Protein AF-A0A9E1UYY5-F1 (afdb_monomer)

Secondary structure (DSSP, 8-state):
-HHHHHHHHHHHHHHHHHHHHHHHHHHHHSSSPPPHHHHHHHHHHHHHHHHHHHTT-HHHHHHHHHHHHHHHHHHHHHHHHHHHHHHHHHHHHHHHHHHHTT-HHHHHHHHHHHHHSTT-TT-HHHHHHHHHHHHHHHHHHHHTS---TT-B-STTTTS--EETTEETTBPPP-SSSEEEEEEETTEEEEEEE--SBHHHHHHHHHSTTS--PPPPP-TT-TTBHHHHT-EEEEBPPEE--TT-EEEEEEEEEESB--EEEEEEEEEPPGGGHHHH-EEEEE-SSSSS--EEESS--SSS-EEEE--TTPEEEEEEEEEE--BS-SSS-EEEEEEEE--GGG---EEEEEEEE-SSSSEEEEEEEEEEEE-HHHHHHHHHHHHHHGGGGGS-EEP-

Sequence (396 aa):
VEAERESEGRQAAESARDAYARQLQDVREAAIKAKPTALAEAEKKGQAAKLLLGKREWRRATEAWRDGSAILAKAYAEATEEKRQQTYAEALAQGRKLFQAGNYAGAESAFARALAEPGRGGDALAMQLYEKARTTRVARESGKAWRAADGNLVFNSDFEKGKDKAPAGWTKPDNLTVYWEKSGVKGMCIRMDTDVYRSEWEEHRKHPDTPMVKTPTTGTRYNTVGGTAGVAVYSRPIPVEPDGYYLVDFDVRGKGEPFMFIKGFWKCGPQDLHKMGKKMFFKPFKPGPSYSLMAMGTSGEEKRDAHPGDYIQCYRRRLVARISDREEWRHFRTVLHFEAARHIEVVLLELYAFWPPGDFYFDNVRMKLVTKAEADAHEAWRKKLGAEANFGTSVR

Structure (mmCIF, N/CA/C/O backbone):
data_AF-A0A9E1UYY5-F1
#
_entry.id   AF-A0A9E1UYY5-F1
#
loop_
_atom_site.group_PDB
_atom_site.id
_atom_site.type_symbol
_atom_site.label_atom_id
_atom_site.label_alt_id
_atom_site.label_comp_id
_atom_site.label_asym_id
_atom_site.label_entity_id
_atom_site.label_seq_id
_atom_site.pdbx_PDB_ins_code
_atom_site.Cartn_x
_atom_site.Cartn_y
_atom_site.Cartn_z
_atom_site.occupancy
_atom_site.B_iso_or_equiv
_atom_site.auth_seq_id
_atom_site.auth_comp_id
_atom_site.auth_asym_id
_atom_site.auth_atom_id
_atom_site.pdbx_PDB_model_num
ATOM 1 N N . VAL A 1 1 ? 0.615 14.033 71.514 1.00 67.69 1 VAL A N 1
ATOM 2 C CA . VAL A 1 1 ? 0.001 12.701 71.281 1.00 67.69 1 VAL A CA 1
ATOM 3 C C . VAL A 1 1 ? -1.483 12.772 70.921 1.00 67.69 1 VAL A C 1
ATOM 5 O O . VAL A 1 1 ? -1.814 12.423 69.799 1.00 67.69 1 VAL A O 1
ATOM 8 N N . GLU A 1 2 ? -2.394 13.202 71.805 1.00 72.00 2 GLU A N 1
ATOM 9 C CA . GLU A 1 2 ? -3.844 13.204 71.494 1.00 72.00 2 GLU A CA 1
ATOM 10 C C . GLU A 1 2 ? -4.236 14.302 70.486 1.00 72.00 2 GLU A C 1
ATOM 12 O O . GLU A 1 2 ? -4.852 14.005 69.468 1.00 72.00 2 GLU A O 1
ATOM 17 N N . ALA A 1 3 ? -3.741 15.531 70.679 1.00 74.88 3 ALA A N 1
ATOM 18 C CA . ALA A 1 3 ? -3.930 16.639 69.735 1.00 74.88 3 ALA A CA 1
ATOM 19 C C . ALA A 1 3 ? -3.302 16.385 68.345 1.00 74.88 3 ALA A C 1
ATOM 21 O O . ALA A 1 3 ? -3.842 16.807 67.325 1.00 74.88 3 ALA A O 1
ATOM 22 N N . GLU A 1 4 ? -2.178 15.663 68.284 1.00 76.62 4 GLU A N 1
ATOM 23 C CA . GLU A 1 4 ? -1.544 15.268 67.015 1.00 76.62 4 GLU A CA 1
ATOM 24 C C . GLU A 1 4 ? -2.382 14.220 66.276 1.00 76.62 4 GLU A C 1
ATOM 26 O O . GLU A 1 4 ? -2.630 14.376 65.085 1.00 76.62 4 GLU A O 1
ATOM 31 N N . ARG A 1 5 ? -2.910 13.210 66.985 1.00 77.06 5 ARG A N 1
ATOM 32 C CA . ARG A 1 5 ? -3.817 12.205 66.400 1.00 77.06 5 ARG A CA 1
ATOM 33 C C . ARG A 1 5 ? -5.115 12.821 65.880 1.00 77.06 5 ARG A C 1
ATOM 35 O O . ARG A 1 5 ? -5.626 12.385 64.848 1.00 77.06 5 ARG A O 1
ATOM 42 N N . GLU A 1 6 ? -5.655 13.824 66.570 1.00 79.44 6 GLU A N 1
ATOM 43 C CA . GLU A 1 6 ? -6.818 14.575 66.085 1.00 79.44 6 GLU A CA 1
ATOM 44 C C . GLU A 1 6 ? -6.493 15.390 64.827 1.00 79.44 6 GLU A C 1
ATOM 46 O O . GLU A 1 6 ? -7.274 15.376 63.873 1.00 79.44 6 GLU A O 1
ATOM 51 N N . SER A 1 7 ? -5.336 16.057 64.799 1.00 84.75 7 SER A N 1
ATOM 52 C CA . SER A 1 7 ? -4.864 16.827 63.642 1.00 84.75 7 SER A CA 1
ATOM 53 C C . SER A 1 7 ? -4.664 15.942 62.405 1.00 84.75 7 SER A C 1
ATOM 55 O O . SER A 1 7 ? -5.209 16.229 61.336 1.00 84.75 7 SER A O 1
ATOM 57 N N . GLU A 1 8 ? -3.972 14.811 62.559 1.00 86.62 8 GLU A N 1
ATOM 58 C CA . GLU A 1 8 ? -3.741 13.835 61.486 1.00 86.62 8 GLU A CA 1
ATOM 59 C C . GLU A 1 8 ? -5.052 13.229 60.969 1.00 86.62 8 GLU A C 1
ATOM 61 O O . GLU A 1 8 ? -5.276 13.143 59.757 1.00 86.62 8 GLU A O 1
ATOM 66 N N . GLY A 1 9 ? -5.952 12.844 61.881 1.00 87.12 9 GLY A N 1
ATOM 67 C CA . GLY A 1 9 ? -7.264 12.308 61.526 1.00 87.12 9 GLY A CA 1
ATOM 68 C C . GLY A 1 9 ? -8.088 13.309 60.718 1.00 87.12 9 GLY A C 1
ATOM 69 O O . GLY A 1 9 ? -8.681 12.950 59.697 1.00 87.12 9 GLY A O 1
ATOM 70 N N . ARG A 1 10 ? -8.086 14.578 61.136 1.00 90.31 10 ARG A N 1
ATOM 71 C CA . ARG A 1 10 ? -8.780 15.661 60.438 1.00 90.31 10 ARG A CA 1
ATOM 72 C C . ARG A 1 10 ? -8.206 15.906 59.043 1.00 90.31 10 ARG A C 1
ATOM 74 O O . ARG A 1 10 ? -8.976 15.983 58.087 1.00 90.31 10 ARG A O 1
ATOM 81 N N . GLN A 1 11 ? -6.883 15.965 58.905 1.00 92.88 11 GLN A N 1
ATOM 82 C CA . GLN A 1 11 ? -6.227 16.179 57.612 1.00 92.88 11 GLN A CA 1
ATOM 83 C C . GLN A 1 11 ? -6.507 15.031 56.626 1.00 92.88 11 GLN A C 1
ATOM 85 O O . GLN A 1 11 ? -6.783 15.269 55.445 1.00 92.88 11 GLN A O 1
ATOM 90 N N . ALA A 1 12 ? -6.488 13.782 57.103 1.00 92.12 12 ALA A N 1
ATOM 91 C CA . ALA A 1 12 ? -6.833 12.613 56.294 1.00 92.12 12 ALA A CA 1
ATOM 92 C C . ALA A 1 12 ? -8.301 12.638 55.833 1.00 92.12 12 ALA A C 1
ATOM 94 O O . ALA A 1 12 ? -8.594 12.335 54.672 1.00 92.12 12 ALA A O 1
ATOM 95 N N . ALA A 1 13 ? -9.209 13.043 56.723 1.00 92.06 13 ALA A N 1
ATOM 96 C CA . ALA A 1 13 ? -10.631 13.174 56.439 1.00 92.06 13 ALA A CA 1
ATOM 97 C C . ALA A 1 13 ? -10.900 14.275 55.393 1.00 92.06 13 ALA A C 1
ATOM 99 O O . ALA A 1 13 ? -11.592 14.029 54.407 1.00 92.06 13 ALA A O 1
ATOM 100 N N . GLU A 1 14 ? -10.305 15.460 55.550 1.00 92.38 14 GLU A N 1
ATOM 101 C CA . GLU A 1 14 ? -10.407 16.560 54.579 1.00 92.38 14 GLU A CA 1
ATOM 102 C C . GLU A 1 14 ? -9.851 16.155 53.203 1.00 92.38 14 GLU A C 1
ATOM 104 O O . GLU A 1 14 ? -10.520 16.340 52.185 1.00 92.38 14 GLU A O 1
ATOM 109 N N . SER A 1 15 ? -8.696 15.484 53.170 1.00 94.75 15 SER A N 1
ATOM 110 C CA . SER A 1 15 ? -8.104 14.980 51.922 1.00 94.75 15 SER A CA 1
ATOM 111 C C . SER A 1 15 ? -9.009 13.965 51.212 1.00 94.75 15 SER A C 1
ATOM 113 O O . SER A 1 15 ? -9.199 14.040 49.996 1.00 94.75 15 SER A O 1
ATOM 115 N N . ALA A 1 16 ? -9.603 13.023 51.956 1.00 95.00 16 ALA A N 1
ATOM 116 C CA . ALA A 1 16 ? -10.518 12.027 51.397 1.00 95.00 16 ALA A CA 1
ATOM 117 C C . ALA A 1 16 ? -11.821 12.655 50.884 1.00 95.00 16 ALA A C 1
ATOM 119 O O . ALA A 1 16 ? -12.311 12.267 49.823 1.00 95.00 16 ALA A O 1
ATOM 120 N N . ARG A 1 17 ? -12.355 13.659 51.590 1.00 96.75 17 ARG A N 1
ATOM 121 C CA . ARG A 1 17 ? -13.519 14.436 51.145 1.00 96.75 17 ARG A CA 1
ATOM 122 C C . ARG A 1 17 ? -13.255 15.121 49.813 1.00 96.75 17 ARG A C 1
ATOM 124 O O . ARG A 1 17 ? -14.091 15.042 48.917 1.00 96.75 17 ARG A O 1
ATOM 131 N N . ASP A 1 18 ? -12.121 15.801 49.690 1.00 95.50 18 ASP A N 1
ATOM 132 C CA . ASP A 1 18 ? -11.798 16.585 48.500 1.00 95.50 18 ASP A CA 1
ATOM 133 C C . ASP A 1 18 ? -11.496 15.681 47.296 1.00 95.50 18 ASP A C 1
ATOM 135 O O . ASP A 1 18 ? -11.798 16.043 46.159 1.00 95.50 18 ASP A O 1
ATOM 139 N N . ALA A 1 19 ? -10.928 14.492 47.527 1.00 94.69 19 ALA A N 1
ATOM 140 C CA . ALA A 1 19 ? -10.784 13.461 46.500 1.00 94.69 19 ALA A CA 1
ATOM 141 C C . ALA A 1 19 ? -12.151 12.920 46.044 1.00 94.69 19 ALA A C 1
ATOM 143 O O . ALA A 1 19 ? -12.429 12.881 44.847 1.00 94.69 19 ALA A O 1
ATOM 144 N N . TYR A 1 20 ? -13.029 12.578 46.992 1.00 97.25 20 TYR A N 1
ATOM 145 C CA . TYR A 1 20 ? -14.390 12.120 46.706 1.00 97.25 20 TYR A CA 1
ATOM 146 C C . TYR A 1 20 ? -15.207 13.168 45.936 1.00 97.25 20 TYR A C 1
ATOM 148 O O . TYR A 1 20 ? -15.861 12.839 44.949 1.00 97.25 20 TYR A O 1
ATOM 156 N N . ALA A 1 21 ? -15.159 14.435 46.359 1.00 95.88 21 ALA A N 1
ATOM 157 C CA . ALA A 1 21 ? -15.908 15.520 45.729 1.00 95.88 21 ALA A CA 1
ATOM 158 C C . ALA A 1 21 ? -15.476 15.748 44.274 1.00 95.88 21 ALA A C 1
ATOM 160 O O . ALA A 1 21 ? -16.337 15.855 43.402 1.00 95.88 21 ALA A O 1
ATOM 161 N N . ARG A 1 22 ? -14.160 15.753 44.016 1.00 95.62 22 ARG A N 1
ATOM 162 C CA . ARG A 1 22 ? -13.605 15.836 42.658 1.00 95.62 22 ARG A CA 1
ATOM 163 C C . ARG A 1 22 ? -14.074 14.672 41.795 1.00 95.62 22 ARG A C 1
ATOM 165 O O . ARG A 1 22 ? -14.672 14.888 40.752 1.00 95.62 22 ARG A O 1
ATOM 172 N N . GLN A 1 23 ? -13.923 13.446 42.286 1.00 95.06 23 GLN A N 1
ATOM 173 C CA . GLN A 1 23 ? -14.324 12.260 41.535 1.00 95.06 23 GLN A CA 1
ATOM 174 C C . GLN A 1 23 ? -15.835 12.218 41.244 1.00 95.06 23 GLN A C 1
ATOM 176 O O . GLN A 1 23 ? -16.250 11.795 40.167 1.00 95.06 23 GLN A O 1
ATOM 181 N N . LEU A 1 24 ? -16.676 12.660 42.184 1.00 94.12 24 LEU A N 1
ATOM 182 C CA . LEU A 1 24 ? -18.121 12.760 41.968 1.00 94.12 24 LEU A CA 1
ATOM 183 C C . LEU A 1 24 ? -18.457 13.777 40.872 1.00 94.12 24 LEU A C 1
ATOM 185 O O . LEU A 1 24 ? -19.346 13.525 40.058 1.00 94.12 24 LEU A O 1
ATOM 189 N N . GLN A 1 25 ? -17.762 14.916 40.854 1.00 93.88 25 GLN A N 1
ATOM 190 C CA . GLN A 1 25 ? -17.917 15.920 39.807 1.00 93.88 25 GLN A CA 1
ATOM 191 C C . GLN A 1 25 ? -17.478 15.366 38.447 1.00 93.88 25 GLN A C 1
ATOM 193 O O . GLN A 1 25 ? -18.264 15.419 37.502 1.00 93.88 25 GLN A O 1
ATOM 198 N N . ASP A 1 26 ? -16.303 14.738 38.378 1.00 92.25 26 ASP A N 1
ATOM 199 C CA . ASP A 1 26 ? -15.776 14.135 37.150 1.00 92.25 26 ASP A CA 1
ATOM 200 C C . ASP A 1 26 ? -16.764 13.120 36.553 1.00 92.25 26 ASP A C 1
ATOM 202 O O . ASP A 1 26 ? -17.080 13.173 35.367 1.00 92.25 26 ASP A O 1
ATOM 206 N N . VAL A 1 27 ? -17.328 12.227 37.376 1.00 91.00 27 VAL A N 1
ATOM 207 C CA . VAL A 1 27 ? -18.313 11.227 36.921 1.00 91.00 27 VAL A CA 1
ATOM 208 C C . VAL A 1 27 ? -19.617 11.875 36.439 1.00 91.00 27 VAL A C 1
ATOM 210 O O . VAL A 1 27 ? -20.251 11.371 35.508 1.00 91.00 27 VAL A O 1
ATOM 213 N N . ARG A 1 28 ? -20.041 12.994 37.041 1.00 89.81 28 ARG A N 1
ATOM 214 C CA . ARG A 1 28 ? -21.249 13.725 36.618 1.00 89.81 28 ARG A CA 1
ATOM 215 C C . ARG A 1 28 ? -21.045 14.441 35.290 1.00 89.81 28 ARG A C 1
ATOM 217 O O . ARG A 1 28 ? -21.960 14.451 34.462 1.00 89.81 28 ARG A O 1
ATOM 224 N N . GLU A 1 29 ? -19.871 15.018 35.080 1.00 91.50 29 GLU A N 1
ATOM 225 C CA . GLU A 1 29 ? -19.530 15.775 33.875 1.00 91.50 29 GLU A CA 1
ATOM 226 C C . GLU A 1 29 ? -19.075 14.874 32.720 1.00 91.50 29 GLU A C 1
ATOM 228 O O . GLU A 1 29 ? -19.218 15.254 31.558 1.00 91.50 29 GLU A O 1
ATOM 233 N N . ALA A 1 30 ? -18.631 13.646 33.007 1.00 89.44 30 ALA A N 1
ATOM 234 C CA . ALA A 1 30 ? -18.178 12.701 31.997 1.00 89.44 30 ALA A CA 1
ATOM 235 C C . ALA A 1 30 ? -19.213 12.464 30.885 1.00 89.44 30 ALA A C 1
ATOM 237 O O . ALA A 1 30 ? -20.426 12.392 31.117 1.00 89.44 30 ALA A O 1
ATOM 238 N N . ALA A 1 31 ? -18.720 12.293 29.656 1.00 88.44 31 ALA A N 1
ATOM 239 C CA . ALA A 1 31 ? -19.558 11.982 28.498 1.00 88.44 31 ALA A CA 1
ATOM 2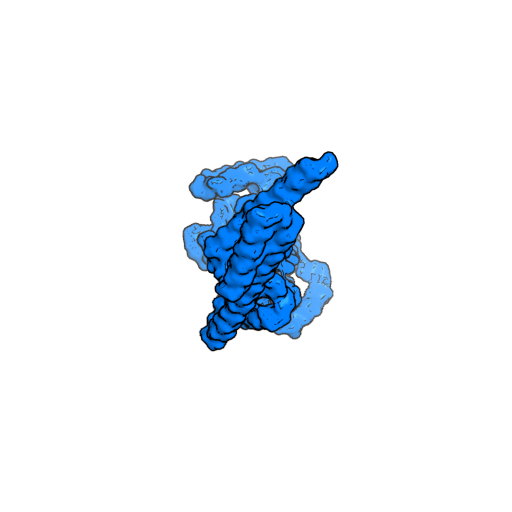40 C C . ALA A 1 31 ? -20.272 10.625 28.648 1.00 88.44 31 ALA A C 1
ATOM 242 O O . ALA A 1 31 ? -21.412 10.469 28.212 1.00 88.44 31 ALA A O 1
ATOM 243 N N . ILE A 1 32 ? -19.616 9.657 29.295 1.00 88.31 32 ILE A N 1
ATOM 244 C CA . ILE A 1 32 ? -20.185 8.348 29.629 1.00 88.31 32 ILE A CA 1
ATOM 245 C C . ILE A 1 32 ? -20.803 8.440 31.024 1.00 88.31 32 ILE A C 1
ATOM 247 O O . ILE A 1 32 ? -20.104 8.690 32.004 1.00 88.31 32 ILE A O 1
ATOM 251 N N . LYS A 1 33 ? -22.122 8.246 31.116 1.00 89.38 33 LYS A N 1
ATOM 252 C CA . LYS A 1 33 ? -22.857 8.379 32.377 1.00 89.38 33 LYS A CA 1
ATOM 253 C C . LYS A 1 33 ? -22.836 7.075 33.169 1.00 89.38 33 LYS A C 1
ATOM 255 O O . LYS A 1 33 ? -23.240 6.031 32.663 1.00 89.38 33 LYS A O 1
ATOM 260 N N . ALA A 1 34 ? -22.405 7.158 34.427 1.00 89.75 34 ALA A N 1
ATOM 261 C CA . ALA A 1 34 ? -22.529 6.062 35.381 1.00 89.75 34 ALA A CA 1
ATOM 262 C C . ALA A 1 34 ? -24.003 5.784 35.725 1.00 89.75 34 ALA A C 1
ATOM 264 O O . ALA A 1 34 ? -24.863 6.663 35.619 1.00 89.75 34 ALA A O 1
ATOM 265 N N . LYS A 1 35 ? -24.296 4.557 36.175 1.00 91.12 35 LYS A N 1
ATOM 266 C CA . LYS A 1 35 ? -25.653 4.154 36.566 1.00 91.12 35 LYS A CA 1
ATOM 267 C C . LYS A 1 35 ? -26.169 5.035 37.718 1.00 91.12 35 LYS A C 1
ATOM 269 O O . LYS A 1 35 ? -25.465 5.171 38.723 1.00 91.12 35 LYS A O 1
ATOM 274 N N . PRO A 1 36 ? -27.404 5.570 37.636 1.00 92.69 36 PRO A N 1
ATOM 275 C CA . PRO A 1 36 ? -27.967 6.425 38.684 1.00 92.69 36 PRO A CA 1
ATOM 276 C C . PRO A 1 36 ? -27.981 5.779 40.075 1.00 92.69 36 PRO A C 1
ATOM 278 O O . PRO A 1 36 ? -27.786 6.458 41.077 1.00 92.69 36 PRO A O 1
ATOM 281 N N . THR A 1 37 ? -28.163 4.458 40.145 1.00 94.06 37 THR A N 1
ATOM 282 C CA . THR A 1 37 ? -28.171 3.697 41.402 1.00 94.06 37 THR A CA 1
ATOM 283 C C . THR A 1 37 ? -26.818 3.714 42.113 1.00 94.06 37 THR A C 1
ATOM 285 O O . THR A 1 37 ? -26.773 3.916 43.323 1.00 94.06 37 THR A O 1
ATOM 288 N N . ALA A 1 38 ? -25.715 3.574 41.375 1.00 92.75 38 ALA A N 1
ATOM 289 C CA . ALA A 1 38 ? -24.369 3.617 41.942 1.00 92.75 38 ALA A CA 1
ATOM 290 C C . ALA A 1 38 ? -23.967 5.041 42.366 1.00 92.75 38 ALA A C 1
ATOM 292 O O . ALA A 1 38 ? -23.323 5.223 43.398 1.00 92.75 38 ALA A O 1
ATOM 293 N N . LEU A 1 39 ? -24.401 6.058 41.611 1.00 93.31 39 LEU A N 1
ATOM 294 C CA . LEU A 1 39 ? -24.272 7.467 42.004 1.00 93.31 39 LEU A CA 1
ATOM 295 C C . LEU A 1 39 ? -24.995 7.739 43.330 1.00 93.31 39 LEU A C 1
ATOM 297 O O . LEU A 1 39 ? -24.397 8.296 44.249 1.00 93.31 39 LEU A O 1
ATOM 301 N N . ALA A 1 40 ? -26.242 7.281 43.461 1.00 95.12 40 ALA A N 1
ATOM 302 C CA . ALA A 1 40 ? -27.012 7.426 44.694 1.00 95.12 40 ALA A CA 1
ATOM 303 C C . ALA A 1 40 ? -26.357 6.697 45.884 1.00 95.12 40 ALA A C 1
ATOM 305 O O . ALA A 1 40 ? -26.341 7.213 47.003 1.00 95.12 40 ALA A O 1
ATOM 306 N N . GLU A 1 41 ? -25.780 5.513 45.660 1.00 96.06 41 GLU A N 1
ATOM 307 C CA . GLU A 1 41 ? -25.067 4.763 46.699 1.00 96.06 41 GLU A CA 1
ATOM 308 C C . GLU A 1 41 ? -23.788 5.480 47.163 1.00 96.06 41 GLU A C 1
ATOM 310 O O . GLU A 1 41 ? -23.552 5.617 48.368 1.00 96.06 41 GLU A O 1
ATOM 315 N N . ALA A 1 42 ? -22.994 6.007 46.226 1.00 95.94 42 ALA A N 1
ATOM 316 C CA . ALA A 1 42 ? -21.815 6.809 46.538 1.00 95.94 42 ALA A CA 1
ATOM 317 C C . ALA A 1 42 ? -22.185 8.091 47.302 1.00 95.94 42 ALA A C 1
ATOM 319 O O . ALA A 1 42 ? -21.562 8.418 48.314 1.00 95.94 42 ALA A O 1
ATOM 320 N N . GLU A 1 43 ? -23.250 8.778 46.887 1.00 95.69 43 GLU A N 1
ATOM 321 C CA . GLU A 1 43 ? -23.763 9.963 47.576 1.00 95.69 43 GLU A CA 1
ATOM 322 C C . GLU A 1 43 ? -24.224 9.654 48.999 1.00 95.69 43 GLU A C 1
ATOM 324 O O . GLU A 1 43 ? -23.922 10.422 49.916 1.00 95.69 43 GLU A O 1
ATOM 329 N N . LYS A 1 44 ? -24.866 8.500 49.218 1.00 97.38 44 LYS A N 1
ATOM 330 C CA . LYS A 1 44 ? -25.230 8.023 50.558 1.00 97.38 44 LYS A CA 1
ATOM 331 C C . LYS A 1 44 ? -23.992 7.822 51.438 1.00 97.38 44 LYS A C 1
ATOM 333 O O . LYS A 1 44 ? -24.008 8.210 52.607 1.00 97.38 44 LYS A O 1
ATOM 338 N N . LYS A 1 45 ? -22.899 7.276 50.890 1.00 97.06 45 LYS A N 1
ATOM 339 C CA . LYS A 1 45 ? -21.608 7.164 51.597 1.00 97.06 45 LYS A CA 1
ATOM 340 C C . LYS A 1 45 ? -21.013 8.538 51.913 1.00 97.06 45 LYS A C 1
ATOM 342 O O . LYS A 1 45 ? -20.607 8.775 53.050 1.00 97.06 45 LYS A O 1
ATOM 347 N N . GLY A 1 46 ? -21.051 9.474 50.965 1.00 95.75 46 GLY A N 1
ATOM 348 C CA . GLY A 1 46 ? -20.616 10.856 51.178 1.00 95.75 46 GLY A CA 1
ATOM 349 C C . GLY A 1 46 ? -21.436 11.597 52.245 1.00 95.75 46 GLY A C 1
ATOM 350 O O . GLY A 1 46 ? -20.875 12.350 53.042 1.00 95.75 46 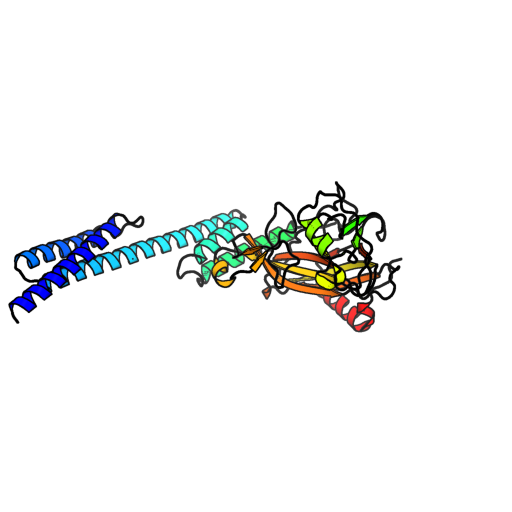GLY A O 1
ATOM 351 N N . GLN A 1 47 ? -22.751 11.368 52.309 1.00 96.56 47 GLN A N 1
ATOM 352 C CA . GLN A 1 47 ? -23.624 11.900 53.362 1.00 96.56 47 GLN A CA 1
ATOM 353 C C . GLN A 1 47 ? -23.308 11.278 54.729 1.00 96.56 47 GLN A C 1
ATOM 355 O O . GLN A 1 47 ? -23.179 12.005 55.714 1.00 96.56 47 GLN A O 1
ATOM 360 N N . ALA A 1 48 ? -23.111 9.957 54.791 1.00 96.06 48 ALA A N 1
ATOM 361 C CA . ALA A 1 48 ? -22.704 9.271 56.017 1.00 96.06 48 ALA A CA 1
ATOM 362 C C . ALA A 1 48 ? -21.353 9.792 56.540 1.00 96.06 48 ALA A C 1
ATOM 364 O O . ALA A 1 48 ? -21.212 10.046 57.735 1.00 96.06 48 ALA A O 1
ATOM 365 N N . ALA A 1 49 ? -20.390 10.038 55.647 1.00 95.88 49 ALA A N 1
ATOM 366 C CA . ALA A 1 49 ? -19.100 10.624 55.994 1.00 95.88 49 ALA A CA 1
ATOM 367 C C . ALA A 1 49 ? -19.237 12.030 56.606 1.00 95.88 49 ALA A C 1
ATOM 369 O O . ALA A 1 49 ? -18.602 12.317 57.618 1.00 95.88 49 ALA A O 1
ATOM 370 N N . LYS A 1 50 ? -20.117 12.888 56.062 1.00 94.75 50 LYS A N 1
ATOM 371 C CA . LYS A 1 50 ? -20.411 14.218 56.636 1.00 94.75 50 LYS A CA 1
ATOM 372 C C . LYS A 1 50 ? -20.985 14.126 58.053 1.00 94.75 50 LYS A C 1
ATOM 374 O O . LYS A 1 50 ? -20.597 14.910 58.915 1.00 94.75 50 LYS A O 1
ATOM 379 N N . LEU A 1 51 ? -21.874 13.162 58.307 1.00 95.62 51 LEU A N 1
ATOM 380 C CA . LEU A 1 51 ? -22.433 12.927 59.644 1.00 95.62 51 LEU A CA 1
ATOM 381 C C . LEU A 1 51 ? -21.358 12.458 60.637 1.00 95.62 51 LEU A C 1
ATOM 383 O O . LEU A 1 51 ? -21.320 12.940 61.767 1.00 95.62 51 LEU A O 1
ATOM 387 N N . LEU A 1 52 ? -20.469 11.554 60.215 1.00 94.94 52 LEU A N 1
ATOM 388 C CA . LEU A 1 52 ? -19.343 11.067 61.023 1.00 94.94 52 LEU A CA 1
ATOM 389 C C . LEU A 1 52 ? -18.328 12.181 61.318 1.00 94.94 52 LEU A C 1
ATOM 391 O O . LEU A 1 52 ? -17.833 12.285 62.440 1.00 94.94 52 LEU A O 1
ATOM 395 N N . LEU A 1 53 ? -18.080 13.062 60.345 1.00 92.12 53 LEU A N 1
ATOM 396 C CA . LEU A 1 53 ? -17.233 14.242 60.512 1.00 92.12 53 LEU A CA 1
ATOM 397 C C . LEU A 1 53 ? -17.773 15.179 61.602 1.00 92.12 53 LEU A C 1
ATOM 399 O O . LEU A 1 53 ? -17.014 15.630 62.455 1.00 92.12 53 LEU A O 1
ATOM 403 N N . GLY A 1 54 ? -19.090 15.424 61.618 1.00 90.44 54 GLY A N 1
ATOM 404 C CA . GLY A 1 54 ? -19.749 16.242 62.645 1.00 90.44 54 GLY A CA 1
ATOM 405 C C . GLY A 1 54 ? -19.623 15.672 64.063 1.00 90.44 54 GLY A C 1
ATOM 406 O O . GLY A 1 54 ? -19.636 16.426 65.032 1.00 90.44 54 GLY A O 1
ATOM 407 N N . LYS A 1 55 ? -19.432 14.352 64.184 1.00 94.25 55 LYS A N 1
ATOM 408 C CA . LYS A 1 55 ? -19.173 13.642 65.448 1.00 94.25 55 LYS A CA 1
ATOM 409 C C . LYS A 1 55 ? -17.686 13.520 65.795 1.00 94.25 55 LYS A C 1
ATOM 411 O O . LYS A 1 55 ? -17.357 12.868 66.779 1.00 94.25 55 LYS A O 1
ATOM 416 N N . ARG A 1 56 ? -16.789 14.120 65.000 1.00 92.00 56 ARG A N 1
ATOM 417 C CA . ARG A 1 56 ? -15.324 13.978 65.115 1.00 92.00 56 ARG A CA 1
ATOM 418 C C . ARG A 1 56 ? -14.828 12.529 64.960 1.00 92.00 56 ARG A C 1
ATOM 420 O O . ARG A 1 56 ? -13.735 12.187 65.396 1.00 92.00 56 ARG A O 1
ATOM 427 N N . GLU A 1 57 ? -15.594 11.666 64.287 1.00 93.62 57 GLU A N 1
ATOM 428 C CA . GLU A 1 57 ? -15.201 10.282 63.982 1.00 93.62 57 GLU A CA 1
ATOM 429 C C . GLU A 1 57 ? -14.343 10.224 62.700 1.00 93.62 57 GLU A C 1
ATOM 431 O O . GLU A 1 57 ? -14.715 9.615 61.692 1.00 93.62 57 GLU A O 1
ATOM 436 N N . TRP A 1 58 ? -13.182 10.888 62.719 1.00 93.00 58 TRP A N 1
ATOM 437 C CA . TRP A 1 58 ? -12.369 11.190 61.529 1.00 93.00 58 TRP A CA 1
ATOM 438 C C . TRP A 1 58 ? -11.999 9.965 60.681 1.00 93.00 58 TRP A C 1
ATOM 440 O O . TRP A 1 58 ? -12.095 9.993 59.451 1.00 93.00 58 TRP A O 1
ATOM 450 N N . ARG A 1 59 ? -11.618 8.859 61.332 1.00 93.81 59 ARG A N 1
ATOM 451 C CA . ARG A 1 59 ? -11.240 7.612 60.652 1.00 93.81 59 ARG A CA 1
ATOM 452 C C . ARG A 1 59 ? -12.415 7.003 59.885 1.00 93.81 59 ARG A C 1
ATOM 454 O O . ARG A 1 59 ? -12.271 6.671 58.713 1.00 93.81 59 ARG A O 1
ATOM 461 N N . ARG A 1 60 ? -13.589 6.924 60.516 1.00 95.00 60 ARG A N 1
ATOM 462 C CA . ARG A 1 60 ? -14.798 6.367 59.892 1.00 95.00 60 ARG A CA 1
ATOM 463 C C . ARG A 1 60 ? -15.325 7.277 58.783 1.00 95.00 60 ARG A C 1
ATOM 465 O O . ARG A 1 60 ? -15.794 6.779 57.765 1.00 95.00 60 ARG A O 1
ATOM 472 N N . ALA A 1 61 ? -15.210 8.599 58.943 1.00 95.06 61 ALA A N 1
ATOM 473 C CA . ALA A 1 61 ? -15.517 9.552 57.873 1.00 95.06 61 ALA A CA 1
ATOM 474 C C . ALA A 1 61 ? -14.599 9.349 56.652 1.00 95.06 61 ALA A C 1
ATOM 476 O O . ALA A 1 61 ? -15.077 9.292 55.520 1.00 95.06 61 ALA A O 1
ATOM 477 N N . THR A 1 62 ? -13.296 9.160 56.888 1.00 96.75 62 THR A N 1
ATOM 478 C CA . THR A 1 62 ? -12.300 8.858 55.844 1.00 96.75 62 THR A CA 1
ATOM 479 C C . THR A 1 62 ? -12.636 7.563 55.101 1.00 96.75 62 THR A C 1
ATOM 481 O O . THR A 1 62 ? -12.634 7.544 53.872 1.00 96.75 62 THR A O 1
ATOM 484 N N . GLU A 1 63 ? -12.949 6.489 55.830 1.00 96.94 63 GLU A N 1
ATOM 485 C CA . GLU A 1 63 ? -13.358 5.199 55.256 1.00 96.94 63 GLU A CA 1
ATOM 486 C C . GLU A 1 63 ? -14.633 5.343 54.412 1.00 96.94 63 GLU A C 1
ATOM 488 O O . GLU A 1 63 ? -14.666 4.884 53.274 1.00 96.94 63 GLU A O 1
ATOM 493 N N . ALA A 1 64 ? -15.641 6.074 54.895 1.00 96.69 64 ALA A N 1
ATOM 494 C CA . ALA A 1 64 ? -16.877 6.300 54.150 1.00 96.69 64 ALA A CA 1
ATOM 495 C C . ALA A 1 64 ? -16.669 7.100 52.846 1.00 96.69 64 ALA A C 1
ATOM 497 O O . ALA A 1 64 ? -17.278 6.767 51.829 1.00 96.69 64 ALA A O 1
ATOM 498 N N . TRP A 1 65 ? -15.799 8.119 52.823 1.00 97.88 65 TRP A N 1
ATOM 499 C CA . TRP A 1 65 ? -15.452 8.800 51.565 1.00 97.88 65 TRP A CA 1
ATOM 500 C C . TRP A 1 65 ? -14.662 7.906 50.610 1.00 97.88 65 TRP A C 1
ATOM 502 O O . TRP A 1 65 ? -14.940 7.920 49.412 1.00 97.88 65 TRP A O 1
ATOM 512 N N . ARG A 1 66 ? -13.729 7.091 51.121 1.00 97.31 66 ARG A N 1
ATOM 513 C CA . ARG A 1 66 ? -12.989 6.115 50.304 1.00 97.31 66 ARG A CA 1
ATOM 514 C C . ARG A 1 66 ? -13.918 5.068 49.689 1.00 97.31 66 ARG A C 1
ATOM 516 O O . ARG A 1 66 ? -13.789 4.793 48.499 1.00 97.31 66 ARG A O 1
ATOM 523 N N . ASP A 1 67 ? -14.884 4.559 50.451 1.00 97.31 67 ASP A N 1
ATOM 524 C CA . ASP A 1 67 ? -15.937 3.670 49.948 1.00 97.31 67 ASP A CA 1
ATOM 525 C C . ASP A 1 67 ? -16.731 4.334 48.817 1.00 97.31 67 ASP A C 1
ATOM 527 O O . ASP A 1 67 ? -16.918 3.742 47.755 1.00 97.31 67 ASP A O 1
ATOM 531 N N . GLY A 1 68 ? -17.179 5.579 49.023 1.00 97.06 68 GLY A N 1
ATOM 532 C CA . GLY A 1 68 ? -17.897 6.345 48.002 1.00 97.06 68 GLY A CA 1
ATOM 533 C C . GLY A 1 68 ? -17.073 6.522 46.723 1.00 97.06 68 GLY A C 1
ATOM 534 O O . GLY A 1 68 ? -17.576 6.291 45.625 1.00 97.06 68 GLY A O 1
ATOM 535 N N . SER A 1 69 ? -15.788 6.853 46.856 1.00 96.19 69 SER A N 1
ATOM 536 C CA . SER A 1 69 ? -14.844 6.944 45.736 1.00 96.19 69 SER A CA 1
ATOM 537 C C . SER A 1 69 ? -14.655 5.611 45.008 1.00 96.19 69 SER A C 1
ATOM 539 O O . SER A 1 69 ? -14.621 5.578 43.776 1.00 96.19 69 SER A O 1
ATOM 541 N N . ALA A 1 70 ? -14.573 4.495 45.733 1.00 96.00 70 ALA A N 1
ATOM 542 C CA . ALA A 1 70 ? -14.460 3.169 45.131 1.00 96.00 70 ALA A CA 1
ATOM 543 C C . ALA A 1 70 ? -15.721 2.795 44.331 1.00 96.00 70 ALA A C 1
ATOM 545 O O . ALA A 1 70 ? -15.609 2.274 43.219 1.00 96.00 70 ALA A O 1
ATOM 546 N N . ILE A 1 71 ? -16.913 3.122 44.849 1.00 96.25 71 ILE A N 1
ATOM 547 C CA . ILE A 1 71 ? -18.189 2.935 44.139 1.00 96.25 71 ILE A CA 1
ATOM 548 C C . ILE A 1 71 ? -18.205 3.751 42.843 1.00 96.25 71 ILE A C 1
ATOM 550 O O . ILE A 1 71 ? -18.520 3.206 41.786 1.00 96.25 71 ILE A O 1
ATOM 554 N N . LEU A 1 72 ? -17.812 5.029 42.894 1.00 94.31 72 LEU A N 1
ATOM 555 C CA . LEU A 1 72 ? -17.749 5.895 41.710 1.00 94.31 72 LEU A CA 1
ATOM 556 C C . LEU A 1 72 ? -16.776 5.361 40.653 1.00 94.31 72 LEU A C 1
ATOM 558 O O . LEU A 1 72 ? -17.119 5.314 39.472 1.00 94.31 72 LEU A O 1
ATOM 562 N N . ALA A 1 73 ? -15.582 4.923 41.067 1.00 93.25 73 ALA A N 1
ATOM 563 C CA . ALA A 1 73 ? -14.579 4.362 40.160 1.00 93.25 73 ALA A CA 1
ATOM 564 C C . ALA A 1 73 ? -15.104 3.104 39.458 1.00 93.25 73 ALA A C 1
ATOM 566 O O . ALA A 1 73 ? -15.005 2.984 38.236 1.00 93.25 73 ALA A O 1
ATOM 567 N N . LYS A 1 74 ? -15.708 2.190 40.226 1.00 94.12 74 LYS A N 1
ATOM 568 C CA . LYS A 1 74 ? -16.305 0.961 39.699 1.00 94.12 74 LYS A CA 1
ATOM 569 C C . LYS A 1 74 ? -17.445 1.265 38.727 1.00 94.12 74 LYS A C 1
ATOM 571 O O . LYS A 1 74 ? -17.450 0.740 37.618 1.00 94.12 74 LYS A O 1
ATOM 576 N N . ALA A 1 75 ? -18.368 2.146 39.107 1.00 91.75 75 ALA A N 1
ATOM 577 C CA . ALA A 1 75 ? -19.520 2.498 38.283 1.00 91.75 75 ALA A CA 1
ATOM 578 C C . ALA A 1 75 ? -19.113 3.141 36.950 1.00 91.75 75 ALA A C 1
ATOM 580 O O . ALA A 1 75 ? -19.699 2.848 35.908 1.00 91.75 75 ALA A O 1
ATOM 581 N N . TYR A 1 76 ? -18.089 3.997 36.971 1.00 90.25 76 TYR A N 1
ATOM 582 C CA . TYR A 1 76 ? -17.555 4.607 35.760 1.00 90.25 76 TYR A CA 1
ATOM 583 C C . TYR A 1 76 ? -16.847 3.585 34.860 1.00 90.25 76 TYR A C 1
ATOM 585 O O . TYR A 1 76 ? -17.042 3.593 33.642 1.00 90.25 76 TYR A O 1
ATOM 593 N N . ALA A 1 77 ? -16.070 2.667 35.444 1.00 90.75 77 ALA A N 1
ATOM 594 C CA . ALA A 1 77 ? -15.423 1.589 34.701 1.00 90.75 77 ALA A CA 1
ATOM 595 C C . ALA A 1 77 ? -16.449 0.663 34.024 1.00 90.75 77 ALA A C 1
ATOM 597 O O . ALA A 1 77 ? -16.298 0.355 32.842 1.00 90.75 77 ALA A O 1
ATOM 598 N N . GLU A 1 78 ? -17.514 0.284 34.737 1.00 92.00 78 GLU A N 1
ATOM 599 C CA . GLU A 1 78 ? -18.619 -0.521 34.199 1.00 92.00 78 GLU A CA 1
ATOM 600 C C . GLU A 1 78 ? -19.337 0.192 33.049 1.00 92.00 78 GLU A C 1
ATOM 602 O O . GLU A 1 78 ? -19.497 -0.390 31.980 1.00 92.00 78 GLU A O 1
ATOM 607 N N . ALA A 1 79 ? -19.707 1.465 33.221 1.00 90.50 79 ALA A N 1
ATOM 608 C CA . ALA A 1 79 ? -20.365 2.237 32.165 1.00 90.50 79 ALA A CA 1
ATOM 609 C C . ALA A 1 79 ? -19.473 2.398 30.921 1.00 90.50 79 ALA A C 1
ATOM 611 O O . ALA A 1 79 ? -19.947 2.353 29.784 1.00 90.50 79 ALA A O 1
ATOM 612 N N . THR A 1 80 ? -18.162 2.552 31.125 1.00 91.38 80 THR A N 1
ATOM 613 C CA . THR A 1 80 ? -17.194 2.628 30.025 1.00 91.38 80 THR A CA 1
ATOM 614 C C . THR A 1 80 ? -17.089 1.293 29.284 1.00 91.38 80 THR A C 1
ATOM 616 O O . THR A 1 80 ? -17.059 1.283 28.054 1.00 91.38 80 THR A O 1
ATOM 619 N N . GLU A 1 81 ? -17.063 0.167 30.000 1.00 91.81 81 GLU A N 1
ATOM 620 C CA . GLU A 1 81 ? -17.050 -1.166 29.387 1.00 91.81 81 GLU A CA 1
ATOM 621 C C . GLU A 1 81 ? -18.355 -1.471 28.642 1.00 91.81 81 GLU A C 1
ATOM 623 O O . GLU A 1 81 ? -18.306 -1.935 27.505 1.00 91.81 81 GLU A O 1
ATOM 628 N N . GLU A 1 82 ? -19.515 -1.135 29.213 1.00 92.12 82 GLU A N 1
ATOM 629 C CA . GLU A 1 82 ? -20.812 -1.259 28.534 1.00 92.12 82 GLU A CA 1
ATOM 630 C C . GLU A 1 82 ? -20.827 -0.462 27.224 1.00 92.12 82 GLU A C 1
ATOM 632 O O . GLU A 1 82 ? -21.265 -0.969 26.186 1.00 92.12 82 GLU A O 1
ATOM 637 N N . LYS A 1 83 ? -20.279 0.762 27.231 1.00 92.62 83 LYS A N 1
ATOM 638 C CA . LYS A 1 83 ? -20.193 1.571 26.015 1.00 92.62 83 LYS A CA 1
ATOM 639 C C . LYS A 1 83 ? -19.257 0.960 24.971 1.00 92.62 83 LYS A C 1
ATOM 641 O O . LYS A 1 83 ? -19.616 0.940 23.795 1.00 92.62 83 LYS A O 1
ATOM 646 N N . ARG A 1 84 ? -18.093 0.434 25.373 1.00 92.12 84 ARG A N 1
ATOM 647 C CA . ARG A 1 84 ? -17.177 -0.287 24.466 1.00 92.12 84 ARG A CA 1
ATOM 648 C C . ARG A 1 84 ? -17.844 -1.517 23.856 1.00 92.12 84 ARG A C 1
ATOM 650 O O . ARG A 1 84 ? -17.776 -1.717 22.645 1.00 92.12 84 ARG A O 1
ATOM 657 N N . GLN A 1 85 ? -18.542 -2.303 24.676 1.00 93.56 85 GLN A N 1
ATOM 658 C CA . GLN A 1 85 ? -19.289 -3.479 24.234 1.00 93.56 85 GLN A CA 1
ATOM 659 C C . GLN A 1 85 ? -20.348 -3.112 23.188 1.00 93.56 85 GLN A C 1
ATOM 661 O O . GLN A 1 85 ? -20.484 -3.799 22.172 1.00 93.56 85 GLN A O 1
ATOM 666 N N . GLN A 1 86 ? -21.068 -2.011 23.414 1.00 94.69 86 GLN A N 1
ATOM 667 C CA . GLN A 1 86 ? -22.045 -1.486 22.468 1.00 94.69 86 GLN A CA 1
ATOM 668 C C . GLN A 1 86 ? -21.381 -1.072 21.147 1.00 94.69 86 GLN A C 1
ATOM 670 O O . GLN A 1 86 ? -21.816 -1.524 20.090 1.00 94.69 86 GLN A O 1
ATOM 675 N N . THR A 1 87 ? -20.316 -0.265 21.191 1.00 94.44 87 THR A N 1
ATOM 676 C CA . THR A 1 87 ? -19.601 0.189 19.985 1.00 94.44 87 THR A CA 1
ATOM 677 C C . THR A 1 87 ? -19.064 -0.990 19.171 1.00 94.44 87 THR A C 1
ATOM 679 O O . THR A 1 87 ? -19.220 -1.025 17.949 1.00 94.44 87 THR A O 1
ATOM 682 N N . TYR A 1 88 ? -18.495 -1.997 19.840 1.00 95.44 88 TYR A N 1
ATOM 683 C CA . TYR A 1 88 ? -18.052 -3.240 19.209 1.00 95.44 88 TYR A CA 1
ATOM 684 C C . TYR A 1 88 ? -19.211 -3.969 18.506 1.00 95.44 88 TYR A C 1
ATOM 686 O O . TYR A 1 88 ? -19.101 -4.327 17.329 1.00 95.44 88 TYR A O 1
ATOM 694 N N . ALA A 1 89 ? -20.345 -4.153 19.190 1.00 96.81 89 ALA A N 1
ATOM 695 C CA . ALA A 1 89 ? -21.509 -4.840 18.632 1.00 96.81 89 ALA A CA 1
ATOM 696 C C . ALA A 1 89 ? -22.110 -4.087 17.431 1.00 96.81 89 ALA A C 1
ATOM 698 O O . ALA A 1 89 ? -22.423 -4.698 16.406 1.00 96.81 89 ALA A O 1
ATOM 699 N N . GLU A 1 90 ? -22.218 -2.760 17.522 1.00 97.44 90 GLU A N 1
ATOM 700 C CA . GLU A 1 90 ? -22.680 -1.892 16.435 1.00 97.44 90 GLU A CA 1
ATOM 701 C C . GLU A 1 90 ? -21.746 -1.968 15.222 1.00 97.44 90 GLU A C 1
ATOM 703 O O . GLU A 1 90 ? -22.208 -2.099 14.085 1.00 97.44 90 GLU A O 1
ATOM 708 N N . ALA A 1 91 ? -20.430 -1.953 15.449 1.00 96.88 91 ALA A N 1
ATOM 709 C CA . ALA A 1 91 ? -19.434 -2.080 14.394 1.00 96.88 91 ALA A CA 1
ATOM 710 C C . ALA A 1 91 ? -19.527 -3.439 13.677 1.00 96.88 91 ALA A C 1
ATOM 712 O O . ALA A 1 91 ? -19.520 -3.482 12.442 1.00 96.88 91 ALA A O 1
ATOM 713 N N . LEU A 1 92 ? -19.706 -4.540 14.418 1.00 97.94 92 LEU A N 1
ATOM 714 C CA . LEU A 1 92 ? -19.937 -5.864 13.832 1.00 97.94 92 LEU A CA 1
ATOM 715 C C . LEU A 1 92 ? -21.243 -5.937 13.033 1.00 97.94 92 LEU A C 1
ATOM 717 O O . LEU A 1 92 ? -21.253 -6.463 11.916 1.00 97.94 92 LEU A O 1
ATOM 721 N N . ALA A 1 93 ? -22.344 -5.428 13.586 1.00 98.12 93 ALA A N 1
ATOM 722 C CA . ALA A 1 93 ? -23.644 -5.431 12.921 1.00 98.12 93 ALA A CA 1
ATOM 723 C C . ALA A 1 93 ? -23.598 -4.619 11.618 1.00 98.12 93 ALA A C 1
ATOM 725 O O . ALA A 1 93 ? -24.026 -5.097 10.562 1.00 98.12 93 ALA A O 1
ATOM 726 N N . GLN A 1 94 ? -22.990 -3.432 11.668 1.00 98.31 94 GLN A N 1
ATOM 727 C CA . GLN A 1 94 ? -22.787 -2.587 10.498 1.00 98.31 94 GLN A CA 1
ATOM 728 C C . GLN A 1 94 ? -21.904 -3.276 9.453 1.00 98.31 94 GLN A C 1
ATOM 730 O O . GLN A 1 94 ? -22.228 -3.244 8.265 1.00 98.31 94 GLN A O 1
ATOM 735 N N . GLY A 1 95 ? -20.819 -3.932 9.872 1.00 97.88 95 GLY A N 1
ATOM 736 C CA . GLY A 1 95 ? -19.948 -4.673 8.963 1.00 97.88 95 GLY A CA 1
ATOM 737 C C . GLY A 1 95 ? -20.684 -5.795 8.235 1.00 97.88 95 GLY A C 1
ATOM 738 O O . GLY A 1 95 ? -20.587 -5.902 7.013 1.00 97.88 95 GLY A O 1
ATOM 739 N N . ARG A 1 96 ? -21.508 -6.576 8.944 1.00 98.44 96 ARG A N 1
ATOM 740 C CA . ARG A 1 96 ? -22.336 -7.637 8.340 1.00 98.44 96 ARG A CA 1
ATOM 741 C C . ARG A 1 96 ? -23.343 -7.078 7.337 1.00 98.44 96 ARG A C 1
ATOM 743 O O . ARG A 1 96 ? -23.449 -7.610 6.233 1.00 98.44 96 ARG A O 1
ATOM 750 N N . LYS A 1 97 ? -24.027 -5.986 7.690 1.00 98.50 97 LYS A N 1
ATOM 751 C CA . LYS A 1 97 ? -24.973 -5.295 6.803 1.00 98.50 97 LYS A CA 1
ATOM 752 C C . LYS A 1 97 ? -24.291 -4.819 5.517 1.00 98.50 97 LYS A C 1
ATOM 754 O O . LYS A 1 97 ? -24.793 -5.061 4.423 1.00 98.50 97 LYS A O 1
ATOM 759 N N . LEU A 1 98 ? -23.125 -4.182 5.636 1.00 98.31 98 LEU A N 1
ATOM 760 C CA . LEU A 1 98 ? -22.346 -3.715 4.485 1.00 98.31 98 LEU A CA 1
ATOM 761 C C . LEU A 1 98 ? -21.835 -4.876 3.627 1.00 98.31 98 LEU A C 1
ATOM 763 O O . LEU A 1 98 ? -21.856 -4.781 2.401 1.00 98.31 98 LEU A O 1
ATOM 767 N N . PHE A 1 99 ? -21.429 -5.983 4.255 1.00 97.81 99 PHE A N 1
ATOM 768 C CA . PHE A 1 99 ? -20.974 -7.177 3.549 1.00 97.81 99 PHE A CA 1
ATOM 769 C C . PHE A 1 99 ? -22.102 -7.787 2.706 1.00 97.81 99 PHE A C 1
ATOM 771 O O . PHE A 1 99 ? -21.896 -8.084 1.531 1.00 97.81 99 PHE A O 1
ATOM 778 N N . GLN A 1 100 ? -23.304 -7.924 3.275 1.00 97.31 100 GLN A N 1
ATOM 779 C CA . GLN A 1 100 ? -24.493 -8.417 2.565 1.00 97.31 100 GLN A CA 1
ATOM 780 C C . GLN A 1 100 ? -24.904 -7.498 1.409 1.00 97.31 100 GLN A C 1
ATOM 782 O O . GLN A 1 100 ? -25.303 -7.980 0.355 1.00 97.31 100 GLN A O 1
ATOM 787 N N . ALA A 1 101 ? -24.734 -6.184 1.568 1.00 97.00 101 ALA A N 1
ATOM 788 C CA . ALA A 1 101 ? -24.963 -5.202 0.509 1.00 97.00 101 ALA A CA 1
ATOM 789 C C . ALA A 1 101 ? -23.862 -5.185 -0.576 1.00 97.00 101 ALA A C 1
ATOM 791 O O . ALA A 1 101 ? -23.899 -4.357 -1.486 1.00 97.00 101 ALA A O 1
ATOM 792 N N . GLY A 1 102 ? -22.839 -6.043 -0.477 1.00 94.44 102 GLY A N 1
ATOM 793 C CA . GLY A 1 102 ? -21.710 -6.080 -1.407 1.00 94.44 102 GLY A CA 1
ATOM 794 C C . GLY A 1 102 ? -20.739 -4.900 -1.268 1.00 94.44 102 GLY A C 1
ATOM 795 O O . GLY A 1 102 ? -19.875 -4.721 -2.130 1.00 94.44 102 GLY A O 1
ATOM 796 N N . ASN A 1 103 ? -20.844 -4.092 -0.207 1.00 95.81 103 ASN A N 1
ATOM 797 C CA . ASN A 1 103 ? -19.888 -3.032 0.111 1.00 95.81 103 ASN A CA 1
ATOM 798 C C . ASN A 1 103 ? -18.760 -3.588 0.994 1.00 95.81 103 ASN A C 1
ATOM 800 O O . ASN A 1 103 ? -18.698 -3.335 2.198 1.00 95.81 103 ASN A O 1
ATOM 804 N N . TYR A 1 104 ? -17.864 -4.366 0.385 1.00 94.62 104 TYR A N 1
ATOM 805 C CA . TYR A 1 104 ? -16.800 -5.073 1.104 1.00 94.62 104 TYR A CA 1
ATOM 806 C C . TYR A 1 104 ? -15.763 -4.137 1.739 1.00 94.62 104 TYR A C 1
ATOM 808 O O . TYR A 1 104 ? -15.323 -4.405 2.849 1.00 94.62 104 TYR A O 1
ATOM 816 N N . ALA A 1 105 ? -15.439 -3.006 1.102 1.00 91.00 105 ALA A N 1
ATOM 817 C CA . ALA A 1 105 ? -14.541 -2.002 1.682 1.00 91.00 105 ALA A CA 1
ATOM 818 C C . ALA A 1 105 ? -15.146 -1.339 2.933 1.00 91.00 105 ALA A C 1
ATOM 820 O O . ALA A 1 105 ? -14.464 -1.140 3.940 1.00 91.00 105 ALA A O 1
ATOM 821 N N . GLY A 1 106 ? -16.446 -1.028 2.894 1.00 93.75 106 GLY A N 1
ATOM 822 C CA . GLY A 1 106 ? -17.169 -0.532 4.061 1.00 93.75 106 GLY A CA 1
ATOM 823 C C . GLY A 1 106 ? -17.276 -1.587 5.164 1.00 93.75 106 GLY A C 1
ATOM 824 O O . GLY A 1 106 ? -17.097 -1.261 6.336 1.00 93.75 106 GLY A O 1
ATOM 825 N N . ALA A 1 107 ? -17.529 -2.846 4.797 1.00 96.62 107 ALA A N 1
ATOM 826 C CA . ALA A 1 107 ? -17.590 -3.960 5.738 1.00 96.62 107 ALA A CA 1
ATOM 827 C C . ALA A 1 107 ? -16.252 -4.178 6.455 1.00 96.62 107 ALA A C 1
ATOM 829 O O . ALA A 1 107 ? -16.219 -4.225 7.681 1.00 96.62 107 ALA A O 1
ATOM 830 N N . GLU A 1 108 ? -15.153 -4.229 5.700 1.00 94.19 108 GLU A N 1
ATOM 831 C CA . GLU A 1 108 ? -13.791 -4.320 6.229 1.00 94.19 108 GLU A CA 1
ATOM 832 C C . GLU A 1 108 ? -13.503 -3.176 7.206 1.00 94.19 108 GLU A C 1
ATOM 834 O O . GLU A 1 108 ? -13.081 -3.422 8.333 1.00 94.19 108 GLU A O 1
ATOM 839 N N . SER A 1 109 ? -13.821 -1.934 6.823 1.00 92.38 109 SER A N 1
ATOM 840 C CA . SER A 1 109 ? -13.633 -0.756 7.682 1.00 92.38 109 SER A CA 1
ATOM 841 C C . SER A 1 109 ? -14.450 -0.841 8.979 1.00 92.38 109 SER A C 1
ATOM 843 O O . SER A 1 109 ? -14.002 -0.406 10.038 1.00 92.38 109 SER A O 1
ATOM 845 N N . ALA A 1 110 ? -15.663 -1.396 8.923 1.00 94.94 110 ALA A N 1
ATOM 846 C CA . ALA A 1 110 ? -16.500 -1.579 10.102 1.00 94.94 110 ALA A CA 1
ATOM 847 C C . ALA A 1 110 ? -15.954 -2.672 11.036 1.00 94.94 110 ALA A C 1
ATOM 849 O O . ALA A 1 110 ? -15.875 -2.438 12.239 1.00 94.94 110 ALA A O 1
ATOM 850 N N . PHE A 1 111 ? -15.504 -3.811 10.503 1.00 95.62 111 PHE A N 1
ATOM 851 C CA . PHE A 1 111 ? -14.868 -4.860 11.310 1.00 95.62 111 PHE A CA 1
ATOM 852 C C . PHE A 1 111 ? -13.529 -4.406 11.903 1.00 95.62 111 PHE A C 1
ATOM 854 O O . PHE A 1 111 ? -13.246 -4.695 13.062 1.00 95.62 111 PHE A O 1
ATOM 861 N N . ALA A 1 112 ? -12.754 -3.609 11.166 1.00 91.94 112 ALA A N 1
ATOM 862 C CA . ALA A 1 112 ? -11.541 -2.977 11.673 1.00 91.94 112 ALA A CA 1
ATOM 863 C C . ALA A 1 112 ? -11.808 -2.062 12.879 1.00 91.94 112 ALA A C 1
ATOM 865 O O . ALA A 1 112 ? -11.049 -2.079 13.844 1.00 91.94 112 ALA A O 1
ATOM 866 N N . ARG A 1 113 ? -12.908 -1.292 12.866 1.00 92.06 113 ARG A N 1
ATOM 867 C CA . ARG A 1 113 ? -13.321 -0.494 14.035 1.00 92.06 113 ARG A CA 1
ATOM 868 C C . ARG A 1 113 ? -13.669 -1.370 15.237 1.00 92.06 113 ARG A C 1
ATOM 870 O O . ARG A 1 113 ? -13.286 -1.021 16.342 1.00 92.06 113 ARG A O 1
ATOM 877 N N . ALA A 1 114 ? -14.328 -2.512 15.024 1.00 94.19 114 ALA A N 1
ATOM 878 C CA . ALA A 1 114 ? -14.598 -3.462 16.106 1.00 94.19 114 ALA A CA 1
ATOM 879 C C . ALA A 1 114 ? -13.293 -3.997 16.730 1.00 94.19 114 ALA A C 1
ATOM 881 O O . ALA A 1 114 ? -13.178 -4.070 17.948 1.00 94.19 114 ALA A O 1
ATOM 882 N N . LEU A 1 115 ? -12.291 -4.318 15.904 1.00 91.81 115 LEU A N 1
ATOM 883 C CA . LEU A 1 115 ? -10.969 -4.770 16.358 1.00 91.81 115 LEU A CA 1
ATOM 884 C C . LEU A 1 115 ? -10.145 -3.670 17.043 1.00 91.81 115 LEU A C 1
ATOM 886 O O . LEU A 1 115 ? -9.272 -3.977 17.851 1.00 91.81 115 LEU A O 1
ATOM 890 N N . ALA A 1 116 ? -10.405 -2.401 16.724 1.00 89.94 116 ALA A N 1
ATOM 891 C CA . ALA A 1 116 ? -9.718 -1.260 17.321 1.00 89.94 116 ALA A CA 1
ATOM 892 C C . ALA A 1 116 ? -10.207 -0.924 18.744 1.00 89.94 116 ALA A C 1
ATOM 894 O O . ALA A 1 116 ? -9.540 -0.159 19.441 1.00 89.94 116 ALA A O 1
ATOM 895 N N . GLU A 1 117 ? -11.336 -1.486 19.194 1.00 89.94 117 GLU A N 1
ATOM 896 C CA . GLU A 1 117 ? -11.807 -1.301 20.569 1.00 89.94 117 GLU A CA 1
ATOM 897 C C . GLU A 1 117 ? -10.807 -1.900 21.584 1.00 89.94 117 GLU A C 1
ATOM 899 O O . GLU A 1 117 ? -10.293 -3.008 21.373 1.00 89.94 117 GLU A O 1
ATOM 904 N N . PRO A 1 118 ? -10.519 -1.212 22.707 1.00 87.12 118 PRO A N 1
ATOM 905 C CA . PRO A 1 118 ? -9.596 -1.712 23.725 1.00 87.12 118 PRO A CA 1
ATOM 906 C C . PRO A 1 118 ? -9.937 -3.139 24.178 1.00 87.12 118 PRO A C 1
ATOM 908 O O . PRO A 1 118 ? -11.068 -3.429 24.556 1.00 87.12 118 PRO A O 1
ATOM 911 N N . GLY A 1 119 ? -8.951 -4.042 24.132 1.00 86.12 119 GLY A N 1
ATOM 912 C CA . GLY A 1 119 ? -9.123 -5.457 24.491 1.00 86.12 119 GLY A CA 1
ATOM 913 C C . GLY A 1 119 ? -9.734 -6.350 23.399 1.00 86.12 119 GLY A C 1
ATOM 914 O O . GLY A 1 119 ? -9.823 -7.558 23.602 1.00 86.12 119 GLY A O 1
ATOM 915 N N . ARG A 1 120 ? -10.116 -5.806 22.231 1.00 89.19 120 ARG A N 1
ATOM 916 C CA . ARG A 1 120 ? -10.770 -6.557 21.137 1.00 89.19 120 ARG A CA 1
ATOM 917 C C . ARG A 1 120 ? -9.865 -6.906 19.954 1.00 89.19 120 ARG A C 1
ATOM 919 O O . ARG A 1 120 ? -10.289 -7.655 19.082 1.00 89.19 120 ARG A O 1
ATOM 926 N N . GLY A 1 121 ? -8.611 -6.454 19.936 1.00 83.81 121 GLY A N 1
ATOM 927 C CA . GLY A 1 121 ? -7.698 -6.668 18.801 1.00 83.81 121 GLY A CA 1
ATOM 928 C C . GLY A 1 121 ? -7.369 -8.132 18.466 1.00 83.81 121 GLY A C 1
ATOM 929 O O . GLY A 1 121 ? -6.879 -8.405 17.376 1.00 83.81 121 GLY A O 1
ATOM 930 N N . GLY A 1 122 ? -7.632 -9.068 19.383 1.00 85.56 122 GLY A N 1
ATOM 931 C CA . GLY A 1 122 ? -7.470 -10.513 19.177 1.00 85.56 122 GLY A CA 1
ATOM 932 C C . GLY A 1 122 ? -8.786 -11.286 19.066 1.00 85.56 122 GLY A C 1
ATOM 933 O O . GLY A 1 122 ? -8.772 -12.512 19.144 1.00 85.56 122 GLY A O 1
ATOM 934 N N . ASP A 1 123 ? -9.926 -10.602 18.941 1.00 93.50 123 ASP A N 1
ATOM 935 C CA . ASP A 1 123 ? -11.230 -11.256 18.872 1.00 93.50 123 ASP A CA 1
ATOM 936 C C . ASP A 1 123 ? -11.356 -12.106 17.596 1.00 93.50 123 ASP A C 1
ATOM 938 O O . ASP A 1 123 ? -11.332 -11.590 16.476 1.00 93.50 123 ASP A O 1
ATOM 942 N N . ALA A 1 124 ? -11.486 -13.425 17.763 1.00 94.12 124 ALA A N 1
ATOM 943 C CA . ALA A 1 124 ? -11.416 -14.379 16.657 1.00 94.12 124 ALA A CA 1
ATOM 944 C C . ALA A 1 124 ? -12.519 -14.162 15.607 1.00 94.12 124 ALA A C 1
ATOM 946 O O . ALA A 1 124 ? -12.258 -14.250 14.406 1.00 94.12 124 ALA A O 1
ATOM 947 N N . LEU A 1 125 ? -13.743 -13.844 16.044 1.00 94.75 125 LEU A N 1
ATOM 948 C CA . LEU A 1 125 ? -14.869 -13.605 15.143 1.00 94.75 125 LEU A CA 1
ATOM 949 C C . LEU A 1 125 ? -14.668 -12.320 14.336 1.00 94.75 125 LEU A C 1
ATOM 951 O O . LEU A 1 125 ? -14.850 -12.327 13.118 1.00 94.75 125 LEU A O 1
ATOM 955 N N . ALA A 1 126 ? -14.297 -11.222 14.996 1.00 94.62 126 ALA A N 1
ATOM 956 C CA . ALA A 1 126 ? -14.032 -9.958 14.324 1.00 94.62 126 ALA A CA 1
ATOM 957 C C . ALA A 1 126 ? -12.857 -10.081 13.341 1.00 94.62 126 ALA A C 1
ATOM 959 O O . ALA A 1 126 ? -12.977 -9.607 12.213 1.00 94.62 126 ALA A O 1
ATOM 960 N N . MET A 1 127 ? -11.786 -10.795 13.711 1.00 92.38 127 MET A N 1
ATOM 961 C CA . MET A 1 127 ? -10.656 -11.104 12.822 1.00 92.38 127 MET A CA 1
ATOM 962 C C . MET A 1 127 ? -11.098 -11.912 11.600 1.00 92.38 127 MET A C 1
ATOM 964 O O . MET A 1 127 ? -10.771 -11.555 10.471 1.00 92.38 127 MET A O 1
ATOM 968 N N . GLN A 1 128 ? -11.891 -12.969 11.795 1.00 95.12 128 GLN A N 1
ATOM 969 C CA . GLN A 1 128 ? -12.396 -13.789 10.694 1.00 95.12 128 GLN A CA 1
ATOM 970 C C . GLN A 1 128 ? -13.274 -12.974 9.732 1.00 95.12 128 GLN A C 1
ATOM 972 O O . GLN A 1 128 ? -13.158 -13.103 8.513 1.00 95.12 128 GLN A O 1
ATOM 977 N N . LEU A 1 129 ? -14.165 -12.137 10.268 1.00 96.62 129 LEU A N 1
ATOM 978 C CA . LEU A 1 129 ? -15.045 -11.282 9.471 1.00 96.62 129 LEU A CA 1
ATOM 979 C C . LEU A 1 129 ? -14.265 -10.195 8.728 1.00 96.62 129 LEU A C 1
ATOM 981 O O . LEU A 1 129 ? -14.545 -9.949 7.552 1.00 96.62 129 LEU A O 1
ATOM 985 N N . TYR A 1 130 ? -13.278 -9.590 9.390 1.00 94.00 130 TYR A N 1
ATOM 986 C CA . TYR A 1 130 ? -12.350 -8.640 8.790 1.00 94.00 130 TYR A CA 1
ATOM 987 C C . TYR A 1 130 ? -11.602 -9.277 7.613 1.00 94.00 130 TYR A C 1
ATOM 989 O O . TYR A 1 130 ? -11.702 -8.780 6.492 1.00 94.00 130 TYR A O 1
ATOM 997 N N . GLU A 1 131 ? -10.955 -10.426 7.823 1.00 91.19 131 GLU A N 1
ATOM 998 C CA . GLU A 1 131 ? -10.217 -11.130 6.770 1.00 91.19 131 GLU A CA 1
ATOM 999 C C . GLU A 1 131 ? -11.124 -11.569 5.621 1.00 91.19 131 GLU A C 1
ATOM 1001 O O . GLU A 1 131 ? -10.761 -11.435 4.451 1.00 91.19 131 GLU A O 1
ATOM 1006 N N . LYS A 1 132 ? -12.344 -12.028 5.918 1.00 94.12 132 LYS A N 1
ATOM 1007 C CA . LYS A 1 132 ? -13.330 -12.366 4.886 1.00 94.12 132 LYS A CA 1
ATOM 1008 C C . LYS A 1 132 ? -13.716 -11.142 4.053 1.00 94.12 132 LYS A C 1
ATOM 1010 O O . LYS A 1 132 ? -13.780 -11.235 2.828 1.00 94.12 132 LYS A O 1
ATOM 1015 N N . ALA A 1 133 ? -13.976 -9.999 4.687 1.00 94.19 133 ALA A N 1
ATOM 1016 C CA . ALA A 1 133 ? -14.283 -8.752 3.987 1.00 94.19 133 ALA A CA 1
ATOM 1017 C C . ALA A 1 133 ? -13.106 -8.276 3.130 1.00 94.19 133 ALA A C 1
ATOM 1019 O O . ALA A 1 133 ? -13.303 -7.975 1.951 1.00 94.19 133 ALA A O 1
ATOM 1020 N N . ARG A 1 134 ? -11.894 -8.294 3.693 1.00 91.81 134 ARG A N 1
ATOM 1021 C CA . ARG A 1 134 ? -10.650 -7.915 3.021 1.00 91.81 134 ARG A CA 1
ATOM 1022 C C . ARG A 1 134 ? -10.385 -8.789 1.798 1.00 91.81 134 ARG A C 1
ATOM 1024 O O . ARG A 1 134 ? -10.308 -8.278 0.687 1.00 91.81 134 ARG A O 1
ATOM 1031 N N . THR A 1 135 ? -10.330 -10.110 1.963 1.00 89.25 135 THR A N 1
ATOM 1032 C CA . THR A 1 135 ? -10.081 -11.057 0.858 1.00 89.25 135 THR A CA 1
ATOM 1033 C C . THR A 1 135 ? -11.145 -10.973 -0.237 1.00 89.25 135 THR A C 1
ATOM 1035 O O . THR A 1 135 ? -10.805 -10.960 -1.419 1.00 89.25 135 THR A O 1
ATOM 1038 N N . THR A 1 136 ? -12.424 -10.816 0.129 1.00 90.75 136 THR A N 1
ATOM 1039 C CA . THR A 1 136 ? -13.515 -10.636 -0.846 1.00 90.75 136 THR A CA 1
ATOM 1040 C C . THR A 1 136 ? -13.388 -9.310 -1.602 1.00 90.75 136 THR A C 1
ATOM 1042 O O . THR A 1 136 ? -13.598 -9.270 -2.817 1.00 90.75 136 THR A O 1
ATOM 1045 N N . ARG A 1 137 ? -13.025 -8.215 -0.915 1.00 92.69 137 ARG A N 1
ATOM 1046 C CA . ARG A 1 137 ? -12.731 -6.930 -1.563 1.00 92.69 137 ARG A CA 1
ATOM 1047 C C . ARG A 1 137 ? -11.593 -7.092 -2.561 1.00 92.69 137 ARG A C 1
ATOM 1049 O O . ARG A 1 137 ? -11.777 -6.722 -3.715 1.00 92.69 137 ARG A O 1
ATOM 1056 N N . VAL A 1 138 ? -10.461 -7.641 -2.125 1.00 87.88 138 VAL A N 1
ATOM 1057 C CA . VAL A 1 138 ? -9.253 -7.795 -2.949 1.00 87.88 138 VAL A CA 1
ATOM 1058 C C . VAL A 1 138 ? -9.559 -8.614 -4.199 1.00 87.88 138 VAL A C 1
ATOM 1060 O O . VAL A 1 138 ? -9.271 -8.153 -5.297 1.00 87.88 138 VAL A O 1
ATOM 1063 N N . ALA A 1 139 ? -10.240 -9.757 -4.064 1.00 83.94 139 ALA A N 1
ATOM 1064 C CA . ALA A 1 139 ? -10.649 -10.579 -5.205 1.00 83.94 139 ALA A CA 1
ATOM 1065 C C . ALA A 1 139 ? -11.583 -9.831 -6.178 1.00 83.94 139 ALA A C 1
ATOM 1067 O O . ALA A 1 139 ? -11.490 -9.969 -7.397 1.00 83.94 139 ALA A O 1
ATOM 1068 N N . ARG A 1 140 ? -12.492 -8.995 -5.661 1.00 86.81 140 ARG A N 1
ATOM 1069 C CA . ARG A 1 140 ? -13.371 -8.180 -6.511 1.00 86.81 140 ARG A CA 1
ATOM 1070 C C . ARG A 1 140 ? -12.618 -7.046 -7.202 1.00 86.81 140 ARG A C 1
ATOM 1072 O O . ARG A 1 140 ? -12.932 -6.718 -8.344 1.00 86.81 140 ARG A O 1
ATOM 1079 N N . GLU A 1 141 ? -11.675 -6.417 -6.514 1.00 85.69 141 GLU A N 1
ATOM 1080 C CA . GLU A 1 141 ? -10.827 -5.358 -7.063 1.00 85.69 141 GLU A CA 1
ATOM 1081 C C . GLU A 1 141 ? -9.874 -5.912 -8.128 1.00 85.69 141 GLU A C 1
ATOM 1083 O O . GLU A 1 141 ? -9.743 -5.297 -9.184 1.00 85.69 141 GLU A O 1
ATOM 1088 N N . SER A 1 142 ? -9.299 -7.101 -7.923 1.00 77.75 142 SER A N 1
ATOM 1089 C CA . SER A 1 142 ? -8.478 -7.798 -8.922 1.00 77.75 142 SER A CA 1
ATOM 1090 C C . SER A 1 142 ? -9.284 -8.286 -10.128 1.00 77.75 142 SER A C 1
ATOM 1092 O O . SER A 1 142 ? -8.807 -8.198 -11.263 1.00 77.75 142 SER A O 1
ATOM 1094 N N . GLY A 1 143 ? -10.535 -8.709 -9.927 1.00 75.62 143 GLY A N 1
ATOM 1095 C CA . GLY A 1 143 ? -11.464 -9.015 -11.020 1.00 75.62 143 GLY A CA 1
ATOM 1096 C C . GLY A 1 143 ? -11.869 -7.785 -11.844 1.00 75.62 143 GLY A C 1
ATOM 1097 O O . GLY A 1 143 ? -12.182 -7.906 -13.024 1.00 75.62 143 GLY A O 1
ATOM 1098 N N . LYS A 1 144 ? -11.829 -6.588 -11.243 1.00 83.06 144 LYS A N 1
ATOM 1099 C CA . LYS A 1 144 ? -12.073 -5.296 -11.914 1.00 83.06 144 LYS A CA 1
ATOM 1100 C C . LYS A 1 144 ? -10.797 -4.605 -12.390 1.00 83.06 144 LYS A C 1
ATOM 1102 O O . LYS A 1 144 ? -10.882 -3.514 -12.961 1.00 83.06 144 LYS A O 1
ATOM 1107 N N . ALA A 1 145 ? -9.628 -5.185 -12.122 1.00 81.50 145 ALA A N 1
ATOM 1108 C CA . ALA A 1 145 ? -8.375 -4.638 -12.602 1.00 81.50 145 ALA A CA 1
ATOM 1109 C C . ALA A 1 145 ? -8.434 -4.533 -14.126 1.00 81.50 145 ALA A C 1
ATOM 1111 O O . ALA A 1 145 ? -9.049 -5.355 -14.806 1.00 81.50 145 ALA A O 1
ATOM 1112 N N . TRP A 1 146 ? -7.797 -3.502 -14.670 1.00 88.00 146 TRP A N 1
ATOM 1113 C CA . TRP A 1 146 ? -7.637 -3.421 -16.114 1.00 88.00 146 TRP A CA 1
ATOM 1114 C C . TRP A 1 146 ? -6.884 -4.642 -16.616 1.00 88.00 146 TRP A C 1
ATOM 1116 O O . TRP A 1 146 ? -5.886 -5.046 -16.018 1.00 88.00 146 TRP A O 1
ATOM 1126 N N . ARG A 1 147 ? -7.357 -5.172 -17.737 1.00 91.50 147 ARG A N 1
ATOM 1127 C CA . ARG A 1 147 ? -6.711 -6.251 -18.466 1.00 91.50 147 ARG A CA 1
ATOM 1128 C C . ARG A 1 147 ? -6.760 -5.894 -19.941 1.00 91.50 147 ARG A C 1
ATOM 1130 O O . ARG A 1 147 ? -7.823 -5.532 -20.449 1.00 91.50 147 ARG A O 1
ATOM 1137 N N . ALA A 1 148 ? -5.623 -5.951 -20.620 1.00 91.75 148 ALA A N 1
ATOM 1138 C CA . ALA A 1 148 ? -5.623 -5.956 -22.076 1.00 91.75 148 ALA A CA 1
ATOM 1139 C C . ALA A 1 148 ? -6.251 -7.260 -22.599 1.00 91.75 148 ALA A C 1
ATOM 1141 O O . ALA A 1 148 ? -6.412 -8.232 -21.858 1.00 91.75 148 ALA A O 1
ATOM 1142 N N . ALA A 1 149 ? -6.593 -7.283 -23.890 1.00 90.88 149 ALA A N 1
ATOM 1143 C CA . ALA A 1 149 ? -7.220 -8.438 -24.540 1.00 90.88 149 ALA A CA 1
ATOM 1144 C C . ALA A 1 149 ? -6.391 -9.732 -24.416 1.00 90.88 149 ALA A C 1
ATOM 1146 O O . ALA A 1 149 ? -6.935 -10.828 -24.435 1.00 90.88 149 ALA A O 1
ATOM 1147 N N . ASP A 1 150 ? -5.077 -9.601 -24.252 1.00 92.12 150 ASP A N 1
ATOM 1148 C CA . ASP A 1 150 ? -4.119 -10.694 -24.097 1.00 92.12 150 ASP A CA 1
ATOM 1149 C C . ASP A 1 150 ? -3.856 -11.086 -22.626 1.00 92.12 150 ASP A C 1
ATOM 1151 O O . ASP A 1 150 ? -2.901 -11.817 -22.342 1.00 92.12 150 ASP A O 1
ATOM 1155 N N . GLY A 1 151 ? -4.635 -10.537 -21.688 1.00 94.12 151 GLY A N 1
ATOM 1156 C CA . GLY A 1 151 ? -4.521 -10.775 -20.251 1.00 94.12 151 GLY A CA 1
ATOM 1157 C C . GL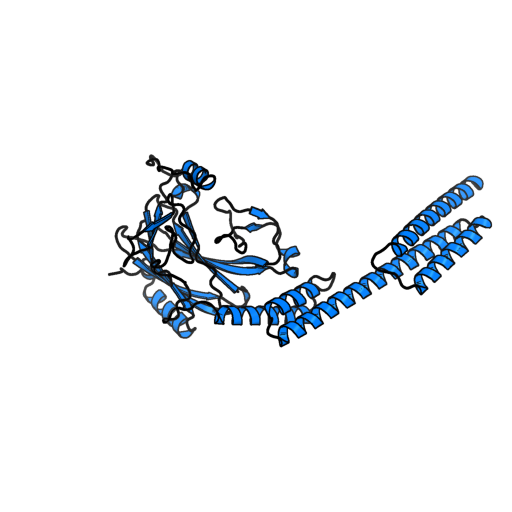Y A 1 151 ? -3.444 -9.960 -19.526 1.00 94.12 151 GLY A C 1
ATOM 1158 O O . GLY A 1 151 ? -3.268 -10.161 -18.324 1.00 94.12 151 GLY A O 1
ATOM 1159 N N . ASN A 1 152 ? -2.725 -9.048 -20.197 1.00 97.00 152 ASN A N 1
ATOM 1160 C CA . ASN A 1 152 ? -1.752 -8.180 -19.524 1.00 97.00 152 ASN A CA 1
ATOM 1161 C C . ASN A 1 152 ? -2.439 -7.244 -18.516 1.00 97.00 152 ASN A C 1
ATOM 1163 O O . ASN A 1 152 ? -3.436 -6.604 -18.840 1.00 97.00 152 ASN A O 1
ATOM 1167 N N . LEU A 1 153 ? -1.879 -7.149 -17.311 1.00 97.00 153 LEU A N 1
ATOM 1168 C CA . LEU A 1 153 ? -2.361 -6.325 -16.199 1.00 97.00 153 LEU A CA 1
ATOM 1169 C C . LEU A 1 153 ? -1.703 -4.938 -16.151 1.00 97.00 153 LEU A C 1
ATOM 1171 O O . LEU A 1 153 ? -2.205 -4.030 -15.482 1.00 97.00 153 LEU A O 1
ATOM 1175 N N . VAL A 1 154 ? -0.581 -4.753 -16.854 1.00 97.06 154 VAL A N 1
ATOM 1176 C CA . VAL A 1 154 ? 0.154 -3.483 -16.883 1.00 97.06 154 VAL A CA 1
ATOM 1177 C C . VAL A 1 154 ? -0.462 -2.548 -17.913 1.00 97.06 154 VAL A C 1
ATOM 1179 O O . VAL A 1 154 ? -0.311 -2.727 -19.120 1.00 97.06 154 VAL A O 1
ATOM 1182 N N . PHE A 1 155 ? -1.175 -1.535 -17.431 1.00 95.75 155 PHE A N 1
ATOM 1183 C CA . PHE A 1 155 ? -1.774 -0.528 -18.299 1.00 95.75 155 PHE A CA 1
ATOM 1184 C C . PHE A 1 155 ? -0.707 0.256 -19.048 1.00 95.75 155 PHE A C 1
ATOM 1186 O O . PHE A 1 155 ? 0.221 0.759 -18.418 1.00 95.75 155 PHE A O 1
ATOM 1193 N N . ASN A 1 156 ? -0.906 0.419 -20.361 1.00 96.75 156 ASN A N 1
ATOM 1194 C CA . ASN A 1 156 ? 0.022 1.149 -21.224 1.00 96.75 156 ASN A CA 1
ATOM 1195 C C . ASN A 1 156 ? 1.454 0.596 -21.097 1.00 96.75 156 ASN A C 1
ATOM 1197 O O . ASN A 1 156 ? 2.394 1.324 -20.787 1.00 96.75 156 ASN A O 1
ATOM 1201 N N . SER A 1 157 ? 1.572 -0.726 -21.231 1.00 96.19 157 SER A N 1
ATOM 1202 C CA . SER A 1 157 ? 2.822 -1.482 -21.099 1.00 96.19 157 SER A CA 1
ATOM 1203 C C . SER A 1 157 ? 3.862 -1.164 -22.167 1.00 96.19 157 SER A C 1
ATOM 1205 O O . SER A 1 157 ? 5.046 -1.342 -21.923 1.00 96.19 157 SER A O 1
ATOM 1207 N N . ASP A 1 158 ? 3.394 -0.748 -23.339 1.00 96.88 158 ASP A N 1
ATOM 1208 C CA . ASP A 1 158 ? 4.161 -0.347 -24.523 1.00 96.88 158 ASP A CA 1
ATOM 1209 C C . ASP A 1 158 ? 4.460 1.160 -24.537 1.00 96.88 158 ASP A C 1
ATOM 1211 O O . ASP A 1 158 ? 5.054 1.675 -25.469 1.00 96.88 158 ASP A O 1
ATOM 1215 N N . PHE A 1 159 ? 4.000 1.899 -23.522 1.00 97.81 159 PHE A N 1
ATOM 1216 C CA . PHE A 1 159 ? 4.171 3.345 -23.406 1.00 97.81 159 PHE A CA 1
ATOM 1217 C C . PHE A 1 159 ? 3.606 4.175 -24.571 1.00 97.81 159 PHE A C 1
ATOM 1219 O O . PHE A 1 159 ? 3.874 5.370 -24.633 1.00 97.81 159 PHE A O 1
ATOM 1226 N N . GLU A 1 160 ? 2.772 3.622 -25.450 1.00 97.62 160 GLU A N 1
ATOM 1227 C CA . GLU A 1 160 ? 2.282 4.339 -26.638 1.00 97.62 160 GLU A CA 1
ATOM 1228 C C . GLU A 1 160 ? 1.200 5.382 -26.318 1.00 97.62 160 GLU A C 1
ATOM 1230 O O . GLU A 1 160 ? 0.923 6.291 -27.102 1.00 97.62 160 GLU A O 1
ATOM 1235 N N . LYS A 1 161 ? 0.557 5.280 -25.151 1.00 96.69 161 LYS A N 1
ATOM 1236 C CA . LYS A 1 161 ? -0.524 6.184 -24.737 1.00 96.69 161 LYS A CA 1
ATOM 1237 C C . LYS A 1 161 ? -0.013 7.211 -23.742 1.00 96.69 161 LYS A C 1
ATOM 1239 O O . LYS A 1 161 ? 0.627 6.879 -22.749 1.00 96.69 161 LYS A O 1
ATOM 1244 N N . GLY A 1 162 ? -0.403 8.463 -23.919 1.00 94.25 162 GLY A N 1
ATOM 1245 C CA . GLY A 1 162 ? -0.068 9.518 -22.973 1.00 94.25 162 GLY A CA 1
ATOM 1246 C C . GLY A 1 162 ? -0.433 10.896 -23.491 1.00 94.25 162 GLY A C 1
ATOM 1247 O O . GLY A 1 162 ? -0.966 11.043 -24.589 1.00 94.25 162 GLY A O 1
ATOM 1248 N N . LYS A 1 163 ? -0.172 11.903 -22.666 1.00 92.00 163 LYS A N 1
ATOM 1249 C CA . LYS A 1 163 ? -0.377 13.319 -22.985 1.00 92.00 163 LYS A CA 1
ATOM 1250 C C . LYS A 1 163 ? 0.622 14.161 -22.205 1.00 92.00 163 LYS A C 1
ATOM 1252 O O . LYS A 1 163 ? 1.154 13.695 -21.203 1.00 92.00 163 LYS A O 1
ATOM 1257 N N . ASP A 1 164 ? 0.878 15.383 -22.659 1.00 87.06 164 ASP A N 1
ATOM 1258 C CA . ASP A 1 164 ? 1.697 16.364 -21.930 1.00 87.06 164 ASP A CA 1
ATOM 1259 C C . ASP A 1 164 ? 3.083 15.827 -21.515 1.00 87.06 164 ASP A C 1
ATOM 1261 O O . ASP A 1 164 ? 3.537 16.031 -20.388 1.00 87.06 164 ASP A O 1
ATOM 1265 N N . LYS A 1 165 ? 3.745 15.100 -22.432 1.00 86.31 165 LYS A N 1
ATOM 1266 C CA . LYS A 1 165 ? 5.041 14.424 -22.215 1.00 86.31 165 LYS A CA 1
ATOM 1267 C C . LYS A 1 165 ? 5.038 13.397 -21.068 1.00 86.31 165 LYS A C 1
ATOM 1269 O O . LYS A 1 165 ? 6.087 13.090 -20.512 1.00 86.31 165 LYS A O 1
ATOM 1274 N N . ALA A 1 166 ? 3.878 12.834 -20.732 1.00 91.88 166 ALA A N 1
ATOM 1275 C CA . ALA A 1 166 ? 3.738 11.797 -19.718 1.00 91.88 166 ALA A CA 1
ATOM 1276 C C . ALA A 1 166 ? 3.016 10.551 -20.269 1.00 91.88 166 ALA A C 1
ATOM 1278 O O . ALA A 1 166 ? 1.892 10.678 -20.775 1.00 91.88 166 ALA A O 1
ATOM 1279 N N . PRO A 1 167 ? 3.596 9.343 -20.115 1.00 96.50 167 PRO A N 1
ATOM 1280 C CA . PRO A 1 167 ? 2.905 8.109 -20.447 1.00 96.50 167 PRO A CA 1
ATOM 1281 C C . PRO A 1 167 ? 1.759 7.882 -19.463 1.00 96.50 167 PRO A C 1
ATOM 1283 O O . PRO A 1 167 ? 1.897 8.017 -18.244 1.00 96.50 167 PRO A O 1
ATOM 1286 N N . ALA A 1 168 ? 0.593 7.523 -19.988 1.00 95.44 168 ALA A N 1
ATOM 1287 C CA . ALA A 1 168 ? -0.587 7.298 -19.175 1.00 95.44 168 ALA A CA 1
ATOM 1288 C C . ALA A 1 168 ? -0.362 6.111 -18.223 1.00 95.44 168 ALA A C 1
ATOM 1290 O O . ALA A 1 168 ? 0.063 5.040 -18.647 1.00 95.44 168 ALA A O 1
ATOM 1291 N N . GLY A 1 169 ? -0.690 6.286 -16.939 1.00 93.81 169 GLY A N 1
ATOM 1292 C CA . GLY A 1 169 ? -0.582 5.227 -15.928 1.00 93.81 169 GLY A CA 1
ATOM 1293 C C . GLY A 1 169 ? 0.833 4.947 -15.415 1.00 93.81 169 GLY A C 1
ATOM 1294 O O . GLY A 1 169 ? 1.013 3.948 -14.725 1.00 93.81 169 GLY A O 1
ATOM 1295 N N . TRP A 1 170 ? 1.795 5.825 -15.696 1.00 95.81 170 TRP A N 1
ATOM 1296 C CA . TRP A 1 170 ? 3.168 5.759 -15.193 1.00 95.81 170 TRP A CA 1
ATOM 1297 C C . TRP A 1 170 ? 3.575 7.085 -14.544 1.00 95.81 170 TRP A C 1
ATOM 1299 O O . TRP A 1 170 ? 2.940 8.117 -14.778 1.00 95.81 170 TRP A O 1
ATOM 1309 N N . THR A 1 171 ? 4.602 7.064 -13.690 1.00 92.31 171 THR A N 1
ATOM 1310 C CA . THR A 1 171 ? 5.161 8.289 -13.096 1.00 92.31 171 THR A CA 1
ATOM 1311 C C . THR A 1 171 ? 5.502 9.303 -14.188 1.00 92.31 171 THR A C 1
ATOM 1313 O O . THR A 1 171 ? 6.122 8.959 -15.192 1.00 92.31 171 THR A O 1
ATOM 1316 N N . LYS A 1 172 ? 5.094 10.562 -13.981 1.00 92.00 172 LYS A N 1
ATOM 1317 C CA . LYS A 1 172 ? 5.388 11.656 -14.910 1.00 92.00 172 LYS A CA 1
ATOM 1318 C C . LYS A 1 172 ? 6.914 11.827 -15.037 1.00 92.00 172 LYS A C 1
ATOM 1320 O O . LYS A 1 172 ? 7.560 11.993 -14.001 1.00 92.00 172 LYS A O 1
ATOM 1325 N N . PRO A 1 173 ? 7.471 11.825 -16.261 1.00 93.00 173 PRO A N 1
ATOM 1326 C CA . PRO A 1 173 ? 8.875 12.138 -16.498 1.00 93.00 173 PRO A CA 1
ATOM 1327 C C . PRO A 1 173 ? 9.259 13.509 -15.933 1.00 93.00 173 PRO A C 1
ATOM 1329 O O . PRO A 1 173 ? 8.503 14.474 -16.071 1.00 93.00 173 PRO A O 1
ATOM 1332 N N . ASP A 1 174 ? 10.434 13.599 -15.310 1.00 91.75 174 ASP A N 1
ATOM 1333 C CA . ASP A 1 174 ? 10.978 14.863 -14.801 1.00 91.75 174 ASP A CA 1
ATOM 1334 C C . ASP A 1 174 ? 11.685 15.684 -15.897 1.00 91.75 174 ASP A C 1
ATOM 1336 O O . ASP A 1 174 ? 12.034 16.834 -15.655 1.00 91.75 174 ASP A O 1
ATOM 1340 N N . ASN A 1 175 ? 11.850 15.124 -17.105 1.00 91.38 175 ASN A N 1
ATOM 1341 C CA . ASN A 1 175 ? 12.564 15.711 -18.245 1.00 91.38 175 ASN A CA 1
ATOM 1342 C C . ASN A 1 175 ? 14.037 16.063 -17.960 1.00 91.38 175 ASN A C 1
ATOM 1344 O O . ASN A 1 175 ? 14.625 16.872 -18.679 1.00 91.38 175 ASN A O 1
ATOM 1348 N N . LEU A 1 176 ? 14.635 15.433 -16.948 1.00 94.19 176 LEU A N 1
ATOM 1349 C CA . LEU A 1 176 ? 16.050 15.560 -16.604 1.00 94.19 176 LEU A CA 1
ATOM 1350 C C . LEU A 1 176 ? 16.726 14.193 -16.482 1.00 94.19 176 LEU A C 1
ATOM 1352 O O . LEU A 1 176 ? 17.784 13.963 -17.052 1.00 94.19 176 LEU A O 1
ATOM 1356 N N . THR A 1 177 ? 16.129 13.298 -15.702 1.00 95.25 177 THR A N 1
ATOM 1357 C CA . THR A 1 177 ? 16.613 11.928 -15.517 1.00 95.25 177 THR A CA 1
ATOM 1358 C C . THR A 1 177 ? 15.656 10.902 -16.094 1.00 95.2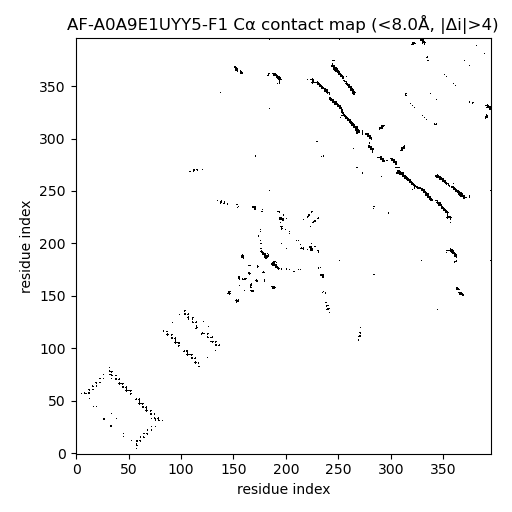5 177 THR A C 1
ATOM 1360 O O . THR A 1 177 ? 16.067 9.779 -16.348 1.00 95.25 177 THR A O 1
ATOM 1363 N N . VAL A 1 178 ? 14.400 11.272 -16.347 1.00 95.75 178 VAL A N 1
ATOM 1364 C CA . VAL A 1 178 ? 13.374 10.427 -16.960 1.00 95.75 178 VAL A CA 1
ATOM 1365 C C . VAL A 1 178 ? 12.771 11.149 -18.155 1.00 95.75 178 VAL A C 1
ATOM 1367 O O . VAL A 1 178 ? 12.370 12.311 -18.057 1.00 95.75 178 VAL A O 1
ATOM 1370 N N . TYR A 1 179 ? 12.625 10.417 -19.255 1.00 96.12 179 TYR A N 1
ATOM 1371 C CA . TYR A 1 179 ? 12.074 10.891 -20.516 1.00 96.12 179 TYR A CA 1
ATOM 1372 C C . TYR A 1 179 ? 11.094 9.870 -21.097 1.00 96.12 179 TYR A C 1
ATOM 1374 O O . TYR A 1 179 ? 11.268 8.661 -20.937 1.00 96.12 179 TYR A O 1
ATOM 1382 N N . TRP A 1 180 ? 10.072 10.368 -21.790 1.00 97.50 180 TRP A N 1
ATOM 1383 C CA . TRP A 1 180 ? 9.152 9.565 -22.595 1.00 97.50 180 TRP A CA 1
ATOM 1384 C C . TRP A 1 180 ? 9.324 9.962 -24.062 1.00 97.50 180 TRP A C 1
ATOM 1386 O O . TRP A 1 180 ? 8.981 11.081 -24.448 1.00 97.50 180 TRP A O 1
ATOM 1396 N N . GLU A 1 181 ? 9.929 9.080 -24.856 1.00 96.50 181 GLU A N 1
ATOM 1397 C CA . GLU A 1 181 ? 10.467 9.420 -26.179 1.00 96.50 181 GLU A CA 1
ATOM 1398 C C . GLU A 1 181 ? 10.376 8.263 -27.177 1.00 96.50 181 GLU A C 1
ATOM 1400 O O . GLU A 1 181 ? 10.214 7.109 -26.789 1.00 96.50 181 GLU A O 1
ATOM 1405 N N . LYS A 1 182 ? 10.508 8.580 -28.471 1.00 96.50 182 LYS A N 1
ATOM 1406 C CA . LYS A 1 182 ? 10.355 7.637 -29.586 1.00 96.50 182 LYS A CA 1
ATOM 1407 C C . LYS A 1 182 ? 11.646 6.855 -29.878 1.00 96.50 182 LYS A C 1
ATOM 1409 O O . LYS A 1 182 ? 12.207 6.961 -30.967 1.00 96.50 182 LYS A O 1
ATOM 1414 N N . SER A 1 183 ? 12.109 6.108 -28.882 1.00 95.56 183 SER A N 1
ATOM 1415 C CA . SER A 1 183 ? 13.339 5.303 -28.929 1.00 95.56 183 SER A CA 1
ATOM 1416 C C . SER A 1 183 ? 13.101 3.832 -28.558 1.00 95.56 183 SER A C 1
ATOM 1418 O O . SER A 1 183 ? 14.071 3.101 -28.350 1.00 95.56 183 SER A O 1
ATOM 1420 N N . GLY A 1 184 ? 11.833 3.420 -28.433 1.00 96.00 184 GLY A N 1
ATOM 1421 C CA . GLY A 1 184 ? 11.414 2.084 -28.014 1.00 96.00 184 GLY A CA 1
ATOM 1422 C C . GLY A 1 184 ? 11.674 1.007 -29.057 1.00 96.00 184 GLY A C 1
ATOM 1423 O O . GLY A 1 184 ? 12.144 1.287 -30.162 1.00 96.00 184 GLY A O 1
ATOM 1424 N N . VAL A 1 185 ? 11.318 -0.231 -28.717 1.00 95.00 185 VAL A N 1
ATOM 1425 C CA . VAL A 1 185 ? 11.369 -1.370 -29.644 1.00 95.00 185 VAL A CA 1
ATOM 1426 C C . VAL A 1 185 ? 10.523 -1.051 -30.876 1.00 95.00 185 VAL A C 1
ATOM 1428 O O . VAL A 1 185 ? 10.963 -1.235 -32.011 1.00 95.00 185 VAL A O 1
ATOM 1431 N N . LYS A 1 186 ? 9.309 -0.533 -30.650 1.00 91.50 186 LYS A N 1
ATOM 1432 C CA . LYS A 1 186 ? 8.396 -0.062 -31.698 1.00 91.50 186 LYS A CA 1
ATOM 1433 C C . LYS A 1 186 ? 7.648 1.185 -31.238 1.00 91.50 186 LYS A C 1
ATOM 1435 O O . LYS A 1 186 ? 6.455 1.118 -30.991 1.00 91.50 186 LYS A O 1
ATOM 1440 N N . GLY A 1 187 ? 8.339 2.323 -31.209 1.00 95.75 187 GLY A N 1
ATOM 1441 C CA . GLY A 1 187 ? 7.714 3.609 -30.904 1.00 95.75 187 GLY A CA 1
ATOM 1442 C C . GLY A 1 187 ? 8.269 4.240 -29.638 1.00 95.75 187 GLY A C 1
ATOM 1443 O O . GLY A 1 187 ? 9.454 4.571 -29.588 1.00 95.75 187 GLY A O 1
ATOM 1444 N N . MET A 1 188 ? 7.393 4.493 -28.677 1.00 98.00 188 MET A N 1
ATOM 1445 C CA . MET A 1 188 ? 7.666 5.171 -27.423 1.00 98.00 188 MET A CA 1
ATOM 1446 C C . MET A 1 188 ? 8.317 4.238 -26.397 1.00 98.00 188 MET A C 1
ATOM 1448 O O . MET A 1 188 ? 8.094 3.038 -26.381 1.00 98.00 188 MET A O 1
ATOM 1452 N N . CYS A 1 189 ? 9.118 4.798 -25.498 1.00 98.19 189 CYS A N 1
ATOM 1453 C CA . CYS A 1 189 ? 9.667 4.082 -24.349 1.00 98.19 189 CYS A CA 1
ATOM 1454 C C . CYS A 1 189 ? 9.961 5.037 -23.192 1.00 98.19 189 CYS A C 1
ATOM 1456 O O . CYS A 1 189 ? 9.913 6.264 -23.347 1.00 98.19 189 CYS A O 1
ATOM 1458 N N . ILE A 1 190 ? 10.339 4.477 -22.044 1.00 98.25 190 ILE A N 1
ATOM 1459 C CA . ILE A 1 190 ? 10.956 5.240 -20.957 1.00 98.25 190 ILE A CA 1
ATOM 1460 C C . ILE A 1 190 ? 12.470 5.228 -21.141 1.00 98.25 190 ILE A C 1
ATOM 1462 O O . ILE A 1 190 ? 13.081 4.165 -21.049 1.00 98.25 190 ILE A O 1
ATOM 1466 N N . ARG A 1 191 ? 13.077 6.404 -21.335 1.00 97.88 191 ARG A N 1
ATOM 1467 C CA . ARG A 1 191 ? 14.530 6.586 -21.216 1.00 97.88 191 ARG A CA 1
ATOM 1468 C C . ARG A 1 191 ? 14.863 7.150 -19.837 1.00 97.88 191 ARG A C 1
ATOM 1470 O O . ARG A 1 191 ? 14.225 8.096 -19.378 1.00 97.88 191 ARG A O 1
ATOM 1477 N N . MET A 1 192 ? 15.872 6.583 -19.190 1.00 98.00 192 MET A N 1
ATOM 1478 C CA . MET A 1 192 ? 16.466 7.083 -17.958 1.00 98.00 192 MET A CA 1
ATOM 1479 C C . MET A 1 192 ? 17.907 7.514 -18.210 1.00 98.00 192 MET A C 1
ATOM 1481 O O . MET A 1 192 ? 18.708 6.704 -18.668 1.00 98.00 192 MET A O 1
ATOM 1485 N N . ASP A 1 193 ? 18.231 8.757 -17.864 1.00 96.81 193 ASP A N 1
ATOM 1486 C CA . ASP A 1 193 ? 19.590 9.298 -17.851 1.00 96.81 193 ASP A CA 1
ATOM 1487 C C . ASP A 1 193 ? 20.086 9.339 -16.405 1.00 96.81 193 ASP A C 1
ATOM 1489 O O . ASP A 1 193 ? 19.651 10.165 -15.598 1.00 96.81 193 ASP A O 1
ATOM 1493 N N . THR A 1 194 ? 20.985 8.423 -16.055 1.00 96.88 194 THR A N 1
ATOM 1494 C CA . THR A 1 194 ? 21.567 8.375 -14.707 1.00 96.88 194 THR A CA 1
ATOM 1495 C C . THR A 1 194 ? 22.858 9.191 -14.596 1.00 96.88 194 THR A C 1
ATOM 1497 O O . THR A 1 194 ? 23.433 9.298 -13.512 1.00 96.88 194 THR A O 1
ATOM 1500 N N . ASP A 1 195 ? 23.319 9.802 -15.690 1.00 96.88 195 ASP A N 1
ATOM 1501 C CA . ASP A 1 195 ? 24.565 10.564 -15.775 1.00 96.88 195 ASP A CA 1
ATOM 1502 C C . ASP A 1 195 ? 24.357 12.056 -15.499 1.00 96.88 195 ASP A C 1
ATOM 1504 O O . ASP A 1 195 ? 24.882 12.902 -16.209 1.00 96.88 195 ASP A O 1
ATOM 1508 N N . VAL A 1 196 ? 23.563 12.389 -14.483 1.00 96.38 196 VAL A N 1
ATOM 1509 C CA . VAL A 1 196 ? 23.237 13.763 -14.056 1.00 96.38 196 VAL A CA 1
ATOM 1510 C C . VAL A 1 196 ? 23.875 14.017 -12.697 1.00 96.38 196 VAL A C 1
ATOM 1512 O O . VAL A 1 196 ? 23.835 13.121 -11.854 1.00 96.38 196 VAL A O 1
ATOM 1515 N N . TYR A 1 197 ? 24.455 15.193 -12.431 1.00 96.56 197 TYR A N 1
ATOM 1516 C CA . TYR A 1 197 ? 24.973 15.467 -11.086 1.00 96.56 197 TYR A CA 1
ATOM 1517 C C . TYR A 1 197 ? 23.847 15.414 -10.052 1.00 96.56 197 TYR A C 1
ATOM 1519 O O . TYR A 1 197 ? 22.765 15.968 -10.248 1.00 96.56 197 TYR A O 1
ATOM 1527 N N . ARG A 1 198 ? 24.105 14.773 -8.908 1.00 93.69 198 ARG A N 1
ATOM 1528 C CA . ARG A 1 198 ? 23.107 14.641 -7.840 1.00 93.69 198 ARG A CA 1
ATOM 1529 C C . ARG A 1 198 ? 22.586 16.001 -7.367 1.00 93.69 198 ARG A C 1
ATOM 1531 O O . ARG A 1 198 ? 21.393 16.131 -7.123 1.00 93.69 198 ARG A O 1
ATOM 1538 N N . SER A 1 199 ? 23.461 16.999 -7.257 1.00 93.62 199 SER A N 1
ATOM 1539 C CA . SER A 1 199 ? 23.095 18.357 -6.839 1.00 93.62 199 SER A CA 1
ATOM 1540 C C . SER A 1 199 ? 22.108 19.021 -7.800 1.00 93.62 199 SER A C 1
ATOM 1542 O O . SER A 1 199 ? 21.161 19.660 -7.355 1.00 93.62 199 SER A O 1
ATOM 1544 N N . GLU A 1 200 ? 22.299 18.836 -9.108 1.00 94.75 200 GLU A N 1
ATOM 1545 C CA . GLU A 1 200 ? 21.392 19.355 -10.137 1.00 94.75 200 GLU A CA 1
ATOM 1546 C C . GLU A 1 200 ? 20.033 18.658 -10.056 1.00 94.75 200 GLU A C 1
ATOM 1548 O O . GLU A 1 200 ? 18.990 19.306 -10.068 1.00 94.75 200 GLU A O 1
ATOM 1553 N N . TRP A 1 201 ? 20.036 17.334 -9.898 1.00 93.44 201 TRP A N 1
ATOM 1554 C CA . TRP A 1 201 ? 18.807 16.563 -9.730 1.00 93.44 201 TRP A CA 1
ATOM 1555 C C . TRP A 1 201 ? 18.024 16.958 -8.470 1.00 93.44 201 TRP A C 1
ATOM 1557 O O . TRP A 1 201 ? 16.804 17.108 -8.520 1.00 93.44 201 TRP A O 1
ATOM 1567 N N . GLU A 1 202 ? 18.700 17.166 -7.339 1.00 91.62 202 GLU A N 1
ATOM 1568 C CA . GLU A 1 202 ? 18.056 17.622 -6.102 1.00 91.62 202 GLU A CA 1
ATOM 1569 C C . GLU A 1 202 ? 17.449 19.024 -6.247 1.00 91.62 202 GLU A C 1
ATOM 1571 O O . GLU A 1 202 ? 16.362 19.269 -5.719 1.00 91.62 202 GLU A O 1
ATOM 1576 N N . GLU A 1 203 ? 18.108 19.923 -6.978 1.00 91.75 203 GLU A N 1
ATOM 1577 C CA . GLU A 1 203 ? 17.603 21.274 -7.224 1.00 91.75 203 GLU A CA 1
ATOM 1578 C C . GLU A 1 203 ? 16.407 21.278 -8.181 1.00 91.75 203 GLU A C 1
ATOM 1580 O O . GLU A 1 203 ? 15.361 21.853 -7.865 1.00 91.75 203 GLU A O 1
ATOM 1585 N N . HIS A 1 204 ? 16.499 20.528 -9.282 1.00 91.94 204 HIS A N 1
ATOM 1586 C CA . HIS A 1 204 ? 15.391 20.336 -10.221 1.00 91.94 204 HIS A CA 1
ATOM 1587 C C . HIS A 1 204 ? 14.135 19.815 -9.525 1.00 91.94 204 HIS A C 1
ATOM 1589 O O . HIS A 1 204 ? 13.024 20.236 -9.811 1.00 91.94 204 HIS A O 1
ATOM 1595 N N . ARG A 1 205 ? 14.278 18.933 -8.535 1.00 87.88 205 ARG A N 1
ATOM 1596 C CA . ARG A 1 205 ? 13.121 18.383 -7.813 1.00 87.88 205 ARG A CA 1
ATOM 1597 C C . ARG A 1 205 ? 12.412 19.376 -6.903 1.00 87.88 205 ARG A C 1
ATOM 1599 O O . ARG A 1 205 ? 11.220 19.196 -6.649 1.00 87.88 205 ARG A O 1
ATOM 1606 N N . LYS A 1 206 ? 13.110 20.401 -6.410 1.00 88.88 206 LYS A N 1
ATOM 1607 C CA . LYS A 1 206 ? 12.481 21.511 -5.676 1.00 88.88 206 LYS A CA 1
ATOM 1608 C C . LYS A 1 206 ? 11.739 22.446 -6.630 1.00 88.88 206 LYS A C 1
ATOM 1610 O O . LYS A 1 206 ? 10.714 23.008 -6.250 1.00 88.88 206 LYS A O 1
ATOM 1615 N N . HIS A 1 207 ? 12.233 22.564 -7.862 1.00 88.62 207 HIS A N 1
ATOM 1616 C CA . HIS A 1 207 ? 11.731 23.481 -8.881 1.00 88.62 207 HIS A CA 1
ATOM 1617 C C . HIS A 1 207 ? 11.500 22.772 -10.231 1.00 88.62 207 HIS A C 1
ATOM 1619 O O . HIS A 1 207 ? 12.126 23.138 -11.223 1.00 88.62 207 HIS A O 1
ATOM 1625 N N . PRO A 1 208 ? 10.591 21.777 -10.300 1.00 85.38 208 PRO A N 1
ATOM 1626 C CA . PRO A 1 208 ? 10.476 20.874 -11.455 1.00 85.38 208 PRO A CA 1
ATOM 1627 C C . PRO A 1 208 ? 9.993 21.552 -12.740 1.00 85.38 208 PRO A C 1
ATOM 1629 O O . PRO A 1 208 ? 10.157 20.998 -13.826 1.00 85.38 208 PRO A O 1
ATOM 1632 N N . ASP A 1 209 ? 9.385 22.733 -12.619 1.00 85.44 209 ASP A N 1
ATOM 1633 C CA . ASP A 1 209 ? 8.917 23.533 -13.751 1.00 85.44 209 ASP A CA 1
ATOM 1634 C C . ASP A 1 209 ? 9.996 24.493 -14.280 1.00 85.44 209 ASP A C 1
ATOM 1636 O O . ASP A 1 209 ? 9.819 25.089 -15.343 1.00 85.44 209 ASP A O 1
ATOM 1640 N N . THR A 1 210 ? 11.120 24.640 -13.570 1.00 86.94 210 THR A N 1
ATOM 1641 C CA . THR A 1 210 ? 12.252 25.451 -14.020 1.00 86.94 210 THR A CA 1
ATOM 1642 C C . THR A 1 210 ? 13.050 24.657 -15.053 1.00 86.94 210 THR A C 1
ATOM 1644 O O . THR A 1 210 ? 13.563 23.584 -14.731 1.00 86.94 210 THR A O 1
ATOM 1647 N N . PRO A 1 211 ? 13.196 25.153 -16.296 1.00 83.50 211 PRO A N 1
ATOM 1648 C CA . PRO A 1 211 ? 14.038 24.494 -17.282 1.00 83.50 211 PRO A CA 1
ATOM 1649 C C . PRO A 1 211 ? 15.474 24.407 -16.771 1.00 83.50 211 PRO A C 1
ATOM 1651 O O . PRO A 1 211 ? 16.071 25.422 -16.414 1.00 83.50 211 PRO A O 1
ATOM 1654 N N . MET A 1 212 ? 16.037 23.203 -16.773 1.00 85.69 212 MET A N 1
ATOM 1655 C CA . MET A 1 212 ? 17.425 22.980 -16.398 1.00 85.69 212 MET A CA 1
ATOM 1656 C C . MET A 1 212 ? 18.192 22.376 -17.568 1.00 85.69 212 MET A C 1
ATOM 1658 O O . MET A 1 212 ? 17.733 21.438 -18.220 1.00 85.69 212 MET A O 1
ATOM 1662 N N . VAL A 1 213 ? 19.377 22.924 -17.827 1.00 86.62 213 VAL A N 1
ATOM 1663 C CA . VAL A 1 213 ? 20.330 22.352 -18.775 1.00 86.62 213 VAL A CA 1
ATOM 1664 C C . VAL A 1 213 ? 21.312 21.512 -17.975 1.00 86.62 213 VAL A C 1
ATOM 1666 O O . VAL A 1 213 ? 22.002 22.028 -17.102 1.00 86.62 213 VAL A O 1
ATOM 1669 N N . LYS A 1 214 ? 21.350 20.213 -18.266 1.00 92.88 214 LYS A N 1
ATOM 1670 C CA . LYS A 1 214 ? 22.274 19.263 -17.645 1.00 92.88 214 LYS A CA 1
ATOM 1671 C C . LYS A 1 214 ? 23.726 19.664 -17.926 1.00 92.88 214 LYS A C 1
ATOM 1673 O O . LYS A 1 214 ? 24.108 19.800 -19.091 1.00 92.88 214 LYS A O 1
ATOM 1678 N N . THR A 1 215 ? 24.552 19.757 -16.886 1.00 94.75 215 THR A N 1
ATOM 1679 C CA . THR A 1 215 ? 26.001 19.920 -17.055 1.00 94.75 215 THR A CA 1
ATOM 1680 C C . THR A 1 215 ? 26.644 18.583 -17.453 1.00 94.75 215 THR A C 1
ATOM 1682 O O . THR A 1 215 ? 26.354 17.558 -16.830 1.00 94.75 215 THR A O 1
ATOM 1685 N N . PRO A 1 216 ? 27.546 18.543 -18.455 1.00 95.75 216 PRO A N 1
ATOM 1686 C CA . PRO A 1 216 ? 28.323 17.342 -18.752 1.00 95.75 216 PRO A CA 1
ATOM 1687 C C . PRO A 1 216 ? 29.118 16.857 -17.532 1.00 95.75 216 PRO A C 1
ATOM 1689 O O . PRO A 1 216 ? 29.843 17.625 -16.893 1.00 95.75 216 PRO A O 1
ATOM 1692 N N . THR A 1 217 ? 29.007 15.570 -17.213 1.00 95.12 217 THR A N 1
ATOM 1693 C CA . THR A 1 217 ? 29.696 14.981 -16.061 1.00 95.12 217 THR A CA 1
ATOM 1694 C C . THR A 1 217 ? 31.139 14.608 -16.400 1.00 95.12 217 THR A C 1
ATOM 1696 O O . THR A 1 217 ? 31.466 14.187 -17.515 1.00 95.12 217 THR A O 1
ATOM 1699 N N . THR A 1 218 ? 32.031 14.728 -15.419 1.00 92.81 218 THR A N 1
ATOM 1700 C CA . THR A 1 218 ? 33.458 14.400 -15.559 1.00 92.81 218 THR A CA 1
ATOM 1701 C C . THR A 1 218 ? 33.948 13.522 -14.400 1.00 92.81 218 THR A C 1
ATOM 1703 O O . THR A 1 218 ? 33.249 13.307 -13.407 1.00 92.81 218 THR A O 1
ATOM 1706 N N . GLY A 1 219 ? 35.151 12.956 -14.535 1.00 93.19 219 GLY A N 1
ATOM 1707 C CA . GLY A 1 219 ? 35.790 12.163 -13.480 1.00 93.19 219 GLY A CA 1
ATOM 1708 C C . GLY A 1 219 ? 35.132 10.802 -13.219 1.00 93.19 219 GLY A C 1
ATOM 1709 O O . GLY A 1 219 ? 34.666 10.133 -14.139 1.00 93.19 219 GLY A O 1
ATOM 1710 N N . THR A 1 220 ? 35.129 10.375 -11.951 1.00 91.38 220 THR A N 1
ATOM 1711 C CA . THR A 1 220 ? 34.656 9.043 -11.517 1.00 91.38 220 THR A CA 1
ATOM 1712 C C . THR A 1 220 ? 33.135 8.908 -11.468 1.00 91.38 220 THR A C 1
ATOM 1714 O O . THR A 1 220 ? 32.629 7.796 -11.342 1.00 91.38 220 THR A O 1
ATOM 1717 N N . ARG A 1 221 ? 32.399 10.025 -11.570 1.00 94.38 221 ARG A N 1
ATOM 1718 C CA . ARG A 1 221 ? 30.928 10.087 -11.634 1.00 94.38 221 ARG A CA 1
ATOM 1719 C C . ARG A 1 221 ? 30.183 9.472 -10.438 1.00 94.38 221 ARG A C 1
ATOM 1721 O O . ARG A 1 221 ? 28.974 9.265 -10.515 1.00 94.38 221 ARG A O 1
ATOM 1728 N N . TYR A 1 222 ? 30.841 9.250 -9.298 1.00 94.69 222 TYR A N 1
ATOM 1729 C CA . TYR A 1 222 ? 30.172 8.826 -8.054 1.00 94.69 222 TYR A CA 1
ATOM 1730 C C . TYR A 1 222 ? 29.269 9.907 -7.439 1.00 94.69 222 TYR A C 1
ATOM 1732 O O . TYR A 1 222 ? 28.437 9.602 -6.595 1.00 94.69 222 TYR A O 1
ATOM 1740 N N . ASN A 1 223 ? 29.408 11.160 -7.872 1.00 94.31 223 ASN A N 1
ATOM 1741 C CA . ASN A 1 223 ? 28.538 12.279 -7.506 1.00 94.31 223 ASN A CA 1
ATOM 1742 C C . ASN A 1 223 ? 27.349 12.465 -8.470 1.00 94.31 223 ASN A C 1
ATOM 1744 O O . ASN A 1 223 ? 26.632 13.462 -8.373 1.00 94.31 223 ASN A O 1
ATOM 1748 N N . THR A 1 224 ? 27.148 11.539 -9.411 1.00 96.75 224 THR A N 1
ATOM 1749 C CA . THR A 1 224 ? 25.963 11.519 -10.277 1.00 96.75 224 THR A CA 1
ATOM 1750 C C . THR A 1 224 ? 24.810 10.780 -9.611 1.00 96.75 224 THR A C 1
ATOM 1752 O O . THR A 1 224 ? 25.017 9.982 -8.695 1.00 96.75 224 THR A O 1
ATOM 1755 N N . VAL A 1 225 ? 23.593 10.988 -10.112 1.00 94.81 225 VAL A N 1
ATOM 1756 C CA . VAL A 1 225 ? 22.401 10.233 -9.719 1.00 94.81 225 VAL A CA 1
ATOM 1757 C C . VAL A 1 225 ? 22.671 8.732 -9.810 1.00 94.81 225 VAL A C 1
ATOM 1759 O O . VAL A 1 225 ? 22.344 8.001 -8.875 1.00 94.81 225 VAL A O 1
ATOM 1762 N N . GLY A 1 226 ? 23.350 8.272 -10.863 1.00 94.38 226 GLY A N 1
ATOM 1763 C CA . GLY A 1 226 ? 23.724 6.873 -11.025 1.00 94.38 226 GLY A CA 1
ATOM 1764 C C . GLY A 1 226 ? 24.716 6.339 -9.989 1.00 94.38 226 GLY A C 1
ATOM 1765 O O . GLY A 1 226 ? 24.652 5.165 -9.624 1.00 94.38 226 GLY A O 1
ATOM 1766 N N . GLY A 1 227 ? 25.596 7.202 -9.472 1.00 93.06 227 GLY A N 1
ATOM 1767 C CA . GLY A 1 227 ? 26.547 6.880 -8.405 1.00 93.06 227 GLY A CA 1
ATOM 1768 C C . GLY A 1 227 ? 25.955 6.885 -6.993 1.00 93.06 227 GLY A C 1
ATOM 1769 O O . GLY A 1 227 ? 26.553 6.301 -6.092 1.00 93.06 227 GLY A O 1
ATOM 1770 N N . THR A 1 228 ? 24.793 7.516 -6.784 1.00 91.19 228 THR A N 1
ATOM 1771 C CA . THR A 1 228 ? 24.248 7.730 -5.432 1.00 91.19 228 THR A CA 1
ATOM 1772 C C . THR A 1 228 ? 22.855 7.164 -5.191 1.00 91.19 228 THR A C 1
ATOM 1774 O O . THR A 1 228 ? 22.627 6.543 -4.157 1.00 91.19 228 THR A O 1
ATOM 1777 N N . ALA A 1 229 ? 21.902 7.439 -6.083 1.00 88.06 229 ALA A N 1
ATOM 1778 C CA . ALA A 1 229 ? 20.470 7.343 -5.784 1.00 88.06 229 ALA A CA 1
ATOM 1779 C C . ALA A 1 229 ? 19.686 6.504 -6.797 1.00 88.06 229 ALA A C 1
ATOM 1781 O O . ALA A 1 229 ? 18.679 5.914 -6.427 1.00 88.06 229 ALA A O 1
ATOM 1782 N N . GLY A 1 230 ? 20.143 6.441 -8.048 1.00 93.19 230 GLY A N 1
ATOM 1783 C CA . GLY A 1 230 ? 19.399 5.860 -9.159 1.00 93.19 230 GLY A CA 1
ATOM 1784 C C . GLY A 1 230 ? 18.170 6.672 -9.570 1.00 93.19 230 GLY A C 1
ATOM 1785 O O . GLY A 1 230 ? 17.803 7.673 -8.955 1.00 93.19 230 GLY A O 1
ATOM 1786 N N . VAL A 1 231 ? 17.545 6.219 -10.648 1.00 94.12 231 VAL A N 1
ATOM 1787 C CA . VAL A 1 231 ? 16.351 6.794 -11.263 1.00 94.12 231 VAL A CA 1
ATOM 1788 C C . VAL A 1 231 ? 15.251 5.744 -11.213 1.00 94.12 231 VAL A C 1
ATOM 1790 O O . VAL A 1 231 ? 15.503 4.578 -11.512 1.00 94.12 231 VAL A O 1
ATOM 1793 N N . ALA A 1 232 ? 14.042 6.155 -10.826 1.00 93.88 232 ALA A N 1
ATOM 1794 C CA . ALA A 1 232 ? 12.907 5.264 -10.624 1.00 93.88 232 ALA A CA 1
ATOM 1795 C C . ALA A 1 232 ? 11.646 5.780 -11.330 1.00 93.88 232 ALA A C 1
ATOM 1797 O O . ALA A 1 232 ? 11.294 6.954 -11.204 1.00 93.88 232 ALA A O 1
ATOM 1798 N N . VAL A 1 233 ? 10.925 4.887 -12.009 1.00 95.38 233 VAL A N 1
ATOM 1799 C CA . VAL A 1 233 ? 9.607 5.154 -12.610 1.00 95.38 233 VAL A CA 1
ATOM 1800 C C . VAL A 1 233 ? 8.634 4.075 -12.160 1.00 95.38 233 VAL A C 1
ATOM 1802 O O . VAL A 1 233 ? 8.917 2.886 -12.292 1.00 95.38 233 VAL A O 1
ATOM 1805 N N . TYR A 1 234 ? 7.482 4.481 -11.629 1.00 96.19 234 TYR A N 1
ATOM 1806 C CA . TYR A 1 234 ? 6.488 3.567 -11.077 1.00 96.19 234 TYR A CA 1
ATOM 1807 C C . TYR A 1 234 ? 5.305 3.387 -12.022 1.00 96.19 234 TYR A C 1
ATOM 1809 O O . TYR A 1 234 ? 4.770 4.361 -12.561 1.00 96.19 234 TYR A O 1
ATOM 1817 N N . SER A 1 235 ? 4.848 2.146 -12.166 1.00 97.00 235 SER A N 1
ATOM 1818 C CA . SER A 1 235 ? 3.546 1.845 -12.750 1.00 97.00 235 SER A CA 1
ATOM 1819 C C . SER A 1 235 ? 2.439 2.327 -11.827 1.00 97.00 235 SER A C 1
ATOM 1821 O O . SER A 1 235 ? 2.612 2.456 -10.611 1.00 97.00 235 SER A O 1
ATOM 1823 N N . ARG A 1 236 ? 1.242 2.500 -12.379 1.00 94.19 236 ARG A N 1
ATOM 1824 C CA . ARG A 1 236 ? 0.034 2.574 -11.564 1.00 94.19 236 ARG A CA 1
ATOM 1825 C C . ARG A 1 236 ? -0.150 1.292 -10.738 1.00 94.19 236 ARG A C 1
ATOM 1827 O O . ARG A 1 236 ? 0.372 0.242 -11.125 1.00 94.19 236 ARG A O 1
ATOM 1834 N N . PRO A 1 237 ? -0.917 1.359 -9.639 1.00 95.00 237 PRO A N 1
ATOM 1835 C CA . PRO A 1 237 ? -1.267 0.194 -8.833 1.00 95.00 237 PRO A CA 1
ATOM 1836 C C . PRO A 1 237 ? -1.902 -0.923 -9.668 1.00 95.00 237 PRO A C 1
ATOM 1838 O O . PRO A 1 237 ? -2.852 -0.674 -10.414 1.00 95.00 237 PRO A O 1
ATOM 1841 N N . ILE A 1 238 ? -1.395 -2.146 -9.518 1.00 95.69 238 ILE A N 1
ATOM 1842 C CA . ILE A 1 238 ? -1.919 -3.357 -10.156 1.00 95.69 238 ILE A CA 1
ATOM 1843 C C . ILE A 1 238 ? -2.518 -4.240 -9.057 1.00 95.69 238 ILE A C 1
ATOM 1845 O O . ILE A 1 238 ? -1.757 -4.830 -8.290 1.00 95.69 238 ILE A O 1
ATOM 1849 N N . PRO A 1 239 ? -3.853 -4.322 -8.926 1.00 95.31 239 PRO A N 1
ATOM 1850 C CA . PRO A 1 239 ? -4.478 -5.266 -8.007 1.00 95.31 239 PRO A CA 1
ATOM 1851 C C . PRO A 1 239 ? -4.131 -6.708 -8.389 1.00 95.31 239 PRO A C 1
ATOM 1853 O O . PRO A 1 239 ? -4.138 -7.050 -9.574 1.00 95.31 239 PRO A O 1
ATOM 1856 N N . VAL A 1 240 ? -3.847 -7.547 -7.394 1.00 94.88 240 VAL A N 1
ATOM 1857 C CA . VAL A 1 240 ? -3.451 -8.946 -7.597 1.00 94.88 240 VAL A CA 1
ATOM 1858 C C . VAL A 1 240 ? -4.328 -9.897 -6.794 1.00 94.88 240 VAL A C 1
ATOM 1860 O O . VAL A 1 240 ? -4.849 -9.568 -5.733 1.00 94.88 240 VAL A O 1
ATOM 1863 N N . GLU A 1 241 ? -4.508 -11.091 -7.339 1.00 91.12 241 GLU A N 1
ATOM 1864 C CA . GLU A 1 241 ? -5.176 -12.212 -6.692 1.00 91.12 241 GLU A CA 1
ATOM 1865 C C . GLU A 1 241 ? -4.260 -12.853 -5.634 1.00 91.12 241 GLU A C 1
ATOM 1867 O O . GLU A 1 241 ? -3.069 -13.061 -5.914 1.00 91.12 241 GLU A O 1
ATOM 1872 N N . PRO A 1 242 ? -4.800 -13.185 -4.442 1.00 88.50 242 PRO A N 1
ATOM 1873 C CA . PRO A 1 242 ? -4.081 -13.962 -3.439 1.00 88.50 242 PRO A CA 1
ATOM 1874 C C . PRO A 1 242 ? -3.645 -15.315 -3.998 1.00 88.50 242 PRO A C 1
ATOM 1876 O O . PRO A 1 242 ? -4.406 -15.956 -4.716 1.00 88.50 242 PRO A O 1
ATOM 1879 N N . ASP A 1 243 ? -2.443 -15.758 -3.634 1.00 93.38 243 ASP A N 1
ATOM 1880 C CA . ASP A 1 243 ? -1.871 -17.042 -4.062 1.00 93.38 243 ASP A CA 1
ATOM 1881 C C . ASP A 1 243 ? -1.694 -17.205 -5.584 1.00 93.38 243 ASP A C 1
ATOM 1883 O O . ASP A 1 243 ? -1.501 -18.308 -6.088 1.00 93.38 243 ASP A O 1
ATOM 1887 N N . GLY A 1 244 ? -1.739 -16.100 -6.335 1.00 94.69 244 GLY A N 1
ATOM 1888 C CA . GLY A 1 244 ? -1.617 -16.117 -7.789 1.00 94.69 244 GLY A CA 1
ATOM 1889 C C . GLY A 1 244 ? -0.179 -16.305 -8.283 1.00 94.69 244 GLY A C 1
ATOM 1890 O O . GLY A 1 244 ? 0.784 -15.835 -7.663 1.00 94.69 244 GLY A O 1
ATOM 1891 N N . TYR A 1 245 ? -0.047 -16.937 -9.451 1.00 98.00 245 TYR A N 1
ATOM 1892 C CA . TYR A 1 245 ? 1.199 -17.011 -10.214 1.00 98.00 245 TYR A CA 1
ATOM 1893 C C . TYR A 1 245 ? 1.190 -15.965 -11.325 1.00 98.00 245 TYR A C 1
ATOM 1895 O O . TYR A 1 245 ? 0.206 -15.826 -12.046 1.00 98.00 245 TYR A O 1
ATOM 1903 N N . TYR A 1 246 ? 2.292 -15.236 -11.485 1.00 97.81 246 TYR A N 1
ATOM 1904 C CA . TYR A 1 246 ? 2.391 -14.139 -12.439 1.00 97.81 246 TYR A CA 1
ATOM 1905 C C . TYR A 1 246 ? 3.635 -14.260 -13.304 1.00 97.81 246 TYR A C 1
ATOM 1907 O O . TYR A 1 246 ? 4.751 -14.238 -12.785 1.00 97.81 246 TYR A O 1
ATOM 1915 N N . LEU A 1 247 ? 3.445 -14.333 -14.621 1.00 97.81 247 LEU A N 1
ATOM 1916 C CA . LEU A 1 247 ? 4.509 -14.108 -15.594 1.00 97.81 247 LEU A CA 1
ATOM 1917 C C . LEU A 1 247 ? 4.740 -12.603 -15.700 1.00 97.81 247 LEU A C 1
ATOM 1919 O O . LEU A 1 247 ? 3.801 -11.848 -15.936 1.00 97.81 247 LEU A O 1
ATOM 1923 N N . VAL A 1 248 ? 5.981 -12.182 -15.508 1.00 97.88 248 VAL A N 1
ATOM 1924 C CA . VAL A 1 248 ? 6.416 -10.793 -15.611 1.00 97.88 248 VAL A CA 1
ATOM 1925 C C . VAL A 1 248 ? 7.520 -10.722 -16.648 1.00 97.88 248 VAL A C 1
ATOM 1927 O O . VAL A 1 248 ? 8.494 -11.476 -16.554 1.00 97.88 248 VAL A O 1
ATOM 1930 N N . ASP A 1 249 ? 7.380 -9.810 -17.601 1.00 97.00 249 ASP A N 1
ATOM 1931 C CA . ASP A 1 249 ? 8.337 -9.608 -18.681 1.00 97.00 249 ASP A CA 1
ATOM 1932 C C . ASP A 1 249 ? 8.505 -8.130 -19.042 1.00 97.00 249 ASP A C 1
ATOM 1934 O O . ASP A 1 249 ? 7.656 -7.306 -18.708 1.00 97.00 249 ASP A O 1
ATOM 1938 N N . PHE A 1 250 ? 9.655 -7.778 -19.612 1.00 98.00 250 PHE A N 1
ATOM 1939 C CA . PHE A 1 250 ? 9.975 -6.420 -20.053 1.00 98.00 250 PHE A CA 1
ATOM 1940 C C . PHE A 1 250 ? 11.164 -6.427 -21.012 1.00 98.00 250 PHE A C 1
ATOM 1942 O O . PHE A 1 250 ? 12.036 -7.298 -20.926 1.00 98.00 250 PHE A O 1
ATOM 1949 N N . ASP A 1 251 ? 11.216 -5.418 -21.876 1.00 98.19 251 ASP A N 1
ATOM 1950 C CA . ASP A 1 251 ? 12.344 -5.164 -22.760 1.00 98.19 251 ASP A CA 1
ATOM 1951 C C . ASP A 1 251 ? 13.218 -4.056 -22.177 1.00 98.19 251 ASP A C 1
ATOM 1953 O O . ASP A 1 251 ? 12.723 -3.072 -21.616 1.00 98.19 251 ASP A O 1
ATOM 1957 N N . VAL A 1 252 ? 14.534 -4.207 -22.301 1.00 97.56 252 VAL A N 1
ATOM 1958 C CA . VAL A 1 252 ? 15.488 -3.185 -21.871 1.00 97.56 252 VAL A CA 1
ATOM 1959 C C . VAL A 1 252 ? 16.646 -3.055 -22.856 1.00 97.56 252 VAL A C 1
ATOM 1961 O O . VAL A 1 252 ? 17.073 -4.037 -23.466 1.00 97.56 252 VAL A O 1
ATOM 1964 N N . ARG A 1 253 ? 17.174 -1.840 -22.976 1.00 96.75 253 ARG A N 1
ATOM 1965 C CA . ARG A 1 253 ? 18.409 -1.505 -23.696 1.00 96.75 253 ARG A CA 1
ATOM 1966 C C . ARG A 1 253 ? 19.231 -0.539 -22.846 1.00 96.75 253 ARG A C 1
ATOM 1968 O O . ARG A 1 253 ? 18.666 0.279 -22.126 1.00 96.75 253 ARG A O 1
ATOM 1975 N N . GLY A 1 254 ? 20.554 -0.614 -22.901 1.00 94.50 254 GLY A N 1
ATOM 1976 C CA . GLY A 1 254 ? 21.445 0.218 -22.086 1.00 94.50 254 GLY A CA 1
ATOM 1977 C C . GLY A 1 254 ? 22.612 -0.589 -21.535 1.00 94.50 254 GLY A C 1
ATOM 1978 O O . GLY A 1 254 ? 22.948 -1.638 -22.059 1.00 94.50 254 GLY A O 1
ATOM 1979 N N . LYS A 1 255 ? 23.263 -0.132 -20.469 1.00 88.88 255 LYS A N 1
ATOM 1980 C CA . LYS A 1 255 ? 24.506 -0.756 -19.978 1.00 88.88 255 LYS A CA 1
ATOM 1981 C C . LYS A 1 255 ? 24.405 -1.253 -18.543 1.00 88.88 255 LYS A C 1
ATOM 1983 O O . LYS A 1 255 ? 23.730 -0.648 -17.729 1.00 88.88 255 LYS A O 1
ATOM 1988 N N . GLY A 1 256 ? 25.154 -2.294 -18.192 1.00 90.62 256 GLY A N 1
ATOM 1989 C CA . GLY A 1 256 ? 25.215 -2.789 -16.815 1.00 90.62 256 GLY A CA 1
ATOM 1990 C C . GLY A 1 256 ? 23.990 -3.614 -16.424 1.00 90.62 256 GLY A C 1
ATOM 1991 O O . GLY A 1 256 ? 23.601 -4.532 -17.145 1.00 90.62 256 GLY A O 1
ATOM 1992 N N . GLU A 1 257 ? 23.425 -3.320 -15.252 1.00 94.06 257 GLU A N 1
ATOM 1993 C CA . GLU A 1 257 ? 22.384 -4.140 -14.620 1.00 94.06 257 GLU A CA 1
ATOM 1994 C C . GLU A 1 257 ? 21.158 -3.304 -14.194 1.00 94.06 257 GLU A C 1
ATOM 1996 O O . GLU A 1 257 ? 20.855 -3.227 -12.995 1.00 94.06 257 GLU A O 1
ATOM 2001 N N . PRO A 1 258 ? 20.435 -2.651 -15.130 1.00 95.62 258 PRO A N 1
ATOM 2002 C CA . PRO A 1 258 ? 19.122 -2.101 -14.809 1.00 95.62 258 PRO A CA 1
ATOM 2003 C C . PRO A 1 258 ? 18.183 -3.214 -14.344 1.00 95.62 258 PRO A C 1
ATOM 2005 O O . PRO A 1 258 ? 18.372 -4.399 -14.635 1.00 95.62 258 PRO A O 1
ATOM 2008 N N . PHE A 1 259 ? 17.151 -2.853 -13.595 1.00 96.12 259 PHE A N 1
ATOM 2009 C CA . PHE A 1 259 ? 16.227 -3.848 -13.083 1.00 96.12 259 PHE A CA 1
ATOM 2010 C C . PHE A 1 259 ? 14.834 -3.289 -12.869 1.00 96.12 259 PHE A C 1
ATOM 2012 O O . PHE A 1 259 ? 14.625 -2.087 -12.731 1.00 96.12 259 PHE A O 1
ATOM 2019 N N . MET A 1 260 ? 13.878 -4.203 -12.765 1.00 97.00 260 MET A N 1
ATOM 2020 C CA . MET A 1 260 ? 12.545 -3.891 -12.280 1.00 97.00 260 MET A CA 1
ATOM 2021 C C . MET A 1 260 ? 12.378 -4.429 -10.861 1.00 97.00 260 MET A C 1
ATOM 2023 O O . MET A 1 260 ? 12.645 -5.605 -10.589 1.00 97.00 260 MET A O 1
ATOM 2027 N N . PHE A 1 261 ? 11.920 -3.588 -9.939 1.00 96.31 261 PHE A N 1
ATOM 2028 C CA . PHE A 1 261 ? 11.383 -4.055 -8.670 1.00 96.31 261 PHE A CA 1
ATOM 2029 C C . PHE A 1 261 ? 9.892 -4.353 -8.809 1.00 96.31 261 PHE A C 1
ATOM 2031 O O . PHE A 1 261 ? 9.109 -3.517 -9.247 1.00 96.31 261 PHE A O 1
ATOM 2038 N N . ILE A 1 262 ? 9.494 -5.529 -8.336 1.00 97.12 262 ILE A N 1
ATOM 2039 C CA . ILE A 1 262 ? 8.105 -5.858 -8.035 1.00 97.12 262 ILE A CA 1
ATOM 2040 C C . ILE A 1 262 ? 7.913 -5.589 -6.553 1.00 97.12 262 ILE A C 1
ATOM 2042 O O . ILE A 1 262 ? 8.435 -6.324 -5.706 1.00 97.12 262 ILE A O 1
ATOM 2046 N N . LYS A 1 263 ? 7.199 -4.512 -6.236 1.00 96.75 263 LYS A N 1
ATOM 2047 C CA . LYS A 1 263 ? 6.871 -4.135 -4.862 1.00 96.75 263 LYS A CA 1
ATOM 2048 C C . LYS A 1 263 ? 5.426 -4.523 -4.584 1.00 96.75 263 LYS A C 1
ATOM 2050 O O . LYS A 1 263 ? 4.527 -4.021 -5.246 1.00 96.75 263 LYS A O 1
ATOM 2055 N N . GLY A 1 264 ? 5.214 -5.416 -3.622 1.00 96.94 264 GLY A N 1
ATOM 2056 C CA . GLY A 1 264 ? 3.881 -5.842 -3.198 1.00 96.94 264 GLY A CA 1
ATOM 2057 C C . GLY A 1 264 ? 3.461 -5.157 -1.904 1.00 96.94 264 GLY A C 1
ATOM 2058 O O . GLY A 1 264 ? 4.273 -4.979 -0.987 1.00 96.94 264 GLY A O 1
ATOM 2059 N N . PHE A 1 265 ? 2.189 -4.778 -1.846 1.00 96.50 265 PHE A N 1
ATOM 2060 C CA . PHE A 1 265 ? 1.604 -3.970 -0.790 1.00 96.50 265 PHE A CA 1
ATOM 2061 C C . PHE A 1 265 ? 0.263 -4.522 -0.326 1.00 96.50 265 PHE A C 1
ATOM 2063 O O . PHE A 1 265 ? -0.484 -5.103 -1.111 1.00 96.50 265 PHE A O 1
ATOM 2070 N N . TRP A 1 266 ? -0.061 -4.244 0.930 1.00 94.12 266 TRP A N 1
ATOM 2071 C CA . TRP A 1 266 ? -1.387 -4.429 1.510 1.00 94.12 266 TRP A CA 1
ATOM 2072 C C . TRP A 1 266 ? -1.886 -3.105 2.086 1.00 94.12 266 TRP A C 1
ATOM 2074 O O . TRP A 1 266 ? -1.087 -2.206 2.363 1.00 94.12 266 TRP A O 1
ATOM 2084 N N . LYS A 1 267 ? -3.201 -2.947 2.221 1.00 91.75 267 LYS A N 1
ATOM 2085 C CA . LYS A 1 267 ? -3.802 -1.693 2.677 1.00 91.75 267 LYS A CA 1
ATOM 2086 C C . LYS A 1 267 ? -3.929 -1.667 4.203 1.00 91.75 267 LYS A C 1
ATOM 2088 O O . LYS A 1 267 ? -4.629 -2.489 4.777 1.00 91.75 267 LYS A O 1
ATOM 2093 N N . CYS A 1 268 ? -3.289 -0.690 4.838 1.00 89.81 268 CYS A N 1
ATOM 2094 C CA . CYS A 1 268 ? -3.286 -0.472 6.283 1.00 89.81 268 CYS A CA 1
ATOM 2095 C C . CYS A 1 268 ? -4.690 -0.179 6.823 1.00 89.81 268 CYS A C 1
ATOM 2097 O O . CYS A 1 268 ? -5.352 0.750 6.340 1.00 89.81 268 CYS A O 1
ATOM 2099 N N . GLY A 1 269 ? -5.121 -0.914 7.850 1.00 84.75 269 GLY A N 1
ATOM 2100 C CA . GLY A 1 269 ? -6.328 -0.623 8.616 1.00 84.75 269 GLY A CA 1
ATOM 2101 C C . GLY A 1 269 ? -6.033 0.023 9.981 1.00 84.75 269 GLY A C 1
ATOM 2102 O O . GLY A 1 269 ? -4.896 0.009 10.455 1.00 84.75 269 GLY A O 1
ATOM 2103 N N . PRO A 1 270 ? -7.053 0.592 10.655 1.00 81.31 270 PRO A N 1
ATOM 2104 C CA . PRO A 1 270 ? -6.934 1.118 12.020 1.00 81.31 270 PRO A CA 1
ATOM 2105 C C . PRO A 1 270 ? -6.316 0.138 13.029 1.00 81.31 270 PRO A C 1
ATOM 2107 O O . PRO A 1 270 ? -5.547 0.541 13.900 1.00 81.31 270 PRO A O 1
ATOM 2110 N N . GLN A 1 271 ? -6.620 -1.152 12.895 1.00 79.00 271 GLN A N 1
ATOM 2111 C CA . GLN A 1 271 ? -6.136 -2.207 13.780 1.00 79.00 271 GLN A CA 1
ATOM 2112 C C . GLN A 1 271 ? -4.625 -2.449 13.666 1.00 79.00 271 GLN A C 1
ATOM 2114 O O . GLN A 1 271 ? -4.021 -2.991 14.587 1.00 79.00 271 GLN A O 1
ATOM 2119 N N . ASP A 1 272 ? -3.991 -2.024 12.573 1.00 82.94 272 ASP A N 1
ATOM 2120 C CA . ASP A 1 272 ? -2.580 -2.311 12.314 1.00 82.94 272 ASP A CA 1
ATOM 2121 C C . ASP A 1 272 ? -1.637 -1.225 12.838 1.00 82.94 272 ASP A C 1
ATOM 2123 O O . ASP A 1 272 ? -0.447 -1.476 13.034 1.00 82.94 272 ASP A O 1
ATOM 2127 N N . LEU A 1 273 ? -2.162 -0.022 13.089 1.00 82.75 273 LEU A N 1
ATOM 2128 C CA . LEU A 1 273 ? -1.376 1.190 13.344 1.00 82.75 273 LEU A CA 1
ATOM 2129 C C . LEU A 1 273 ? -0.373 1.020 14.491 1.00 82.75 273 LEU A C 1
ATOM 2131 O O . LEU A 1 273 ? 0.786 1.416 14.367 1.00 82.75 273 LEU A O 1
ATOM 2135 N N . HIS A 1 274 ? -0.787 0.349 15.568 1.00 78.62 274 HIS A N 1
ATOM 2136 C CA . HIS A 1 274 ? 0.045 0.124 16.752 1.00 78.62 274 HIS A CA 1
ATOM 2137 C C . HIS A 1 274 ? 1.294 -0.738 16.484 1.00 78.62 274 HIS A C 1
ATOM 2139 O O . HIS A 1 274 ? 2.249 -0.677 17.254 1.00 78.62 274 HIS A O 1
ATOM 2145 N N . LYS A 1 275 ? 1.315 -1.525 15.398 1.00 80.88 275 LYS A N 1
ATOM 2146 C CA . LYS A 1 275 ? 2.429 -2.427 15.046 1.00 80.88 275 LYS A CA 1
ATOM 2147 C C . LYS A 1 275 ? 3.410 -1.819 14.043 1.00 80.88 275 LYS A C 1
ATOM 2149 O O . LYS A 1 275 ? 4.478 -2.380 13.814 1.00 80.88 275 LYS A O 1
ATOM 2154 N N . MET A 1 276 ? 3.048 -0.716 13.387 1.00 82.69 276 MET A N 1
ATOM 2155 C CA . MET A 1 276 ? 3.752 -0.267 12.181 1.00 82.69 276 MET A CA 1
ATOM 2156 C C . MET A 1 276 ? 4.955 0.634 12.461 1.00 82.69 276 MET A C 1
ATOM 2158 O O . MET A 1 276 ? 5.935 0.572 11.705 1.00 82.69 276 MET A O 1
ATOM 2162 N N . GLY A 1 277 ? 4.874 1.451 13.515 1.00 84.62 277 GLY A N 1
ATOM 2163 C CA . GLY A 1 277 ? 5.826 2.526 13.790 1.00 84.62 277 GLY A CA 1
ATOM 2164 C C . GLY A 1 277 ? 5.956 3.522 12.629 1.00 84.62 277 GLY A C 1
ATOM 2165 O O . GLY A 1 277 ? 5.179 3.509 11.668 1.00 84.62 277 GLY A O 1
ATOM 2166 N N . LYS A 1 278 ? 6.989 4.366 12.692 1.00 90.00 278 LYS A N 1
ATOM 2167 C CA . LYS A 1 278 ? 7.299 5.314 11.617 1.00 90.00 278 LYS A CA 1
ATOM 2168 C C . LYS A 1 278 ? 7.847 4.590 10.394 1.00 90.00 278 LYS A C 1
ATOM 2170 O O . LYS A 1 278 ? 8.810 3.827 10.499 1.00 90.00 278 LYS A O 1
ATOM 2175 N N . LYS A 1 279 ? 7.297 4.898 9.223 1.00 90.62 279 LYS A N 1
ATOM 2176 C CA . LYS A 1 279 ? 7.776 4.405 7.927 1.00 90.62 279 LYS A CA 1
ATOM 2177 C C . LYS A 1 279 ? 8.032 5.574 6.980 1.00 90.62 279 LYS A C 1
ATOM 2179 O O . LYS A 1 279 ? 7.543 6.680 7.195 1.00 90.62 279 LYS A O 1
ATOM 2184 N N . MET A 1 280 ? 8.822 5.321 5.943 1.00 91.44 280 MET A N 1
ATOM 2185 C CA . MET A 1 280 ? 8.983 6.255 4.828 1.00 91.44 280 MET A CA 1
ATOM 2186 C C . MET A 1 280 ? 7.830 6.047 3.855 1.00 91.44 280 MET A C 1
ATOM 2188 O O . MET A 1 280 ? 7.598 4.909 3.452 1.00 91.44 280 MET A O 1
ATOM 2192 N N . PHE A 1 281 ? 7.139 7.114 3.463 1.00 92.38 281 PHE A N 1
ATOM 2193 C CA . PHE A 1 281 ? 6.037 7.058 2.506 1.00 92.38 281 PHE A CA 1
ATOM 2194 C C . PHE A 1 281 ? 6.292 7.934 1.285 1.00 92.38 281 PHE A C 1
ATOM 2196 O O . PHE A 1 281 ? 6.803 9.046 1.399 1.00 92.38 281 PHE A O 1
ATOM 2203 N N . PHE A 1 282 ? 5.845 7.464 0.123 1.00 90.94 282 PHE A N 1
ATOM 2204 C CA . PHE A 1 282 ? 5.834 8.226 -1.125 1.00 90.94 282 PHE A CA 1
ATOM 2205 C C . PHE A 1 282 ? 4.467 8.134 -1.813 1.00 90.94 282 PHE A C 1
ATOM 2207 O O . PHE A 1 282 ? 3.631 7.299 -1.460 1.00 90.94 282 PHE A O 1
ATOM 2214 N N . LYS A 1 283 ? 4.222 9.014 -2.789 1.00 91.19 283 LYS A N 1
ATOM 2215 C CA . LYS A 1 283 ? 3.013 9.007 -3.627 1.00 91.19 283 LYS A CA 1
ATOM 2216 C C . LYS A 1 283 ? 3.426 8.926 -5.099 1.00 91.19 283 LYS A C 1
ATOM 2218 O O . LYS A 1 283 ? 3.815 9.959 -5.643 1.00 91.19 283 LYS A O 1
ATOM 2223 N N . PRO A 1 284 ? 3.348 7.747 -5.747 1.00 87.00 284 PRO A N 1
ATOM 2224 C CA . PRO A 1 284 ? 3.739 7.603 -7.151 1.00 87.00 284 PRO A CA 1
ATOM 2225 C C . PRO A 1 284 ? 2.840 8.414 -8.097 1.00 87.00 284 PRO A C 1
ATOM 2227 O O . PRO A 1 284 ? 3.283 8.820 -9.167 1.00 87.00 284 PRO A O 1
ATOM 2230 N N . PHE A 1 285 ? 1.599 8.691 -7.678 1.00 84.44 285 PHE A N 1
ATOM 2231 C CA . PHE A 1 285 ? 0.623 9.509 -8.397 1.00 84.44 285 PHE A CA 1
ATOM 2232 C C . PHE A 1 285 ? -0.010 10.513 -7.429 1.00 84.44 285 PHE A C 1
ATOM 2234 O O . PHE A 1 285 ? -0.418 10.142 -6.325 1.00 84.44 285 PHE A O 1
ATOM 2241 N N . LYS A 1 286 ? -0.085 11.787 -7.829 1.00 83.25 286 LYS A N 1
ATOM 2242 C CA . LYS A 1 286 ? -0.734 12.861 -7.064 1.00 83.25 286 LYS A CA 1
ATOM 2243 C C . LYS A 1 286 ? -1.961 13.380 -7.841 1.00 83.25 286 LYS A C 1
ATOM 2245 O O . LYS A 1 286 ? -1.800 13.688 -9.019 1.00 83.25 286 LYS A O 1
ATOM 2250 N N . PRO A 1 287 ? -3.143 13.524 -7.205 1.00 86.00 287 PRO A N 1
ATOM 2251 C CA . PRO A 1 287 ? -3.494 12.996 -5.884 1.00 86.00 287 PRO A CA 1
ATOM 2252 C C . PRO A 1 287 ? -3.570 11.458 -5.907 1.00 86.00 287 PRO A C 1
ATOM 2254 O O . PRO A 1 287 ? -3.880 10.854 -6.929 1.00 86.00 287 PRO A O 1
ATOM 2257 N N . GLY A 1 288 ? -3.281 10.814 -4.779 1.00 86.31 288 GLY A N 1
ATOM 2258 C CA . GLY A 1 288 ? -3.276 9.355 -4.685 1.00 86.31 288 GLY A CA 1
ATOM 2259 C C . GLY A 1 288 ? -2.899 8.849 -3.292 1.00 86.31 288 GLY A C 1
ATOM 2260 O O . GLY A 1 288 ? -2.518 9.656 -2.428 1.00 86.31 288 GLY A O 1
ATOM 2261 N N . PRO A 1 289 ? -3.029 7.529 -3.056 1.00 90.62 289 PRO A N 1
ATOM 2262 C CA . PRO A 1 289 ? -2.662 6.923 -1.786 1.00 90.62 289 PRO A CA 1
ATOM 2263 C C . PRO A 1 289 ? -1.142 6.936 -1.580 1.00 90.62 289 PRO A C 1
ATOM 2265 O O . PRO A 1 289 ? -0.360 7.005 -2.532 1.00 90.62 289 PRO A O 1
ATOM 2268 N N . SER A 1 290 ? -0.732 6.881 -0.316 1.00 93.88 290 SER A N 1
ATOM 2269 C CA . SER A 1 290 ? 0.672 6.769 0.077 1.00 93.88 290 SER A CA 1
ATOM 2270 C C . SER A 1 290 ? 1.102 5.304 0.135 1.00 93.88 290 SER A C 1
ATOM 2272 O O . SER A 1 290 ? 0.353 4.453 0.604 1.00 93.88 290 SER A O 1
ATOM 2274 N N . TYR A 1 291 ? 2.324 5.028 -0.311 1.00 94.69 291 TYR A N 1
ATOM 2275 C CA . TYR A 1 291 ? 2.951 3.707 -0.308 1.00 94.69 291 TYR A CA 1
ATOM 2276 C C . TYR A 1 291 ? 4.205 3.753 0.558 1.00 94.69 291 TYR A C 1
ATOM 2278 O O . TYR A 1 291 ? 5.011 4.671 0.418 1.00 94.69 291 TYR A O 1
ATOM 2286 N N . SER A 1 292 ? 4.372 2.797 1.470 1.00 94.19 292 SER A N 1
ATOM 2287 C CA . SER A 1 292 ? 5.554 2.746 2.330 1.00 94.19 292 SER A CA 1
ATOM 2288 C C . SER A 1 292 ? 6.763 2.173 1.586 1.00 94.19 292 SER A C 1
ATOM 2290 O O . SER A 1 292 ? 6.592 1.295 0.747 1.00 94.19 292 SER A O 1
ATOM 2292 N N . LEU A 1 293 ? 7.982 2.533 1.970 1.00 88.62 293 LEU A N 1
ATOM 2293 C CA . LEU A 1 293 ? 9.209 1.877 1.507 1.00 88.62 293 LEU A CA 1
ATOM 2294 C C . LEU A 1 293 ? 9.848 1.053 2.633 1.00 88.62 293 LEU A C 1
ATOM 2296 O O . LEU A 1 293 ? 9.924 1.506 3.773 1.00 88.62 293 LEU A O 1
ATOM 2300 N N . MET A 1 294 ? 10.337 -0.151 2.308 1.00 79.12 294 MET A N 1
ATOM 2301 C CA . MET A 1 294 ? 11.096 -0.992 3.255 1.00 79.12 294 MET A CA 1
ATOM 2302 C C . MET A 1 294 ? 12.552 -0.539 3.471 1.00 79.12 294 MET A C 1
ATOM 2304 O O . MET A 1 294 ? 13.191 -0.990 4.416 1.00 79.12 294 MET A O 1
ATOM 2308 N N . ALA A 1 295 ? 13.098 0.315 2.605 1.00 68.06 295 ALA A N 1
ATOM 2309 C CA . ALA A 1 295 ? 14.474 0.807 2.687 1.00 68.06 295 ALA A CA 1
ATOM 2310 C C . ALA A 1 295 ? 14.519 2.329 2.481 1.00 68.06 295 ALA A C 1
ATOM 2312 O O . ALA A 1 295 ? 13.509 2.920 2.095 1.00 68.06 295 ALA A O 1
ATOM 2313 N N . MET A 1 296 ? 15.682 2.934 2.761 1.00 56.53 296 MET A N 1
ATOM 2314 C CA . MET A 1 296 ? 15.945 4.372 2.598 1.00 56.53 296 MET A CA 1
ATOM 2315 C C . MET A 1 296 ? 15.406 4.885 1.257 1.00 56.53 296 MET A C 1
ATOM 2317 O O . MET A 1 296 ? 15.612 4.256 0.219 1.00 56.53 296 MET A O 1
ATOM 2321 N N . GLY A 1 297 ? 14.680 5.999 1.324 1.00 55.22 297 GLY A N 1
ATOM 2322 C CA . GLY A 1 297 ? 14.084 6.657 0.170 1.00 55.22 297 GLY A CA 1
ATOM 2323 C C . GLY A 1 297 ? 15.089 7.451 -0.662 1.00 55.22 297 GLY A C 1
ATOM 2324 O O . GLY A 1 297 ? 16.174 7.801 -0.194 1.00 55.22 297 GLY A O 1
ATOM 2325 N N . THR A 1 298 ? 14.666 7.734 -1.891 1.00 51.56 298 THR A N 1
ATOM 2326 C CA . THR A 1 298 ? 15.277 8.604 -2.900 1.00 51.56 298 THR A CA 1
ATOM 2327 C C . THR A 1 298 ? 15.685 9.979 -2.399 1.00 51.56 298 THR A C 1
ATOM 2329 O O . THR A 1 298 ? 16.722 10.516 -2.790 1.00 51.56 298 THR A O 1
ATOM 2332 N N . SER A 1 299 ? 14.801 10.542 -1.556 1.00 51.03 299 SER A N 1
ATOM 2333 C CA . SER A 1 299 ? 14.459 11.948 -1.269 1.00 51.03 299 SER A CA 1
ATOM 2334 C C . SER A 1 299 ? 13.015 12.262 -1.710 1.00 51.03 299 SER A C 1
ATOM 2336 O O . SER A 1 299 ? 12.529 11.735 -2.705 1.00 51.03 299 SER A O 1
ATOM 2338 N N . GLY A 1 300 ? 12.309 13.147 -0.995 1.00 60.97 300 GLY A N 1
ATOM 2339 C CA . GLY A 1 300 ? 10.890 13.488 -1.229 1.00 60.97 300 GLY A CA 1
ATOM 2340 C C . GLY A 1 300 ? 9.875 12.572 -0.527 1.00 60.97 300 GLY A C 1
ATOM 2341 O O . GLY A 1 300 ? 8.671 12.822 -0.600 1.00 60.97 300 GLY A O 1
ATOM 2342 N N . GLU A 1 301 ? 10.347 11.532 0.160 1.00 79.19 301 GLU A N 1
ATOM 2343 C CA . GLU A 1 301 ? 9.540 10.697 1.041 1.00 79.19 301 GLU A CA 1
ATOM 2344 C C . GLU A 1 301 ? 9.383 11.315 2.428 1.00 79.19 301 GLU A C 1
ATOM 2346 O O . GLU A 1 301 ? 10.308 11.894 2.996 1.00 79.19 301 GLU A O 1
ATOM 2351 N N . GLU A 1 302 ? 8.200 11.140 3.001 1.00 83.81 302 GLU A N 1
ATOM 2352 C CA . GLU A 1 302 ? 7.885 11.619 4.338 1.00 83.81 302 GLU A CA 1
ATOM 2353 C C . GLU A 1 302 ? 8.056 10.479 5.342 1.00 83.81 302 GLU A C 1
ATOM 2355 O O . GLU A 1 302 ? 7.451 9.411 5.193 1.00 83.81 302 GLU A O 1
ATOM 2360 N N . LYS A 1 303 ? 8.868 10.703 6.382 1.00 89.81 303 LYS A N 1
ATOM 2361 C CA . LYS A 1 303 ? 8.930 9.798 7.531 1.00 89.81 303 LYS A CA 1
ATOM 2362 C C . LYS A 1 303 ? 7.814 10.149 8.505 1.00 89.81 303 LYS A C 1
ATOM 2364 O O . LYS A 1 303 ? 7.931 11.117 9.252 1.00 89.81 303 LYS A O 1
ATOM 2369 N N . ARG A 1 304 ? 6.767 9.334 8.542 1.00 92.69 304 ARG A N 1
ATOM 2370 C CA . ARG A 1 304 ? 5.621 9.532 9.438 1.00 92.69 304 ARG A CA 1
ATOM 2371 C C . ARG A 1 304 ? 5.055 8.207 9.923 1.00 92.69 304 ARG A C 1
ATOM 2373 O O . ARG A 1 304 ? 5.419 7.141 9.421 1.00 92.69 304 ARG A O 1
ATOM 2380 N N . ASP A 1 305 ? 4.170 8.282 10.905 1.00 92.06 305 ASP A N 1
ATOM 2381 C CA . ASP A 1 305 ? 3.358 7.138 11.298 1.00 92.06 305 ASP A CA 1
ATOM 2382 C C . ASP A 1 305 ? 2.402 6.755 10.159 1.00 92.06 305 ASP A C 1
ATOM 2384 O O . ASP A 1 305 ? 2.019 7.586 9.321 1.00 92.06 305 ASP A O 1
ATOM 2388 N N . ALA A 1 306 ? 2.081 5.464 10.082 1.00 92.00 306 ALA A N 1
ATOM 2389 C CA . ALA A 1 306 ? 1.088 4.968 9.140 1.00 92.00 306 ALA A CA 1
ATOM 2390 C C . ALA A 1 306 ? -0.302 5.505 9.511 1.00 92.00 306 ALA A C 1
ATOM 2392 O O . ALA A 1 306 ? -0.604 5.706 10.684 1.00 92.00 306 ALA A O 1
ATOM 2393 N N . HIS A 1 307 ? -1.157 5.681 8.510 1.00 90.44 307 HIS A N 1
ATOM 2394 C CA . HIS A 1 307 ? -2.566 6.016 8.670 1.00 90.44 307 HIS A CA 1
ATOM 2395 C C . HIS A 1 307 ? -3.441 4.966 7.973 1.00 90.44 307 HIS A C 1
ATOM 2397 O O . HIS A 1 307 ? -2.981 4.296 7.039 1.00 90.44 307 HIS A O 1
ATOM 2403 N N . PRO A 1 308 ? -4.716 4.823 8.375 1.00 87.19 308 PRO A N 1
ATOM 2404 C CA . PRO A 1 308 ? -5.662 3.987 7.649 1.00 87.19 308 PRO A CA 1
ATOM 2405 C C . PRO A 1 308 ? -5.730 4.375 6.168 1.00 87.19 308 PRO A C 1
ATOM 2407 O O . PRO A 1 308 ? -5.880 5.546 5.822 1.00 87.19 308 PRO A O 1
ATOM 2410 N N . GLY A 1 309 ? -5.636 3.380 5.289 1.00 88.00 309 GLY A N 1
ATOM 2411 C CA . GLY A 1 309 ? -5.645 3.561 3.839 1.00 88.00 309 GLY A CA 1
ATOM 2412 C C . GLY A 1 309 ? -4.272 3.737 3.188 1.00 88.00 309 GLY A C 1
ATOM 2413 O O . GLY A 1 309 ? -4.203 3.672 1.959 1.00 88.00 309 GLY A O 1
ATOM 2414 N N . ASP A 1 310 ? -3.198 3.897 3.966 1.00 93.25 310 ASP A N 1
ATOM 2415 C CA . ASP A 1 310 ? -1.835 3.774 3.445 1.00 93.25 310 ASP A CA 1
ATOM 2416 C C . ASP A 1 310 ? -1.571 2.350 2.944 1.00 93.25 310 ASP A C 1
ATOM 2418 O O . ASP A 1 310 ? -2.072 1.379 3.504 1.00 93.25 310 ASP A O 1
ATOM 2422 N N . TYR A 1 311 ? -0.735 2.202 1.924 1.00 95.31 311 TYR A N 1
ATOM 2423 C CA . TYR A 1 311 ? -0.272 0.901 1.456 1.00 95.31 311 TYR A CA 1
ATOM 2424 C C . TYR A 1 311 ? 1.070 0.554 2.091 1.00 95.31 311 TYR A C 1
ATOM 2426 O O . TYR A 1 311 ? 2.062 1.262 1.905 1.00 95.31 311 TYR A O 1
ATOM 2434 N N . ILE A 1 312 ? 1.116 -0.557 2.820 1.00 94.88 312 ILE A N 1
ATOM 2435 C CA . ILE A 1 312 ? 2.315 -1.042 3.497 1.00 94.88 312 ILE A CA 1
ATOM 2436 C C . ILE A 1 312 ? 2.986 -2.100 2.633 1.00 94.88 312 ILE A C 1
ATOM 2438 O O . ILE A 1 312 ? 2.377 -3.085 2.219 1.00 94.88 312 ILE A O 1
ATOM 2442 N N . GLN A 1 313 ? 4.266 -1.890 2.358 1.00 95.31 313 GLN A N 1
ATOM 2443 C CA . GLN A 1 313 ? 5.067 -2.801 1.565 1.00 95.31 313 GLN A CA 1
ATOM 2444 C C . GLN A 1 313 ? 5.374 -4.054 2.390 1.00 95.31 313 GLN A C 1
ATOM 2446 O O . GLN A 1 313 ? 5.957 -3.968 3.468 1.00 95.31 313 GLN A O 1
ATOM 2451 N N . CYS A 1 314 ? 5.002 -5.216 1.860 1.00 93.94 314 CYS A N 1
ATOM 2452 C CA . CYS A 1 314 ? 5.232 -6.535 2.467 1.00 93.94 314 CYS A CA 1
ATOM 2453 C C . CYS A 1 314 ? 6.061 -7.463 1.573 1.00 93.94 314 CYS A C 1
ATOM 2455 O O . CYS A 1 314 ? 6.499 -8.530 2.005 1.00 93.94 314 CYS A O 1
ATOM 2457 N N . TYR A 1 315 ? 6.285 -7.061 0.321 1.00 95.06 315 TYR A N 1
ATOM 2458 C CA . TYR A 1 315 ? 7.008 -7.850 -0.660 1.00 95.06 315 TYR A CA 1
ATOM 2459 C C . TYR A 1 315 ? 7.904 -6.964 -1.522 1.00 95.06 315 TYR A C 1
ATOM 2461 O O . TYR A 1 315 ? 7.561 -5.831 -1.880 1.00 95.06 315 TYR A O 1
ATOM 2469 N N . ARG A 1 316 ? 9.081 -7.489 -1.861 1.00 94.62 316 ARG A N 1
ATOM 2470 C CA . ARG A 1 316 ? 10.011 -6.877 -2.807 1.00 94.62 316 ARG A CA 1
ATOM 2471 C C . ARG A 1 316 ? 10.792 -7.971 -3.508 1.00 94.62 316 ARG A C 1
ATOM 2473 O O . ARG A 1 316 ? 11.478 -8.746 -2.848 1.00 94.62 316 ARG A O 1
ATOM 2480 N N . ARG A 1 317 ? 10.760 -7.975 -4.835 1.00 94.50 317 ARG A N 1
ATOM 2481 C CA . ARG A 1 317 ? 11.646 -8.809 -5.651 1.00 94.50 317 ARG A CA 1
ATOM 2482 C C . ARG A 1 317 ? 12.278 -7.984 -6.756 1.00 94.50 317 ARG A C 1
ATOM 2484 O O . ARG A 1 317 ? 11.616 -7.137 -7.341 1.00 94.50 317 ARG A O 1
ATOM 2491 N N . ARG A 1 318 ? 13.566 -8.218 -7.007 1.00 93.94 318 ARG A N 1
ATOM 2492 C CA . ARG A 1 318 ? 14.344 -7.556 -8.060 1.00 93.94 318 ARG A CA 1
ATOM 2493 C C . ARG A 1 318 ? 14.490 -8.483 -9.256 1.00 93.94 318 ARG A C 1
ATOM 2495 O O . ARG A 1 318 ? 14.943 -9.613 -9.074 1.00 93.94 318 ARG A O 1
ATOM 2502 N N . LEU A 1 319 ? 14.165 -7.998 -10.448 1.00 94.38 319 LEU A N 1
ATOM 2503 C CA . LEU A 1 319 ? 14.453 -8.671 -11.713 1.00 94.38 319 LEU A CA 1
ATOM 2504 C C . LEU A 1 319 ? 15.586 -7.943 -12.407 1.00 94.38 319 LEU A C 1
ATOM 2506 O O . LEU A 1 319 ? 15.372 -6.897 -13.013 1.00 94.38 319 LEU A O 1
ATOM 2510 N N . VAL A 1 320 ? 16.790 -8.482 -12.250 1.00 94.62 320 VAL A N 1
ATOM 2511 C CA . VAL A 1 320 ? 17.995 -7.905 -12.838 1.00 94.62 320 VAL A CA 1
ATOM 2512 C C . VAL A 1 320 ? 18.064 -8.258 -14.310 1.00 94.62 320 VAL A C 1
ATOM 2514 O O . VAL A 1 320 ? 18.025 -9.439 -14.655 1.00 94.62 320 VAL A O 1
ATOM 2517 N N . ALA A 1 321 ? 18.186 -7.237 -15.149 1.00 93.94 321 ALA A N 1
ATOM 2518 C CA . ALA A 1 321 ? 18.463 -7.395 -16.558 1.00 93.94 321 ALA A CA 1
ATOM 2519 C C . ALA A 1 321 ? 19.961 -7.202 -16.793 1.00 93.94 321 ALA A C 1
ATOM 2521 O O . ALA A 1 321 ? 20.467 -6.084 -16.730 1.00 93.94 321 ALA A O 1
ATOM 2522 N N . ARG A 1 322 ? 20.689 -8.300 -17.014 1.00 92.69 322 ARG A N 1
ATOM 2523 C CA . ARG A 1 322 ? 22.122 -8.233 -17.317 1.00 92.69 322 ARG A CA 1
ATOM 2524 C C . ARG A 1 322 ? 22.302 -7.983 -18.800 1.00 92.69 322 ARG A C 1
ATOM 2526 O O . ARG A 1 322 ? 22.024 -8.868 -19.605 1.00 92.69 322 ARG A O 1
ATOM 2533 N N . ILE A 1 323 ? 22.760 -6.787 -19.145 1.00 88.69 323 ILE A N 1
ATOM 2534 C CA . ILE A 1 323 ? 22.920 -6.380 -20.538 1.00 88.69 323 ILE A CA 1
ATOM 2535 C C . ILE A 1 323 ? 24.390 -6.515 -20.935 1.00 88.69 323 ILE A C 1
ATOM 2537 O O . ILE A 1 323 ? 25.266 -5.926 -20.299 1.00 88.69 323 ILE A O 1
ATOM 2541 N N . SER A 1 324 ? 24.662 -7.302 -21.978 1.00 83.19 324 SER A N 1
ATOM 2542 C CA . SER A 1 324 ? 26.013 -7.492 -22.523 1.00 83.19 324 SER A CA 1
ATOM 2543 C C . SER A 1 324 ? 26.331 -6.558 -23.694 1.00 83.19 324 SER A C 1
ATOM 2545 O O . SER A 1 324 ? 27.495 -6.226 -23.893 1.00 83.19 324 SER A O 1
ATOM 2547 N N . ASP A 1 325 ? 25.316 -6.132 -24.450 1.00 87.94 325 ASP A N 1
ATOM 2548 C CA . ASP A 1 325 ? 25.434 -5.184 -25.561 1.00 87.94 325 ASP A CA 1
ATOM 2549 C C . ASP A 1 325 ? 24.515 -3.989 -25.309 1.00 87.94 325 ASP A C 1
ATOM 2551 O O . ASP A 1 325 ? 23.312 -4.149 -25.113 1.00 87.94 325 ASP A O 1
ATOM 2555 N N . ARG A 1 326 ? 25.093 -2.786 -25.296 1.00 88.56 326 ARG A N 1
ATOM 2556 C CA . ARG A 1 326 ? 24.374 -1.571 -24.913 1.00 88.56 326 ARG A CA 1
ATOM 2557 C C . ARG A 1 326 ? 23.417 -1.036 -25.971 1.00 88.56 326 ARG A C 1
ATOM 2559 O O . ARG A 1 326 ? 22.528 -0.261 -25.623 1.00 88.56 326 ARG A O 1
ATOM 2566 N N . GLU A 1 327 ? 23.610 -1.419 -27.229 1.00 92.00 327 GLU A N 1
ATOM 2567 C CA . GLU A 1 327 ? 22.804 -0.930 -28.351 1.00 92.00 327 GLU A CA 1
ATOM 2568 C C . GLU A 1 327 ? 21.621 -1.864 -28.657 1.00 92.00 327 GLU A C 1
ATOM 2570 O O . GLU A 1 327 ? 20.681 -1.476 -29.353 1.00 92.00 327 GLU A O 1
ATOM 2575 N N . GLU A 1 328 ? 21.632 -3.080 -28.106 1.00 94.19 328 GLU A N 1
ATOM 2576 C CA . GLU A 1 328 ? 20.643 -4.120 -28.376 1.00 94.19 328 GLU A CA 1
ATOM 2577 C C . GLU A 1 328 ? 19.487 -4.100 -27.363 1.00 94.19 328 GLU A C 1
ATOM 2579 O O . GLU A 1 328 ? 19.689 -4.037 -26.148 1.00 94.19 328 GLU A O 1
ATOM 2584 N N . TRP A 1 329 ? 18.255 -4.219 -27.861 1.00 97.00 329 TRP A N 1
ATOM 2585 C CA . TRP A 1 329 ? 17.096 -4.510 -27.023 1.00 97.00 329 TRP A CA 1
ATOM 2586 C C . TRP A 1 329 ? 17.077 -5.984 -26.615 1.00 97.00 329 TRP A C 1
ATOM 2588 O O . TRP A 1 329 ? 17.178 -6.893 -27.443 1.00 97.00 329 TRP A O 1
ATOM 2598 N N . ARG A 1 330 ? 16.902 -6.228 -25.319 1.00 96.44 330 ARG A N 1
ATOM 2599 C CA . ARG A 1 330 ? 16.858 -7.562 -24.723 1.00 96.44 330 ARG A CA 1
ATOM 2600 C C . ARG A 1 330 ? 15.559 -7.754 -23.950 1.00 96.44 330 ARG A C 1
ATOM 2602 O O . ARG A 1 330 ? 15.189 -6.914 -23.135 1.00 96.44 330 ARG A O 1
ATOM 2609 N N . HIS A 1 331 ? 14.920 -8.895 -24.170 1.00 96.50 331 HIS A N 1
ATOM 2610 C CA . HIS A 1 331 ? 13.688 -9.310 -23.514 1.00 96.50 331 HIS A CA 1
ATOM 2611 C C . HIS A 1 331 ? 13.979 -10.177 -22.290 1.00 96.50 331 HIS A C 1
ATOM 2613 O O . HIS A 1 331 ? 14.642 -11.217 -22.387 1.00 96.50 331 HIS A O 1
ATOM 2619 N N . PHE A 1 332 ? 13.442 -9.786 -21.138 1.00 95.81 332 PHE A N 1
ATOM 2620 C CA . PHE A 1 332 ? 13.590 -10.494 -19.870 1.00 95.81 332 PHE A CA 1
ATOM 2621 C C . PHE A 1 332 ? 12.241 -10.991 -19.383 1.00 95.81 332 PHE A C 1
ATOM 2623 O O . PHE A 1 332 ? 11.253 -10.273 -19.453 1.00 95.81 332 PHE A O 1
ATOM 2630 N N . ARG A 1 333 ? 12.210 -12.207 -18.825 1.00 95.38 333 ARG A N 1
A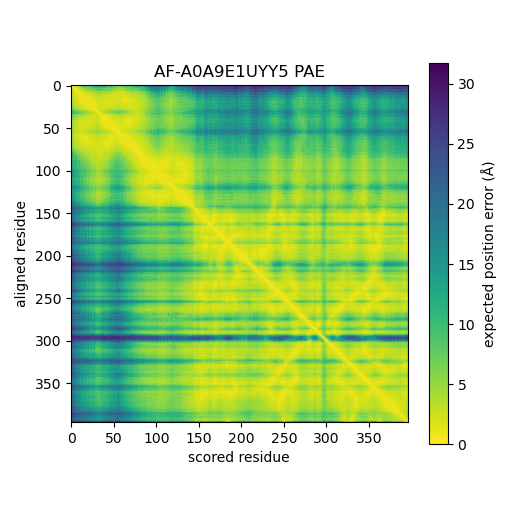TOM 2631 C CA . ARG A 1 333 ? 10.992 -12.780 -18.244 1.00 95.38 333 ARG A CA 1
ATOM 2632 C C . ARG A 1 333 ? 11.244 -13.685 -17.043 1.00 95.38 333 ARG A C 1
ATOM 2634 O O . ARG A 1 333 ? 12.240 -14.416 -16.970 1.00 95.38 333 ARG A O 1
ATOM 2641 N N . THR A 1 334 ? 10.306 -13.673 -16.105 1.00 95.62 334 THR A N 1
ATOM 2642 C CA . THR A 1 334 ? 10.262 -14.578 -14.953 1.00 95.62 334 THR A CA 1
ATOM 2643 C C . THR A 1 334 ? 8.830 -14.895 -14.562 1.00 95.62 334 THR A C 1
ATOM 2645 O O . THR A 1 334 ? 7.920 -14.137 -14.872 1.00 95.62 334 THR A O 1
ATOM 2648 N N . VAL A 1 335 ? 8.652 -15.945 -13.765 1.00 96.88 335 VAL A N 1
ATOM 2649 C CA . VAL A 1 335 ? 7.412 -16.158 -13.019 1.00 96.88 335 VAL A CA 1
ATOM 2650 C C . VAL A 1 335 ? 7.623 -15.861 -11.536 1.00 96.88 335 VAL A C 1
ATOM 2652 O O . VAL A 1 335 ? 8.724 -16.039 -11.001 1.00 96.88 335 VAL A O 1
ATOM 2655 N N . LEU A 1 336 ? 6.575 -15.338 -10.903 1.00 96.25 336 LEU A N 1
ATOM 2656 C CA . LEU A 1 336 ? 6.466 -15.020 -9.486 1.00 96.25 336 LEU A CA 1
ATOM 2657 C C . LEU A 1 336 ? 5.251 -15.738 -8.900 1.00 96.25 336 LEU A C 1
ATOM 2659 O O . LEU A 1 336 ? 4.213 -15.798 -9.547 1.00 96.25 336 LEU A O 1
ATOM 2663 N N . HIS A 1 337 ? 5.357 -16.206 -7.662 1.00 96.81 337 HIS A N 1
ATOM 2664 C CA . HIS A 1 337 ? 4.217 -16.671 -6.873 1.00 96.81 337 HIS A CA 1
ATOM 2665 C C . HIS A 1 337 ? 4.000 -15.704 -5.712 1.00 96.81 337 HIS A C 1
ATOM 2667 O O . HIS A 1 337 ? 4.940 -15.379 -4.980 1.00 96.81 337 HIS A O 1
ATOM 2673 N N . PHE A 1 338 ? 2.778 -15.196 -5.580 1.00 95.56 338 PHE A N 1
ATOM 2674 C CA . PHE A 1 338 ? 2.374 -14.323 -4.482 1.00 95.56 338 PHE A CA 1
ATOM 2675 C C . PHE A 1 338 ? 1.606 -15.118 -3.437 1.00 95.56 338 PHE A C 1
ATOM 2677 O O . PHE A 1 338 ? 0.385 -15.022 -3.353 1.00 95.56 338 PHE A O 1
ATOM 2684 N N . GLU A 1 339 ? 2.350 -15.882 -2.636 1.00 92.69 339 GLU A N 1
ATOM 2685 C CA . GLU A 1 339 ? 1.831 -16.688 -1.526 1.00 92.69 339 GLU A CA 1
ATOM 2686 C C . GLU A 1 339 ? 0.788 -15.924 -0.698 1.00 92.69 339 GLU A C 1
ATOM 2688 O O . GLU A 1 339 ? 1.032 -14.792 -0.259 1.00 92.69 339 GLU A O 1
ATOM 2693 N N . ALA A 1 340 ? -0.348 -16.567 -0.413 1.00 89.25 340 ALA A N 1
ATOM 2694 C CA . ALA A 1 340 ? -1.435 -15.964 0.364 1.00 89.25 340 ALA A CA 1
ATOM 2695 C C . ALA A 1 340 ? -0.966 -15.347 1.699 1.00 89.25 340 ALA A C 1
ATOM 2697 O O . ALA A 1 340 ? -1.420 -14.267 2.081 1.00 89.25 340 ALA A O 1
ATOM 2698 N N . ALA A 1 341 ? -0.003 -15.988 2.373 1.00 89.50 341 ALA A N 1
ATOM 2699 C CA . ALA A 1 341 ? 0.552 -15.555 3.658 1.00 89.50 341 ALA A CA 1
ATOM 2700 C C . ALA A 1 341 ? 1.309 -14.213 3.606 1.00 89.50 341 ALA A C 1
ATOM 2702 O O . ALA A 1 341 ? 1.585 -13.615 4.643 1.00 89.50 341 ALA A O 1
ATOM 2703 N N . ARG A 1 342 ? 1.664 -13.716 2.414 1.00 89.75 342 ARG A N 1
ATOM 2704 C CA . ARG A 1 342 ? 2.291 -12.395 2.245 1.00 89.75 342 ARG A CA 1
ATOM 2705 C C . ARG A 1 342 ? 1.272 -11.257 2.241 1.00 89.75 342 ARG A C 1
ATOM 2707 O O . ARG A 1 342 ? 1.680 -10.105 2.347 1.00 89.75 342 ARG A O 1
ATOM 2714 N N . HIS A 1 343 ? -0.020 -11.570 2.116 1.00 90.25 343 HIS A N 1
ATOM 2715 C CA . HIS A 1 343 ? -1.124 -10.609 2.070 1.00 90.25 343 HIS A CA 1
ATOM 2716 C C . HIS A 1 343 ? -0.996 -9.548 0.964 1.00 90.25 343 HIS A C 1
ATOM 2718 O O . HIS A 1 343 ? -1.505 -8.445 1.116 1.00 90.25 343 HIS A O 1
ATOM 2724 N N . ILE A 1 344 ? -0.342 -9.856 -0.159 1.00 95.00 344 ILE A N 1
ATOM 2725 C CA . ILE A 1 344 ? -0.155 -8.892 -1.252 1.00 95.00 344 ILE A CA 1
ATOM 2726 C C . ILE A 1 344 ? -1.512 -8.616 -1.917 1.00 95.00 344 ILE A C 1
ATOM 2728 O O . ILE A 1 344 ? -2.125 -9.521 -2.473 1.00 95.00 344 ILE A O 1
ATOM 2732 N N . GLU A 1 345 ? -1.974 -7.368 -1.868 1.00 95.12 345 GLU A N 1
ATOM 2733 C CA . GLU A 1 345 ? -3.234 -6.921 -2.486 1.00 95.12 345 GLU A CA 1
ATOM 2734 C C . GLU A 1 345 ? -2.989 -6.155 -3.787 1.00 95.12 345 GLU A C 1
ATOM 2736 O O . GLU A 1 345 ? -3.781 -6.209 -4.728 1.00 95.12 345 GLU A O 1
ATOM 2741 N N . VAL A 1 346 ? -1.883 -5.411 -3.833 1.00 96.06 346 VAL A N 1
ATOM 2742 C CA . VAL A 1 346 ? -1.520 -4.529 -4.940 1.00 96.06 346 VAL A CA 1
ATOM 2743 C C . VAL A 1 346 ? -0.023 -4.621 -5.191 1.00 96.06 346 VAL A C 1
ATOM 2745 O O . VAL A 1 346 ? 0.776 -4.665 -4.256 1.00 96.06 346 VAL A O 1
ATOM 2748 N N . VAL A 1 347 ? 0.363 -4.573 -6.460 1.00 97.25 347 VAL A N 1
ATOM 2749 C CA . VAL A 1 347 ? 1.747 -4.452 -6.906 1.00 97.25 347 VAL A CA 1
ATOM 2750 C C . VAL A 1 347 ? 1.994 -3.083 -7.539 1.00 97.25 347 VAL A C 1
ATOM 2752 O O . VAL A 1 347 ? 1.154 -2.561 -8.272 1.00 97.25 347 VAL A O 1
ATOM 2755 N N . LEU A 1 348 ? 3.169 -2.514 -7.269 1.00 97.06 348 LEU A N 1
ATOM 2756 C CA . LEU A 1 348 ? 3.787 -1.488 -8.106 1.00 97.06 348 LEU A CA 1
ATOM 2757 C C . LEU A 1 348 ? 5.002 -2.096 -8.802 1.00 97.06 348 LEU A C 1
ATOM 2759 O O . LEU A 1 348 ? 5.845 -2.721 -8.148 1.00 97.06 348 LEU A O 1
ATOM 2763 N N . LEU A 1 349 ? 5.097 -1.879 -10.110 1.00 97.94 349 LEU A N 1
ATOM 2764 C CA . LEU A 1 349 ? 6.313 -2.130 -10.868 1.00 97.94 349 LEU A CA 1
ATOM 2765 C C . LEU A 1 349 ? 7.152 -0.856 -10.835 1.00 97.94 349 LEU A C 1
ATOM 2767 O O . LEU A 1 349 ? 6.671 0.213 -11.198 1.00 97.94 349 LEU A O 1
ATOM 2771 N N . GLU A 1 350 ? 8.385 -0.959 -10.362 1.00 97.19 350 GLU A N 1
ATOM 2772 C CA . GLU A 1 350 ? 9.353 0.135 -10.362 1.00 97.19 350 GLU A CA 1
ATOM 2773 C C . GLU A 1 350 ? 10.464 -0.214 -11.342 1.00 97.19 350 GLU A C 1
ATOM 2775 O O . GLU A 1 350 ? 11.273 -1.106 -11.081 1.00 97.19 350 GLU A O 1
ATOM 2780 N N . LEU A 1 351 ? 10.495 0.496 -12.463 1.00 98.00 351 LEU A N 1
ATOM 2781 C CA . LEU A 1 351 ? 11.628 0.489 -13.376 1.00 98.00 351 LEU A CA 1
ATOM 2782 C C . LEU A 1 351 ? 12.744 1.287 -12.724 1.00 98.00 351 LEU A C 1
ATOM 2784 O O . LEU A 1 351 ? 12.491 2.388 -12.229 1.00 98.00 351 LEU A O 1
ATOM 2788 N N . TYR A 1 352 ? 13.948 0.730 -12.701 1.00 96.62 352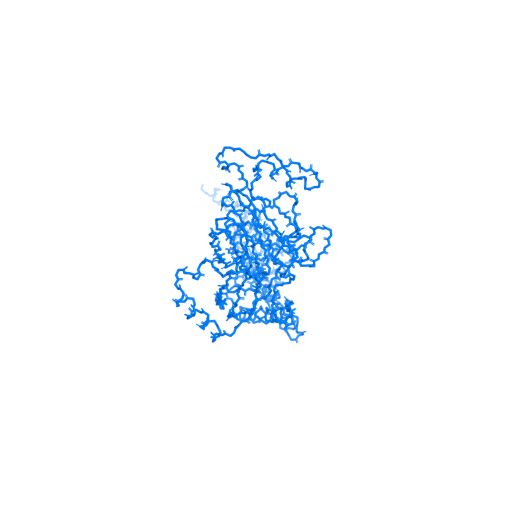 TYR A N 1
ATOM 2789 C CA . TYR A 1 352 ? 15.047 1.327 -11.969 1.00 96.62 352 TYR A CA 1
ATOM 2790 C C . TYR A 1 352 ? 16.383 1.147 -12.685 1.00 96.62 352 TYR A C 1
ATOM 2792 O O . TYR A 1 352 ? 16.779 0.036 -13.052 1.00 96.62 352 TYR A O 1
ATOM 2800 N N . ALA A 1 353 ? 17.115 2.248 -12.809 1.00 96.00 353 ALA A N 1
ATOM 2801 C CA . ALA A 1 353 ? 18.482 2.273 -13.303 1.00 96.00 353 ALA A CA 1
ATOM 2802 C C . ALA A 1 353 ? 19.360 3.076 -12.341 1.00 96.00 353 ALA A C 1
ATOM 2804 O O . ALA A 1 353 ? 18.934 4.092 -11.798 1.00 96.00 353 ALA A O 1
ATOM 2805 N N . PHE A 1 354 ? 20.595 2.632 -12.116 1.00 93.31 354 PHE A N 1
ATOM 2806 C CA . PHE A 1 354 ? 21.547 3.381 -11.293 1.00 93.31 354 PHE A CA 1
ATOM 2807 C C . PHE A 1 354 ? 22.929 3.405 -11.942 1.00 93.31 354 PHE A C 1
ATOM 2809 O O . PHE A 1 354 ? 23.331 4.436 -12.469 1.00 93.31 354 PHE A O 1
ATOM 2816 N N . TRP A 1 355 ? 23.625 2.271 -12.005 1.00 92.81 355 TRP A N 1
ATOM 2817 C CA . TRP A 1 355 ? 25.026 2.214 -12.407 1.00 92.81 355 TRP A CA 1
ATOM 2818 C C . TRP A 1 355 ? 25.246 1.248 -13.578 1.00 92.81 355 TRP A C 1
ATOM 2820 O O . TRP A 1 355 ? 24.630 0.178 -13.597 1.00 92.81 355 TRP A O 1
ATOM 2830 N N . PRO A 1 356 ? 26.172 1.554 -14.508 1.00 94.19 356 PRO A N 1
ATOM 2831 C CA . PRO A 1 356 ? 27.003 2.766 -14.593 1.00 94.19 356 PRO A CA 1
ATOM 2832 C C . PRO A 1 356 ? 26.263 3.998 -15.150 1.00 94.19 356 PRO A C 1
ATOM 2834 O O . PRO A 1 356 ? 25.268 3.821 -15.847 1.00 94.19 356 PRO A O 1
ATOM 2837 N N . PRO A 1 357 ? 26.746 5.238 -14.915 1.00 95.06 357 PRO A N 1
ATOM 2838 C CA . PRO A 1 357 ? 26.038 6.460 -15.303 1.00 95.06 357 PRO A CA 1
ATOM 2839 C C . PRO A 1 357 ? 25.851 6.556 -16.817 1.00 95.06 357 PRO A C 1
ATOM 2841 O O . PRO A 1 357 ? 26.848 6.522 -17.541 1.00 95.06 357 PRO A O 1
ATOM 2844 N N . GLY A 1 358 ? 24.619 6.649 -17.313 1.00 95.00 358 GLY A N 1
ATOM 2845 C CA . GLY A 1 358 ? 24.310 6.821 -18.738 1.00 95.00 358 GLY A CA 1
ATOM 2846 C C . GLY A 1 358 ? 22.841 6.557 -19.057 1.00 95.00 358 GLY A C 1
ATOM 2847 O O . GLY A 1 358 ? 22.003 6.624 -18.161 1.00 95.00 358 GLY A O 1
ATOM 2848 N N . ASP A 1 359 ? 22.557 6.241 -20.322 1.00 96.69 359 ASP A N 1
ATOM 2849 C CA . ASP A 1 359 ? 21.197 5.986 -20.799 1.00 96.69 359 ASP A CA 1
ATOM 2850 C C . ASP A 1 359 ? 20.753 4.529 -20.630 1.00 96.69 359 ASP A C 1
ATOM 2852 O O . ASP A 1 359 ? 21.482 3.581 -20.945 1.00 96.69 359 ASP A O 1
ATOM 2856 N N . PHE A 1 360 ? 19.510 4.376 -20.185 1.00 97.81 360 PHE A N 1
ATOM 2857 C CA . PHE A 1 360 ? 18.797 3.112 -20.047 1.00 97.81 360 PHE A CA 1
ATOM 2858 C C . PHE A 1 360 ? 17.396 3.270 -20.621 1.00 97.81 360 PHE A C 1
ATOM 2860 O O . PHE A 1 360 ? 16.745 4.281 -20.384 1.00 97.81 360 PHE A O 1
ATOM 2867 N N . TYR A 1 361 ? 16.910 2.271 -21.339 1.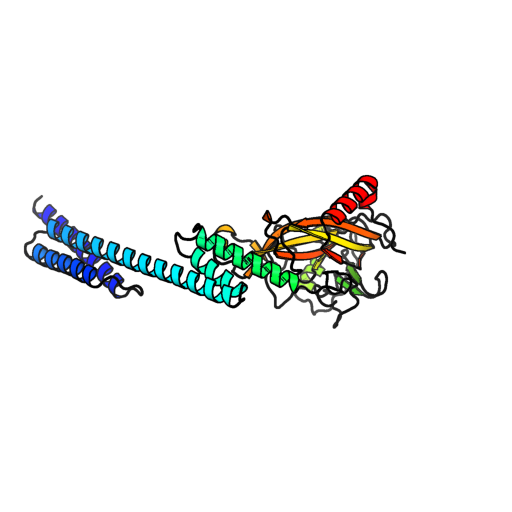00 98.25 361 TYR A N 1
ATOM 2868 C CA . TYR A 1 361 ? 15.625 2.308 -22.021 1.00 98.25 361 TYR A CA 1
ATOM 2869 C C . TYR A 1 361 ? 14.797 1.112 -21.583 1.00 98.25 361 TYR A C 1
ATOM 2871 O O . TYR A 1 361 ? 15.316 0.000 -21.571 1.00 98.25 361 TYR A O 1
ATOM 2879 N N . PHE A 1 362 ? 13.530 1.331 -21.250 1.00 98.50 362 PHE A N 1
ATOM 2880 C CA . PHE A 1 362 ? 12.578 0.286 -20.880 1.00 98.50 362 PHE A CA 1
ATOM 2881 C C . PHE A 1 362 ? 11.350 0.351 -21.781 1.00 98.50 362 PHE A C 1
ATOM 2883 O O . PHE A 1 362 ? 10.807 1.437 -22.003 1.00 98.50 362 PHE A O 1
ATOM 2890 N N . ASP A 1 363 ? 10.900 -0.809 -22.250 1.00 98.44 363 ASP A N 1
ATOM 2891 C CA . ASP A 1 363 ? 9.731 -0.960 -23.118 1.00 98.44 363 ASP A CA 1
ATOM 2892 C C . ASP A 1 363 ? 8.969 -2.267 -22.798 1.00 98.44 363 ASP A C 1
ATOM 2894 O O . ASP A 1 363 ? 9.472 -3.128 -22.070 1.00 98.44 363 ASP A O 1
ATOM 2898 N N . ASN A 1 364 ? 7.740 -2.408 -23.300 1.00 97.75 364 ASN A N 1
ATOM 2899 C CA . ASN A 1 364 ? 6.905 -3.616 -23.242 1.00 97.75 364 ASN A CA 1
ATOM 2900 C C . ASN A 1 364 ? 6.816 -4.280 -21.853 1.00 97.75 364 ASN A C 1
ATOM 2902 O O . ASN A 1 364 ? 6.926 -5.499 -21.721 1.00 97.75 364 ASN A O 1
ATOM 2906 N N . VAL A 1 365 ? 6.588 -3.494 -20.799 1.00 98.25 365 VAL A N 1
ATOM 2907 C CA . VAL A 1 365 ? 6.545 -3.990 -19.414 1.00 98.25 365 VAL A CA 1
ATOM 2908 C C . VAL A 1 365 ? 5.215 -4.677 -19.130 1.00 98.25 365 VAL A C 1
ATOM 2910 O O . VAL A 1 365 ? 4.166 -4.035 -19.109 1.00 98.25 365 VAL A O 1
ATOM 2913 N N . ARG A 1 366 ? 5.230 -5.983 -18.874 1.00 97.88 366 ARG A N 1
ATOM 2914 C CA . ARG A 1 366 ? 4.028 -6.817 -18.797 1.00 97.88 366 ARG A CA 1
ATOM 2915 C C . ARG A 1 366 ? 3.996 -7.672 -17.543 1.00 97.88 366 ARG A C 1
ATOM 2917 O O . ARG A 1 366 ? 5.011 -8.041 -16.958 1.00 97.88 366 ARG A O 1
ATOM 2924 N N . MET A 1 367 ? 2.773 -7.980 -17.132 1.00 98.12 367 MET A N 1
ATOM 2925 C CA . MET A 1 367 ? 2.472 -8.855 -16.010 1.00 98.12 367 MET A CA 1
ATOM 2926 C C . MET A 1 367 ? 1.158 -9.570 -16.298 1.00 98.12 367 MET A C 1
ATOM 2928 O O . MET A 1 367 ? 0.138 -8.919 -16.512 1.00 98.12 367 MET A O 1
ATOM 2932 N N . LYS A 1 368 ? 1.171 -10.899 -16.303 1.00 97.12 368 LYS A N 1
ATOM 2933 C CA . LYS A 1 368 ? 0.009 -11.741 -16.602 1.00 97.12 368 LYS A CA 1
ATOM 2934 C C . LYS A 1 368 ? -0.195 -12.755 -15.499 1.00 97.12 368 LYS A C 1
ATOM 2936 O O . LYS A 1 368 ? 0.771 -13.380 -15.074 1.00 97.12 368 LYS A O 1
ATOM 2941 N N . LEU A 1 369 ? -1.441 -12.936 -15.073 1.00 96.44 369 LEU A N 1
ATOM 2942 C CA . LEU A 1 369 ? -1.802 -14.097 -14.265 1.00 96.44 369 LEU A CA 1
ATOM 2943 C C . LEU A 1 369 ? -1.626 -15.352 -15.128 1.00 96.44 369 LEU A C 1
ATOM 2945 O O . LEU A 1 369 ? -2.109 -15.389 -16.259 1.00 96.44 369 LEU A O 1
ATOM 2949 N N . VAL A 1 370 ? -0.937 -16.349 -14.592 1.00 97.38 370 VAL A N 1
ATOM 2950 C CA . VAL A 1 370 ? -0.715 -17.648 -15.229 1.00 97.38 370 VAL A CA 1
ATOM 2951 C C . VAL A 1 370 ? -1.121 -18.762 -14.276 1.00 97.38 370 VAL A C 1
ATOM 2953 O O . VAL A 1 370 ? -1.221 -18.577 -13.063 1.00 97.38 370 VAL A O 1
ATOM 2956 N N . THR A 1 371 ? -1.374 -19.938 -14.824 1.00 97.81 371 THR A N 1
ATOM 2957 C CA . THR A 1 371 ? -1.619 -21.146 -14.041 1.00 97.81 371 THR A CA 1
ATOM 2958 C C . THR A 1 371 ? -0.327 -21.641 -13.392 1.00 97.81 371 THR A C 1
ATOM 2960 O O . THR A 1 371 ? 0.782 -21.373 -13.861 1.00 97.81 371 THR A O 1
ATOM 2963 N N . LYS A 1 372 ? -0.459 -22.452 -12.336 1.00 97.50 372 LYS A N 1
ATOM 2964 C CA . LYS A 1 372 ? 0.692 -23.136 -11.732 1.00 97.50 372 LYS A CA 1
ATOM 2965 C C . LYS A 1 372 ? 1.441 -24.011 -12.749 1.00 97.50 372 LYS A C 1
ATOM 2967 O O . LYS A 1 372 ? 2.663 -24.050 -12.731 1.00 97.50 372 LYS A O 1
ATOM 2972 N N . ALA A 1 373 ? 0.731 -24.675 -13.662 1.00 98.00 373 ALA A N 1
ATOM 2973 C CA . ALA A 1 373 ? 1.360 -25.511 -14.685 1.00 98.00 373 ALA A CA 1
ATOM 2974 C C . ALA A 1 373 ? 2.243 -24.690 -15.645 1.00 98.00 373 ALA A C 1
ATOM 2976 O O . ALA A 1 373 ? 3.355 -25.103 -15.972 1.00 98.00 373 ALA A O 1
ATOM 2977 N N . GLU A 1 374 ? 1.787 -23.504 -16.058 1.00 97.88 374 GLU A N 1
ATOM 2978 C CA . GLU A 1 374 ? 2.587 -22.571 -16.865 1.00 97.88 374 GLU A CA 1
ATOM 2979 C C . GLU A 1 374 ? 3.790 -22.026 -16.082 1.00 97.88 374 GLU A C 1
ATOM 2981 O O . GLU A 1 374 ? 4.882 -21.899 -16.641 1.00 97.88 374 GLU A O 1
ATOM 2986 N N . ALA A 1 375 ? 3.614 -21.752 -14.785 1.00 97.56 375 ALA A N 1
ATOM 2987 C CA . ALA A 1 375 ? 4.699 -21.361 -13.890 1.00 97.56 375 ALA A CA 1
ATOM 2988 C C . ALA A 1 375 ? 5.786 -22.444 -13.801 1.00 97.56 375 ALA A C 1
ATOM 2990 O O . ALA A 1 375 ? 6.958 -22.165 -14.067 1.00 97.56 375 ALA A O 1
ATOM 2991 N N . ASP A 1 376 ? 5.390 -23.685 -13.514 1.00 97.69 376 ASP A N 1
ATOM 2992 C CA . ASP A 1 376 ? 6.287 -24.839 -13.410 1.00 97.69 376 ASP A CA 1
ATOM 2993 C C . ASP A 1 376 ? 7.024 -25.086 -14.744 1.00 97.69 376 ASP A C 1
ATOM 2995 O O . ASP A 1 376 ? 8.235 -25.329 -14.770 1.00 97.69 376 ASP A O 1
ATOM 2999 N N . ALA A 1 377 ? 6.323 -24.962 -15.879 1.00 97.50 377 ALA A N 1
ATOM 3000 C CA . ALA A 1 377 ? 6.922 -25.082 -17.209 1.00 97.50 377 ALA A CA 1
ATOM 3001 C C . ALA A 1 377 ? 7.973 -23.989 -17.473 1.00 97.50 377 ALA A C 1
ATOM 3003 O O . ALA A 1 377 ? 9.046 -24.268 -18.021 1.00 97.50 377 ALA A O 1
ATOM 3004 N N . HIS A 1 378 ? 7.699 -22.751 -17.052 1.00 95.56 378 HIS A N 1
ATOM 3005 C CA . HIS A 1 378 ? 8.648 -21.648 -17.159 1.00 95.56 378 HIS A CA 1
ATOM 3006 C C . HIS A 1 378 ? 9.886 -21.869 -16.278 1.00 95.56 378 HIS A C 1
ATOM 3008 O O . HIS A 1 378 ? 11.011 -21.618 -16.717 1.00 95.56 378 HIS A O 1
ATOM 3014 N N . GLU A 1 379 ? 9.716 -22.354 -15.049 1.00 94.88 379 GLU A N 1
ATOM 3015 C CA . GLU A 1 379 ? 10.833 -22.690 -14.162 1.00 94.88 379 GLU A CA 1
ATOM 3016 C C . GLU A 1 379 ? 11.695 -23.823 -14.726 1.00 94.88 379 GLU A C 1
ATOM 3018 O O . GLU A 1 379 ? 12.924 -23.714 -14.737 1.00 94.88 379 GLU A O 1
ATOM 3023 N N . ALA A 1 380 ? 11.074 -24.866 -15.283 1.00 95.75 380 ALA A N 1
ATOM 3024 C CA . ALA A 1 380 ? 11.786 -25.940 -15.966 1.00 95.75 380 ALA A CA 1
ATOM 3025 C C . ALA A 1 380 ? 12.583 -25.420 -17.176 1.00 95.75 380 ALA A C 1
ATOM 3027 O O . ALA A 1 380 ? 13.737 -25.809 -17.369 1.00 95.75 380 ALA A O 1
ATOM 3028 N N . TRP A 1 381 ? 12.006 -24.509 -17.968 1.00 94.56 381 TRP A N 1
ATOM 3029 C CA . TRP A 1 381 ? 12.709 -23.837 -19.065 1.00 94.56 381 TRP A CA 1
ATOM 3030 C C . TRP A 1 381 ? 13.898 -23.003 -18.564 1.00 94.56 381 TRP A C 1
ATOM 3032 O O . TRP A 1 381 ? 15.006 -23.162 -19.080 1.00 94.56 381 TRP A O 1
ATOM 3042 N N . ARG A 1 382 ? 13.720 -22.181 -17.518 1.00 93.12 382 ARG A N 1
ATOM 3043 C CA . ARG A 1 382 ? 14.823 -21.411 -16.912 1.00 93.12 382 ARG A CA 1
ATOM 3044 C C . ARG A 1 382 ? 15.938 -22.325 -16.406 1.00 93.12 382 ARG A C 1
ATOM 3046 O O . ARG A 1 382 ? 17.108 -22.030 -16.627 1.00 93.12 382 ARG A O 1
ATOM 3053 N N . LYS A 1 383 ? 15.590 -23.441 -15.757 1.00 93.81 383 LYS A N 1
ATOM 3054 C CA . LYS A 1 383 ? 16.563 -24.416 -15.245 1.00 93.81 383 LYS A CA 1
ATOM 3055 C C . LYS A 1 383 ? 17.399 -25.032 -16.368 1.00 93.81 383 LYS A C 1
ATOM 3057 O O . LYS A 1 383 ? 18.595 -25.220 -16.178 1.00 93.81 383 LYS A O 1
ATOM 3062 N N . LYS A 1 384 ? 16.797 -25.301 -17.533 1.00 94.75 384 LYS A N 1
ATOM 3063 C CA . LYS A 1 384 ? 17.516 -25.786 -18.725 1.00 94.75 384 LYS A CA 1
ATOM 3064 C C . LYS A 1 384 ? 18.501 -24.754 -19.280 1.00 94.75 384 LYS A C 1
ATOM 3066 O O . LYS A 1 384 ? 19.570 -25.140 -19.730 1.00 94.75 384 LYS A O 1
ATOM 3071 N N . LEU A 1 385 ? 18.152 -23.466 -19.242 1.00 91.25 385 LEU A N 1
ATOM 3072 C CA . LEU A 1 385 ? 19.028 -22.380 -19.699 1.00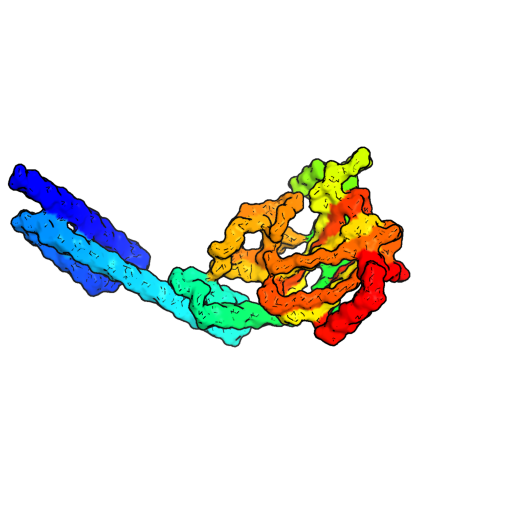 91.25 385 LEU A CA 1
ATOM 3073 C C . LEU A 1 385 ? 20.169 -22.052 -18.722 1.00 91.25 385 LEU A C 1
ATOM 3075 O O . LEU A 1 385 ? 21.197 -21.524 -19.134 1.00 91.25 385 LEU A O 1
ATOM 3079 N N . GLY A 1 386 ? 19.999 -22.323 -17.425 1.00 91.12 386 GLY A N 1
ATOM 3080 C CA . GLY A 1 386 ? 21.018 -22.026 -16.419 1.00 91.12 386 GLY A CA 1
ATOM 3081 C C . GLY A 1 386 ? 21.348 -20.529 -16.353 1.00 91.12 386 GLY A C 1
ATOM 3082 O O . GLY A 1 386 ? 20.458 -19.696 -16.170 1.00 91.12 386 GLY A O 1
ATOM 3083 N N . ALA A 1 387 ? 22.631 -20.181 -16.484 1.00 87.81 387 ALA A N 1
ATOM 3084 C CA . ALA A 1 387 ? 23.101 -18.796 -16.409 1.00 87.81 387 ALA A CA 1
ATOM 3085 C C . ALA A 1 387 ? 22.582 -17.913 -17.560 1.00 87.81 387 ALA A C 1
ATOM 3087 O O . ALA A 1 387 ? 22.336 -16.725 -17.340 1.00 87.81 387 ALA A O 1
ATOM 3088 N N . GLU A 1 388 ? 22.333 -18.496 -18.738 1.00 88.19 388 GLU A N 1
ATOM 3089 C CA . GLU A 1 388 ? 21.838 -17.785 -19.926 1.00 88.19 388 GLU A CA 1
ATOM 3090 C C . GLU A 1 388 ? 20.452 -17.167 -19.704 1.00 88.19 388 GLU A C 1
ATOM 3092 O O . GLU A 1 388 ? 20.121 -16.123 -20.265 1.00 88.19 388 GLU A O 1
ATOM 3097 N N . ALA A 1 389 ? 19.654 -17.730 -18.787 1.00 86.81 389 ALA A N 1
ATOM 3098 C CA . ALA A 1 389 ? 18.349 -17.182 -18.413 1.00 86.81 389 ALA A CA 1
ATOM 3099 C C . ALA A 1 389 ? 18.418 -15.776 -17.777 1.00 86.81 389 ALA A C 1
ATOM 3101 O O . ALA A 1 389 ? 17.371 -15.167 -17.530 1.00 86.81 389 ALA A O 1
ATOM 3102 N N . ASN A 1 390 ? 19.620 -15.283 -17.455 1.00 85.56 390 ASN A N 1
ATOM 3103 C CA . ASN A 1 390 ? 19.847 -13.973 -16.846 1.00 85.56 390 ASN A CA 1
ATOM 3104 C C . ASN A 1 390 ? 20.267 -12.885 -17.844 1.00 85.56 390 ASN A C 1
ATOM 3106 O O . ASN A 1 390 ? 20.343 -11.734 -17.427 1.00 85.56 390 ASN A O 1
ATOM 3110 N N . PHE A 1 391 ? 20.528 -13.220 -19.114 1.00 89.56 391 PHE A N 1
ATOM 3111 C CA . PHE A 1 391 ? 20.961 -12.261 -20.149 1.00 89.56 391 PHE A CA 1
ATOM 3112 C C . PHE A 1 391 ? 19.839 -11.821 -21.099 1.00 89.56 391 PHE A C 1
ATOM 3114 O O . PHE A 1 391 ? 20.048 -10.974 -21.967 1.00 89.56 391 PHE A O 1
ATOM 3121 N N . GLY A 1 392 ? 18.642 -12.388 -20.934 1.00 90.12 392 GLY A N 1
ATOM 3122 C CA . GLY A 1 392 ? 17.503 -12.105 -21.801 1.00 90.12 392 GLY A CA 1
ATOM 3123 C C . GLY A 1 392 ? 17.724 -12.572 -23.243 1.00 90.12 392 GLY A C 1
ATOM 3124 O O . GLY A 1 392 ? 18.813 -12.990 -23.639 1.00 90.12 392 GLY A O 1
ATOM 3125 N N . THR A 1 393 ? 16.673 -12.516 -24.052 1.00 93.00 393 THR A N 1
ATOM 3126 C CA . THR A 1 393 ? 16.736 -12.863 -25.479 1.00 93.00 393 THR A CA 1
ATOM 3127 C C . THR A 1 393 ? 16.757 -11.605 -26.336 1.00 93.00 393 THR A C 1
ATOM 3129 O O . THR A 1 393 ? 16.082 -10.639 -26.001 1.00 93.00 393 THR A O 1
ATOM 3132 N N . SER A 1 394 ? 17.496 -11.620 -27.444 1.00 92.62 394 SER A N 1
ATOM 3133 C CA . SER A 1 394 ? 17.483 -10.538 -28.439 1.00 92.62 394 SER A CA 1
ATOM 3134 C C . SER A 1 394 ? 16.061 -10.228 -28.917 1.00 92.62 394 SER A C 1
ATOM 3136 O O . SER A 1 394 ? 15.299 -11.153 -29.227 1.00 92.62 394 SER A O 1
ATOM 3138 N N . VAL A 1 395 ? 15.711 -8.943 -28.973 1.00 91.56 395 VAL A N 1
ATOM 3139 C CA . VAL A 1 395 ? 14.479 -8.452 -29.597 1.00 91.56 395 VAL A CA 1
ATOM 3140 C C . VAL A 1 395 ? 14.818 -8.046 -31.027 1.00 91.56 395 VAL A C 1
ATOM 3142 O O . VAL A 1 395 ? 15.669 -7.186 -31.239 1.00 91.56 395 VAL A O 1
ATOM 3145 N N . ARG A 1 396 ? 14.184 -8.703 -32.001 1.00 73.94 396 ARG A N 1
ATOM 3146 C CA . ARG A 1 396 ? 14.389 -8.438 -33.432 1.00 73.94 396 ARG A CA 1
ATOM 3147 C C . ARG A 1 396 ? 13.462 -7.364 -33.973 1.00 73.94 396 ARG A C 1
ATOM 3149 O O . ARG A 1 396 ? 12.277 -7.354 -33.559 1.00 73.94 396 ARG A O 1
#

Mean predicted aligned error: 7.54 Å

pLDDT: mean 92.23, std 6.56, range [51.03, 98.5]

Nearest PDB structures (foldseek):
  5w6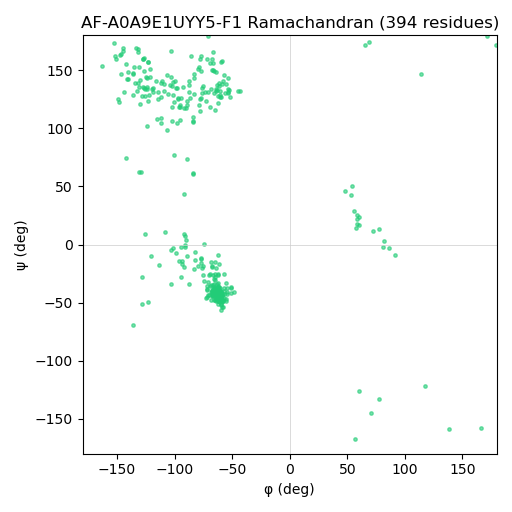h-assembly1_C  TM=6.744E-01  e=2.189E-05  Kuttervirus CBA120
  1gui-assembly1_A  TM=5.571E-01  e=1.316E-05  Thermotoga maritima
  8w7n-assembly1_A  TM=3.894E-01  e=3.798E-06  Bacillus thuringiensis
  6qfo-assembly1_A  TM=5.518E-01  e=2.520E-03  Bifidobacterium longum

Foldseek 3Di:
DVVVVLVVLQVLLVVLLVLLVVLLVCQVPDPQHFDVVLNVVLVVLQVVLVVCVVVSVSVSSNVSSVVSSVSSVVRSVVSVVVVLVVLLVVLQVQLVVCVVVVNLVSSLQSLLSSCLRPPNVPPPVSVVSNVVSQQSVLVVVLVVQDADPVQWRFPCQQQPDDPPQQRPQKFRALVPQWGWFQPDLHGTWIKGFQQAFPVQVVVCVVVSVDDDDGDGDDDPSCRTSLNDFWDKMKGHKGFDHAQFKKKWKWKKAAAAKWKKKKWFWDFDHSSCQVPFAWFWWDDSDPPDAIETDPDDDRPPTDTDGDDGGHIYTQDIDIQIAGEPHRGFMFMAIAMDTRHNVSVGGIIMIMGIHRPDGGMMIIGSTTMHTDDPVVNVVRVVVCVVCDPVNRNGHTDD

Solvent-accessible surface area (backbone atoms only — not comparable to full-atom values): 20348 Å² total; per-residue (Å²): 109,71,70,54,53,52,50,54,32,46,53,51,24,53,52,29,47,54,52,30,53,50,53,54,50,52,50,69,70,38,92,66,63,44,54,69,69,46,53,52,52,20,50,52,27,44,50,52,16,53,57,28,45,77,70,67,38,25,66,61,16,26,51,27,18,49,51,17,39,51,41,48,52,51,34,43,51,50,37,50,49,54,51,50,54,48,53,33,51,51,22,45,53,49,12,52,54,28,43,75,71,67,37,22,67,60,11,22,56,24,19,30,54,25,27,54,40,90,93,30,72,76,39,64,66,47,50,52,52,22,52,51,22,45,54,52,34,36,48,53,48,29,72,65,40,68,58,48,98,86,50,33,44,43,65,54,29,50,39,76,45,61,56,95,70,22,41,46,57,40,39,68,46,71,75,74,41,29,40,62,43,82,77,27,95,84,44,27,17,43,38,36,40,18,51,37,47,36,69,58,56,58,50,38,69,79,41,66,87,56,90,76,83,84,65,88,77,68,87,89,46,56,66,13,26,15,50,71,64,40,44,77,43,36,44,50,82,32,50,34,53,68,55,37,31,32,41,37,35,33,32,38,31,19,55,45,56,34,30,38,36,47,36,23,21,28,72,36,45,70,58,49,47,89,78,61,53,71,39,38,29,40,56,79,45,87,89,63,64,42,36,40,49,94,59,90,70,86,71,90,50,48,78,39,69,71,52,67,63,28,28,42,56,67,42,77,47,79,49,66,44,41,44,92,49,50,89,46,44,27,38,40,73,49,70,46,73,46,53,55,91,57,52,43,37,32,34,35,46,31,44,36,40,30,49,64,60,37,62,34,36,42,27,51,39,40,35,26,81,45,54,67,68,58,44,52,51,50,51,53,52,39,61,73,48,50,75,59,57,45,49,40,45,81,61,130

Radius of gyration: 32.1 Å; Cα contacts (8 Å, |Δi|>4): 765; chains: 1; bounding box: 64×51×105 Å